Protein 2B6C (pdb70)

B-factor: mean 18.54, std 7.01, range [5.77, 61.09]

Foldseek 3Di:
DQDAAAPPVLQVCCVVPVLAGASNADPVRLCVSCVVVLVVLLVDDPVVLVVQLVVQCPDGHPVSPVSSLSSLQSCLVVDDPVRLLVCLVCQPPSHDCVSLVSNLVSLLVNCLVVVVCLVVQLVSQAPDPDVSSLLSNLCNPLVQVSDDLVSNLSSCVVCQPPPDPSNLLSLLSSLLSNCVRVVPSSVVNCVGDHDPSSVVSNCVPPPPD/DQDDAADPVQQVCCVVPVPAGASRADDVRLCVSCVVVLVCLLVDDPVVLVVQLVVLCPDRHPSSPVVSLSSLQSCLVVDDPVRLLVCLVCQPPVHDCVNLVSNLNSLLVNCLVVVVCLVVSLVSQAPDPDVSSLLSNQCNPLVQVSDDLVSNLSSCVVCQPPPDPSNLQSLLSSLQSNCVRPVPSSVVNVVDDHDPSSCVSNCPPPDDPVD

Radius of gyration: 26.97 Å; Cα contacts (8 Å, |Δi|>4): 537; chains: 2; bounding box: 66×58×68 Å

Secondary structure (DSSP, 8-state):
---PPP-HHHHH------SS------HHHHHHHTHHHHHHHTTS-HHHHHHHHHHHHTSSSHHHHHHHHHHHHHTGGG--HHHHHHGGGGTTTT-SHHHHHHHHHHHHHHHHHSGGGHHHHHHHHTT-SSHHHHHHHHHTT--GGG--HHHHHHHHHHTTT---HHHHHHHHHHHHHHTTT-HHHHHH---S---HHHHHHHTTTSS--/---PPP-HHHHH-------SB-----HHHHHHHHHHHHHHHTTS-HHHHHHHHHHHHHSSBHHHHHHHHHHHHHTGGG--HHHHHHHGGGTTTT-SHHHHHHHHHHHHHHHHH-GGGHHHHHHHHTT-SSHHHHHHHHHTT--GGG--HHHHHHHHHHTTT---HHHHHHHHHHHHHHTTT-HHHHHH---S---HHHHHHHTTTSPPTT-

Structure (mmCIF, N/CA/C/O backbone):
data_2B6C
#
_entry.id   2B6C
#
_cell.length_a   155.714
_cell.length_b   155.714
_cell.length_c   46.287
_cell.angle_alpha   90.00
_cell.angle_beta   90.00
_cell.angle_gamma   120.00
#
_symmetry.space_group_name_H-M   'P 65'
#
loop_
_entity.id
_entity.type
_entity.pdbx_description
1 polymer 'hypothetical protein EF3068'
2 non-polymer 'SULFATE ION'
3 non-polymer 'CHLORIDE ION'
4 non-polymer BETA-MERCAPTOETHANOL
5 non-polymer GLYCEROL
6 water water
#
loop_
_atom_site.group_PDB
_atom_site.id
_atom_site.type_symbol
_atom_site.label_atom_id
_atom_site.label_alt_id
_atom_site.label_comp_id
_atom_site.label_asym_id
_atom_site.label_entity_id
_atom_site.label_seq_id
_atom_site.pdbx_PDB_ins_code
_atom_site.Cartn_x
_atom_site.Cartn_y
_atom_site.Cartn_z
_atom_site.occupancy
_atom_site.B_iso_or_equiv
_atom_site.auth_seq_id
_atom_site.auth_comp_id
_atom_site.auth_asym_id
_atom_site.auth_atom_id
_atom_site.pdbx_PDB_model_num
ATOM 1 N N . THR A 1 6 ? 23.372 41.917 2.457 0.80 33.26 3 THR A N 1
ATOM 2 C CA . THR A 1 6 ? 24.126 43.047 1.831 0.80 33.59 3 THR A CA 1
ATOM 3 C C . THR A 1 6 ? 24.478 44.182 2.809 0.80 33.11 3 THR A C 1
ATOM 4 O O . THR A 1 6 ? 23.775 44.415 3.790 0.80 33.06 3 THR A O 1
ATOM 8 N N . LEU A 1 7 ? 25.601 44.844 2.529 1.00 31.59 4 LEU A N 1
ATOM 9 C CA . LEU A 1 7 ? 25.979 46.135 3.095 1.00 30.47 4 LEU A CA 1
ATOM 10 C C . LEU A 1 7 ? 24.856 47.180 2.979 1.00 30.49 4 LEU A C 1
ATOM 11 O O . LEU A 1 7 ? 24.098 47.200 1.993 1.00 30.36 4 LEU A O 1
ATOM 16 N N . GLN A 1 8 ? 24.747 48.044 3.981 1.00 29.78 5 GLN A N 1
ATOM 17 C CA . GLN A 1 8 ? 23.611 48.958 4.078 1.00 30.87 5 GLN A CA 1
ATOM 18 C C . GLN A 1 8 ? 24.063 50.388 4.391 1.00 29.23 5 GLN A C 1
ATOM 19 O O . GLN A 1 8 ? 24.613 50.649 5.469 1.00 29.27 5 GLN A O 1
ATOM 25 N N . PHE A 1 9 ? 23.808 51.317 3.464 1.00 27.51 6 PHE A N 1
ATOM 26 C CA . PHE A 1 9 ? 24.218 52.713 3.680 1.00 26.13 6 PHE A CA 1
ATOM 27 C C . PHE A 1 9 ? 23.180 53.500 4.488 1.00 26.03 6 PHE A C 1
ATOM 28 O O . PHE A 1 9 ? 21.985 53.461 4.159 1.00 25.74 6 PHE A O 1
ATOM 36 N N . GLN A 1 10 ? 23.618 54.218 5.519 1.00 25.99 7 GLN A N 1
ATOM 37 C CA A GLN A 1 10 ? 22.701 55.158 6.149 0.50 26.52 7 GLN A CA 1
ATOM 38 C CA B GLN A 1 10 ? 22.780 55.223 6.215 0.50 26.35 7 GLN A CA 1
ATOM 39 C C . GLN A 1 10 ? 22.511 56.399 5.254 1.00 26.29 7 GLN A C 1
ATOM 40 O O . GLN A 1 10 ? 23.364 56.727 4.434 1.00 26.80 7 GLN A O 1
ATOM 51 N N . LYS A 1 11 ? 21.347 57.035 5.350 1.00 26.10 8 LYS A N 1
ATOM 52 C CA . LYS A 1 11 ? 21.009 58.209 4.527 1.00 25.84 8 LYS A CA 1
ATOM 53 C C . LYS A 1 11 ? 21.665 59.486 5.064 1.00 25.04 8 LYS A C 1
ATOM 54 O O . LYS A 1 11 ? 21.575 59.760 6.245 1.00 25.81 8 LYS A O 1
ATOM 60 N N . ASN A 1 12 ? 22.361 60.240 4.220 1.00 23.79 9 ASN A N 1
ATOM 61 C CA . ASN A 1 12 ? 22.716 61.628 4.536 1.00 22.82 9 ASN A CA 1
ATOM 62 C C . ASN A 1 12 ? 21.780 62.507 3.672 1.00 22.84 9 ASN A C 1
ATOM 63 O O . ASN A 1 12 ? 22.163 62.845 2.550 1.00 21.54 9 ASN A O 1
ATOM 68 N N . PRO A 1 13 ? 20.545 62.843 4.177 1.00 23.59 10 PRO A N 1
ATOM 69 C CA . PRO A 1 13 ? 19.420 63.355 3.349 1.00 23.56 10 PRO A CA 1
ATOM 70 C C . PRO A 1 13 ? 19.748 64.607 2.540 1.00 23.71 10 PRO A C 1
ATOM 71 O O . PRO A 1 13 ? 19.261 64.774 1.419 1.00 23.88 10 PRO A O 1
ATOM 75 N N . GLU A 1 14 ? 20.585 65.446 3.137 1.00 23.19 11 GLU A N 1
ATOM 76 C CA . GLU A 1 14 ? 20.986 66.745 2.635 1.00 23.07 11 GLU A CA 1
ATOM 77 C C . GLU A 1 14 ? 21.931 66.558 1.438 1.00 21.64 11 GLU A C 1
ATOM 78 O O . GLU A 1 14 ? 21.669 67.019 0.330 1.00 22.04 11 GLU A O 1
ATOM 84 N N . THR A 1 15 ? 23.059 65.906 1.697 1.00 20.21 12 THR A N 1
ATOM 85 C CA . THR A 1 15 ? 24.021 65.484 0.663 1.00 18.14 12 THR A CA 1
ATOM 86 C C . THR A 1 15 ? 23.368 64.646 -0.455 1.00 16.01 12 THR A C 1
ATOM 87 O O . THR A 1 15 ? 23.714 64.816 -1.623 1.00 15.12 12 THR A O 1
ATOM 91 N N . ALA A 1 16 ? 22.446 63.761 -0.071 1.00 13.81 13 ALA A N 1
ATOM 92 C CA . ALA A 1 16 ? 21.714 62.919 -0.995 1.00 13.61 13 ALA A CA 1
ATOM 93 C C . ALA A 1 16 ? 20.940 63.788 -2.003 1.00 13.57 13 ALA A C 1
ATOM 94 O O . ALA A 1 16 ? 20.944 63.507 -3.178 1.00 13.18 13 ALA A O 1
ATOM 96 N N . ALA A 1 17 ? 20.277 64.848 -1.530 1.00 14.47 14 ALA A N 1
ATOM 97 C CA . ALA A 1 17 ? 19.500 65.727 -2.420 1.00 14.35 14 ALA A CA 1
ATOM 98 C C . ALA A 1 17 ? 20.407 66.489 -3.363 1.00 14.10 14 ALA A C 1
ATOM 99 O O . ALA A 1 17 ? 20.088 66.651 -4.548 1.00 14.19 14 ALA A O 1
ATOM 101 N N . LYS A 1 18 ? 21.550 66.946 -2.852 1.00 13.93 15 LYS A N 1
ATOM 102 C CA . LYS A 1 18 ? 22.482 67.630 -3.713 1.00 14.36 15 LYS A CA 1
ATOM 103 C C . LYS A 1 18 ? 23.098 66.716 -4.747 1.00 13.52 15 LYS A C 1
ATOM 104 O O . LYS A 1 18 ? 23.397 67.163 -5.837 1.00 13.06 15 LYS A O 1
ATOM 118 N N . SER A 1 20 ? 21.640 64.094 -6.064 1.00 11.74 17 SER A N 1
ATOM 119 C CA A SER A 1 20 ? 20.527 63.804 -6.972 0.50 11.52 17 SER A CA 1
ATOM 120 C CA B SER A 1 20 ? 20.546 63.800 -6.986 0.50 11.86 17 SER A CA 1
ATOM 121 C C . SER A 1 20 ? 20.373 64.930 -8.003 1.00 11.50 17 SER A C 1
ATOM 122 O O . SER A 1 20 ? 20.275 64.667 -9.214 1.00 11.35 17 SER A O 1
ATOM 127 N N . ALA A 1 21 ? 20.324 66.183 -7.504 1.00 11.38 18 ALA A N 1
ATOM 128 C CA . ALA A 1 21 ? 20.243 67.376 -8.354 1.00 11.95 18 ALA A CA 1
ATOM 129 C C . ALA A 1 21 ? 21.406 67.454 -9.329 1.00 12.69 18 ALA A C 1
ATOM 130 O O . ALA A 1 21 ? 21.220 67.780 -10.522 1.00 13.39 18 ALA A O 1
ATOM 132 N N . TYR A 1 22 ? 22.605 67.127 -8.835 1.00 13.09 19 TYR A N 1
ATOM 133 C CA . TYR A 1 22 ? 23.797 67.053 -9.674 1.00 14.01 19 TYR A CA 1
ATOM 134 C C . TYR A 1 22 ? 23.622 66.027 -10.811 1.00 13.83 19 TYR A C 1
ATOM 135 O O . TYR A 1 22 ? 24.023 66.267 -11.962 1.00 13.67 19 TYR A O 1
ATOM 152 N N . LYS A 1 24 ? 20.930 65.328 -12.178 1.00 11.88 21 LYS A N 1
ATOM 153 C CA . LYS A 1 24 ? 19.693 65.774 -12.833 1.00 10.73 21 LYS A CA 1
ATOM 154 C C . LYS A 1 24 ? 18.481 64.977 -12.340 1.00 10.61 21 LYS A C 1
ATOM 155 O O . LYS A 1 24 ? 17.535 64.754 -13.118 1.00 9.78 21 LYS A O 1
ATOM 161 N N . HIS A 1 25 ? 18.532 64.584 -11.057 1.00 9.29 22 HIS A N 1
ATOM 162 C CA . HIS A 1 25 ? 17.498 63.786 -10.392 1.00 9.87 22 HIS A CA 1
ATOM 163 C C . HIS A 1 25 ? 17.226 62.442 -11.057 1.00 10.01 22 HIS A C 1
ATOM 164 O O . HIS A 1 25 ? 16.180 61.868 -10.879 1.00 11.24 22 HIS A O 1
ATOM 171 N N . GLN A 1 26 ? 18.192 61.908 -11.783 1.00 11.83 23 GLN A N 1
ATOM 172 C CA . GLN A 1 26 ? 17.971 60.627 -12.449 1.00 12.13 23 GLN A CA 1
ATOM 173 C C . GLN A 1 26 ? 17.854 59.484 -11.420 1.00 13.10 23 GLN A C 1
ATOM 174 O O . GLN A 1 26 ? 17.254 58.459 -11.707 1.00 12.93 23 GLN A O 1
ATOM 180 N N . PHE A 1 27 ? 18.445 59.672 -10.233 1.00 12.72 24 PHE A N 1
ATOM 181 C CA . PHE A 1 27 ? 18.532 58.639 -9.173 1.00 13.16 24 PHE A CA 1
ATOM 182 C C . PHE A 1 27 ? 18.427 59.294 -7.834 1.00 12.62 24 PHE A C 1
ATOM 183 O O . PHE A 1 27 ? 18.735 60.472 -7.685 1.00 13.07 24 PHE A O 1
ATOM 191 N N . VAL A 1 28 ? 17.935 58.503 -6.886 1.00 12.93 25 VAL A N 1
ATOM 192 C CA . VAL A 1 28 ? 17.995 58.742 -5.454 1.00 13.07 25 VAL A CA 1
ATOM 193 C C . VAL A 1 28 ? 19.373 58.299 -4.952 1.00 12.01 25 VAL A C 1
ATOM 194 O O . VAL A 1 28 ? 19.891 57.270 -5.378 1.00 12.32 25 VAL A O 1
ATOM 198 N N . PHE A 1 29 ? 19.928 59.042 -4.007 1.00 11.73 26 PHE A N 1
ATOM 199 C CA . PHE A 1 29 ? 21.222 58.729 -3.431 1.00 11.67 26 PHE A CA 1
ATOM 200 C C . PHE A 1 29 ? 21.075 58.439 -1.941 1.00 11.75 26 PHE A C 1
ATOM 201 O O . PHE A 1 29 ? 20.150 58.970 -1.299 1.00 12.25 26 PHE A O 1
ATOM 209 N N . ALA A 1 30 ? 21.986 57.625 -1.393 1.00 11.22 27 ALA A N 1
ATOM 210 C CA . ALA A 1 30 ? 22.117 57.498 0.072 1.00 12.24 27 ALA A CA 1
ATOM 211 C C . ALA A 1 30 ? 22.779 58.786 0.591 1.00 12.67 27 ALA A C 1
ATOM 212 O O . ALA A 1 30 ? 22.495 59.209 1.701 1.00 13.17 27 ALA A O 1
ATOM 214 N N . GLY A 1 31 ? 23.671 59.376 -0.221 1.00 13.13 28 GLY A N 1
ATOM 215 C CA . GLY A 1 31 ? 24.370 60.653 0.106 1.00 12.61 28 GLY A CA 1
ATOM 216 C C . GLY A 1 31 ? 25.809 60.422 0.572 1.00 12.45 28 GLY A C 1
ATOM 217 O O . GLY A 1 31 ? 26.275 61.035 1.536 1.00 12.09 28 GLY A O 1
ATOM 218 N N . ILE A 1 32 ? 26.506 59.527 -0.121 1.00 11.91 29 ILE A N 1
ATOM 219 C CA . ILE A 1 32 ? 27.816 59.047 0.319 1.00 13.43 29 ILE A CA 1
ATOM 220 C C . ILE A 1 32 ? 28.898 59.325 -0.750 1.00 12.12 29 ILE A C 1
ATOM 221 O O . ILE A 1 32 ? 28.930 58.675 -1.786 1.00 12.60 29 ILE A O 1
ATOM 226 N N . PRO A 1 33 ? 29.771 60.319 -0.499 1.00 12.47 30 PRO A N 1
ATOM 227 C CA . PRO A 1 33 ? 30.869 60.636 -1.445 1.00 12.00 30 PRO A CA 1
ATOM 228 C C . PRO A 1 33 ? 31.724 59.402 -1.762 1.00 12.01 30 PRO A C 1
ATOM 229 O O . PRO A 1 33 ? 31.798 58.476 -0.939 1.00 12.03 30 PRO A O 1
ATOM 233 N N . ALA A 1 34 ? 32.338 59.372 -2.940 1.00 11.97 31 ALA A N 1
ATOM 234 C CA . ALA A 1 34 ? 33.138 58.215 -3.392 1.00 12.33 31 ALA A CA 1
ATOM 235 C C . ALA A 1 34 ? 34.173 57.648 -2.386 1.00 13.00 31 ALA A C 1
ATOM 236 O O . ALA A 1 34 ? 34.168 56.439 -2.157 1.00 12.15 31 ALA A O 1
ATOM 238 N N . PRO A 1 35 ? 35.077 58.508 -1.793 1.00 14.17 32 PRO A N 1
ATOM 239 C CA . PRO A 1 35 ? 36.056 58.010 -0.780 1.00 13.80 32 PRO A CA 1
ATOM 240 C C . PRO A 1 35 ? 35.388 57.376 0.445 1.00 13.69 32 PRO A C 1
ATOM 241 O O . PRO A 1 35 ? 35.875 56.387 0.991 1.00 12.81 32 PRO A O 1
ATOM 245 N N . GLU A 1 36 ? 34.270 57.954 0.867 1.00 13.10 33 GLU A N 1
ATOM 246 C CA . GLU A 1 36 ? 33.518 57.421 1.970 1.00 12.93 33 GLU A CA 1
ATOM 247 C C . GLU A 1 36 ? 32.873 56.104 1.587 1.00 13.15 33 GLU A C 1
ATOM 248 O O . GLU A 1 36 ? 32.849 55.191 2.400 1.00 13.97 33 GLU A O 1
ATOM 254 N N . ARG A 1 37 ? 32.338 56.003 0.361 1.00 13.08 34 ARG A N 1
ATOM 255 C CA . ARG A 1 37 ? 31.771 54.738 -0.124 1.00 13.86 34 ARG A CA 1
ATOM 256 C C . ARG A 1 37 ? 32.813 53.658 -0.141 1.00 14.22 34 ARG A C 1
ATOM 257 O O . ARG A 1 37 ? 32.494 52.515 0.243 1.00 14.51 34 ARG A O 1
ATOM 265 N N . GLN A 1 38 ? 34.029 54.003 -0.611 1.00 13.42 35 GLN A N 1
ATOM 266 C CA . GLN A 1 38 ? 35.175 53.093 -0.660 1.00 14.70 35 GLN A CA 1
ATOM 267 C C . GLN A 1 38 ? 35.538 52.584 0.725 1.00 13.56 35 GLN A C 1
ATOM 268 O O . GLN A 1 38 ? 35.795 51.408 0.885 1.00 14.92 35 GLN A O 1
ATOM 274 N N . ALA A 1 39 ? 35.577 53.464 1.729 1.00 12.70 36 ALA A N 1
ATOM 275 C CA . ALA A 1 39 ? 35.829 53.045 3.123 1.00 11.91 36 ALA A CA 1
ATOM 276 C C . ALA A 1 39 ? 34.756 52.107 3.684 1.00 12.18 36 ALA A C 1
ATOM 277 O O . ALA A 1 39 ? 35.075 51.131 4.375 1.00 12.53 36 ALA A O 1
ATOM 279 N N . LEU A 1 40 ? 33.491 52.417 3.415 1.00 11.33 37 LEU A N 1
ATOM 280 C CA . LEU A 1 40 ? 32.369 51.608 3.911 1.00 11.89 37 LEU A CA 1
ATOM 281 C C . LEU A 1 40 ? 32.297 50.220 3.255 1.00 11.13 37 LEU A C 1
ATOM 282 O O . LEU A 1 40 ? 31.949 49.251 3.905 1.00 11.39 37 LEU A O 1
ATOM 287 N N . SER A 1 41 ? 32.684 50.149 1.991 1.00 11.51 38 SER A N 1
ATOM 288 C CA . SER A 1 41 ? 32.635 48.909 1.179 1.00 12.91 38 SER A CA 1
ATOM 289 C C . SER A 1 41 ? 34.004 48.206 1.086 1.00 13.13 38 SER A C 1
ATOM 290 O O . SER A 1 41 ? 34.173 47.242 0.340 1.00 12.68 38 SER A O 1
ATOM 293 N N . LYS A 1 42 ? 34.993 48.690 1.823 1.00 13.22 39 LYS A N 1
ATOM 294 C CA . LYS A 1 42 ? 36.352 48.110 1.714 1.00 14.78 39 LYS A CA 1
ATOM 295 C C . LYS A 1 42 ? 36.417 46.611 2.102 1.00 14.36 39 LYS A C 1
ATOM 296 O O . LYS A 1 42 ? 37.001 45.792 1.376 1.00 13.49 39 LYS A O 1
ATOM 302 N N . GLN A 1 43 ? 35.817 46.263 3.226 1.00 14.43 40 GLN A N 1
ATOM 303 C CA . GLN A 1 43 ? 35.823 44.865 3.674 1.00 16.62 40 GLN A CA 1
ATOM 304 C C . GLN A 1 43 ? 35.085 43.975 2.674 1.00 15.49 40 GLN A C 1
ATOM 305 O O . GLN A 1 43 ? 35.576 42.905 2.337 1.00 14.95 40 GLN A O 1
ATOM 311 N N . LEU A 1 44 ? 33.940 44.449 2.174 1.00 15.31 41 LEU A N 1
ATOM 312 C CA . LEU A 1 44 ? 33.193 43.745 1.137 1.00 15.02 41 LEU A CA 1
ATOM 313 C C . LEU A 1 44 ? 34.017 43.504 -0.126 1.00 14.54 41 LEU A C 1
ATOM 314 O O . LEU A 1 44 ? 34.011 42.391 -0.615 1.00 14.58 41 LEU A O 1
ATOM 319 N N . LEU A 1 45 ? 34.683 44.535 -0.654 1.00 14.44 42 LEU A N 1
ATOM 320 C CA . LEU A 1 45 ? 35.519 44.393 -1.883 1.00 15.03 42 LEU A CA 1
ATOM 321 C C . LEU A 1 45 ? 36.709 43.453 -1.677 1.00 15.73 42 LEU A C 1
ATOM 322 O O . LEU A 1 45 ? 37.044 42.652 -2.578 1.00 15.98 42 LEU A O 1
ATOM 327 N N . LYS A 1 46 ? 37.320 43.536 -0.488 1.00 15.44 43 LYS A N 1
ATOM 328 C CA A LYS A 1 46 ? 38.379 42.622 -0.088 0.50 15.82 43 LYS A CA 1
ATOM 329 C CA B LYS A 1 46 ? 38.376 42.614 -0.074 0.50 15.18 43 LYS A CA 1
ATOM 330 C C . LYS A 1 46 ? 37.901 41.151 -0.083 1.00 15.42 43 LYS A C 1
ATOM 331 O O . LYS A 1 46 ? 38.484 40.308 -0.750 1.00 14.91 43 LYS A O 1
ATOM 342 N N . GLU A 1 47 ? 36.821 40.873 0.651 1.00 15.20 44 GLU A N 1
ATOM 343 C CA A GLU A 1 47 ? 36.217 39.537 0.701 0.60 15.56 44 GLU A CA 1
ATOM 344 C CA B GLU A 1 47 ? 36.189 39.540 0.696 0.40 14.97 44 GLU A CA 1
ATOM 345 C C . GLU A 1 47 ? 35.823 39.016 -0.705 1.00 14.36 44 GLU A C 1
ATOM 346 O O . GLU A 1 47 ? 35.957 37.815 -0.988 1.00 13.58 44 GLU A O 1
ATOM 357 N N . SER A 1 48 ? 35.381 39.924 -1.588 1.00 12.62 45 SER A N 1
ATOM 358 C CA . SER A 1 48 ? 34.899 39.546 -2.923 1.00 10.88 45 SER A CA 1
ATOM 359 C C . SER A 1 48 ? 35.904 38.774 -3.778 1.00 12.27 45 SER A C 1
ATOM 360 O O . SER A 1 48 ? 35.485 37.941 -4.622 1.00 11.70 45 SER A O 1
ATOM 363 N N . HIS A 1 49 ? 37.213 39.037 -3.579 1.00 10.91 46 HIS A N 1
ATOM 364 C CA . HIS A 1 49 ? 38.254 38.319 -4.352 1.00 12.42 46 HIS A CA 1
ATOM 365 C C . HIS A 1 49 ? 38.262 36.814 -4.057 1.00 11.93 46 HIS A C 1
ATOM 366 O O . HIS A 1 49 ? 38.676 36.027 -4.892 1.00 11.65 46 HIS A O 1
ATOM 373 N N . THR A 1 50 ? 37.789 36.442 -2.870 1.00 12.04 47 THR A N 1
ATOM 374 C CA . THR A 1 50 ? 37.797 35.064 -2.403 1.00 12.50 47 THR A CA 1
ATOM 375 C C . THR A 1 50 ? 36.516 34.278 -2.741 1.00 12.82 47 THR A C 1
ATOM 376 O O . THR A 1 50 ? 36.474 33.072 -2.550 1.00 12.92 47 THR A O 1
ATOM 380 N N . TRP A 1 51 ? 35.487 34.959 -3.239 1.00 13.14 48 TRP A N 1
ATOM 381 C CA . TRP A 1 51 ? 34.190 34.325 -3.538 1.00 14.34 48 TRP A CA 1
ATOM 382 C C . TRP A 1 51 ? 34.230 33.500 -4.802 1.00 14.08 48 TRP A C 1
ATOM 383 O O . TRP A 1 51 ? 34.768 33.962 -5.819 1.00 15.28 48 TRP A O 1
ATOM 394 N N . PRO A 1 52 ? 33.562 32.339 -4.789 1.00 14.61 49 PRO A N 1
ATOM 395 C CA . PRO A 1 52 ? 33.354 31.639 -6.050 1.00 14.85 49 PRO A CA 1
ATOM 396 C C . PRO A 1 52 ? 32.706 32.576 -7.074 1.00 15.91 49 PRO A C 1
ATOM 397 O O . PRO A 1 52 ? 31.934 33.476 -6.700 1.00 15.02 49 PRO A O 1
ATOM 401 N N . LYS A 1 53 ? 33.022 32.370 -8.347 1.00 16.11 50 LYS A N 1
ATOM 402 C CA . LYS A 1 53 ? 32.497 33.175 -9.423 1.00 17.83 50 LYS A CA 1
ATOM 403 C C . LYS A 1 53 ? 30.946 33.378 -9.357 1.00 19.02 50 LYS A C 1
ATOM 404 O O . LYS A 1 53 ? 30.452 34.506 -9.503 1.00 19.42 50 LYS A O 1
ATOM 410 N N . GLU A 1 54 ? 30.195 32.300 -9.136 1.00 19.51 51 GLU A N 1
ATOM 411 C CA . GLU A 1 54 ? 28.735 32.357 -9.075 1.00 20.71 51 GLU A CA 1
ATOM 412 C C . GLU A 1 54 ? 28.259 33.273 -7.957 1.00 19.29 51 GLU A C 1
ATOM 413 O O . GLU A 1 54 ? 27.366 34.088 -8.168 1.00 18.56 51 GLU A O 1
ATOM 419 N N . LYS A 1 55 ? 28.857 33.136 -6.772 1.00 18.00 52 LYS A N 1
ATOM 420 C CA . LYS A 1 55 ? 28.589 34.072 -5.670 1.00 17.60 52 LYS A CA 1
ATOM 421 C C . LYS A 1 55 ? 28.894 35.543 -6.048 1.00 17.00 52 LYS A C 1
ATOM 422 O O . LYS A 1 55 ? 28.128 36.458 -5.706 1.00 16.83 52 LYS A O 1
ATOM 428 N N . LEU A 1 56 ? 30.007 35.755 -6.746 1.00 15.01 53 LEU A N 1
ATOM 429 C CA . LEU A 1 56 ? 30.396 37.094 -7.171 1.00 14.66 53 LEU A CA 1
ATOM 430 C C . LEU A 1 56 ? 29.365 37.696 -8.144 1.00 15.77 53 LEU A C 1
ATOM 431 O O . LEU A 1 56 ? 28.917 38.824 -7.946 1.00 17.26 53 LEU A O 1
ATOM 436 N N . CYS A 1 57 ? 28.998 36.953 -9.182 1.00 15.78 54 CYS A N 1
ATOM 437 C CA . CYS A 1 57 ? 27.963 37.390 -10.089 1.00 16.90 54 CYS A CA 1
ATOM 438 C C . CYS A 1 57 ? 26.639 37.637 -9.372 1.00 16.51 54 CYS A C 1
ATOM 439 O O . CYS A 1 57 ? 25.986 38.627 -9.658 1.00 15.95 54 CYS A O 1
ATOM 442 N N . GLN A 1 58 ? 26.226 36.740 -8.470 1.00 15.95 55 GLN A N 1
ATOM 443 C CA . GLN A 1 58 ? 25.000 36.988 -7.708 1.00 17.64 55 GLN A CA 1
ATOM 444 C C . GLN A 1 58 ? 25.027 38.279 -6.878 1.00 16.42 55 GLN A C 1
ATOM 445 O O . GLN A 1 58 ? 24.014 38.988 -6.797 1.00 15.76 55 GLN A O 1
ATOM 451 N N . GLU A 1 59 ? 26.176 38.585 -6.267 1.00 15.26 56 GLU A N 1
ATOM 452 C CA . GLU A 1 59 ? 26.285 39.760 -5.418 1.00 15.09 56 GLU A CA 1
ATOM 453 C C . GLU A 1 59 ? 26.283 41.049 -6.237 1.00 15.02 56 GLU A C 1
ATOM 454 O O . GLU A 1 59 ? 25.740 42.062 -5.804 1.00 16.39 56 GLU A O 1
ATOM 460 N N . ILE A 1 60 ? 26.879 41.002 -7.415 1.00 14.16 57 ILE A N 1
ATOM 461 C CA . ILE A 1 60 ? 26.910 42.151 -8.304 1.00 13.67 57 ILE A CA 1
ATOM 462 C C . ILE A 1 60 ? 25.461 42.480 -8.737 1.00 13.66 57 ILE A C 1
ATOM 463 O O . ILE A 1 60 ? 25.045 43.633 -8.705 1.00 12.84 57 ILE A O 1
ATOM 468 N N . GLU A 1 61 ? 24.705 41.447 -9.097 1.00 13.72 58 GLU A N 1
ATOM 469 C CA . GLU A 1 61 ? 23.298 41.605 -9.449 1.00 14.23 58 GLU A CA 1
ATOM 470 C C . GLU A 1 61 ? 22.476 42.151 -8.257 1.00 13.73 58 GLU A C 1
ATOM 471 O O . GLU A 1 61 ? 21.681 43.068 -8.423 1.00 12.35 58 GLU A O 1
ATOM 477 N N . ALA A 1 62 ? 22.685 41.573 -7.078 1.00 13.48 59 ALA A N 1
ATOM 478 C CA . ALA A 1 62 ? 21.974 41.978 -5.858 1.00 14.01 59 ALA A CA 1
ATOM 479 C C . ALA A 1 62 ? 22.201 43.451 -5.489 1.00 14.58 59 ALA A C 1
ATOM 480 O O . ALA A 1 62 ? 21.235 44.169 -5.217 1.00 15.20 59 ALA A O 1
ATOM 482 N N . TYR A 1 63 ? 23.450 43.907 -5.499 1.00 13.33 60 TYR A N 1
ATOM 483 C CA . TYR A 1 63 ? 23.749 45.338 -5.273 1.00 12.86 60 TYR A CA 1
ATOM 484 C C . TYR A 1 63 ? 23.205 46.256 -6.390 1.00 12.91 60 TYR A C 1
ATOM 485 O O . TYR A 1 63 ? 22.637 47.318 -6.109 1.00 12.55 60 TYR A O 1
ATOM 494 N N . TYR A 1 64 ? 23.339 45.834 -7.655 1.00 12.89 61 TYR A N 1
ATOM 495 C CA . TYR A 1 64 ? 22.909 46.678 -8.781 1.00 13.01 61 TYR A CA 1
ATOM 496 C C . TYR A 1 64 ? 21.422 47.003 -8.714 1.00 14.39 61 TYR A C 1
ATOM 497 O O . TYR A 1 64 ? 21.016 48.114 -9.022 1.00 13.56 61 TYR A O 1
ATOM 506 N N . GLN A 1 65 ? 20.625 46.009 -8.316 1.00 14.80 62 GLN A N 1
ATOM 507 C CA . GLN A 1 65 ? 19.171 46.133 -8.207 1.00 16.57 62 GLN A CA 1
ATOM 508 C C . GLN A 1 65 ? 18.641 46.884 -6.970 1.00 16.23 62 GLN A C 1
ATOM 509 O O . GLN A 1 65 ? 17.432 47.110 -6.889 1.00 17.29 62 GLN A O 1
ATOM 515 N N . LYS A 1 66 ? 19.507 47.259 -6.023 1.00 15.11 63 LYS A N 1
ATOM 516 C CA . LYS A 1 66 ? 19.087 48.108 -4.897 1.00 16.35 63 LYS A CA 1
ATOM 517 C C . LYS A 1 66 ? 18.780 49.517 -5.418 1.00 16.05 63 LYS A C 1
ATOM 518 O O . LYS A 1 66 ? 19.264 49.898 -6.481 1.00 16.44 63 LYS A O 1
ATOM 524 N N . THR A 1 67 ? 17.947 50.279 -4.708 1.00 15.81 64 THR A N 1
ATOM 525 C CA A THR A 1 67 ? 17.461 51.523 -5.298 0.50 16.04 64 THR A CA 1
ATOM 526 C CA B THR A 1 67 ? 17.423 51.546 -5.202 0.50 14.61 64 THR A CA 1
ATOM 527 C C . THR A 1 67 ? 18.464 52.665 -5.237 1.00 14.79 64 THR A C 1
ATOM 528 O O . THR A 1 67 ? 18.642 53.344 -6.238 1.00 14.55 64 THR A O 1
ATOM 535 N N . GLU A 1 68 ? 19.149 52.879 -4.119 1.00 14.01 65 GLU A N 1
ATOM 536 C CA A GLU A 1 68 ? 20.031 54.044 -4.045 0.50 13.57 65 GLU A CA 1
ATOM 537 C CA B GLU A 1 68 ? 20.053 54.035 -4.030 0.50 13.75 65 GLU A CA 1
ATOM 538 C C . GLU A 1 68 ? 21.248 53.944 -4.962 1.00 12.58 65 GLU A C 1
ATOM 539 O O . GLU A 1 68 ? 21.810 52.880 -5.167 1.00 11.71 65 GLU A O 1
ATOM 550 N N . ARG A 1 69 ? 21.625 55.073 -5.530 1.00 12.64 66 ARG A N 1
ATOM 551 C CA . ARG A 1 69 ? 22.645 55.064 -6.582 1.00 12.60 66 ARG A CA 1
ATOM 552 C C . ARG A 1 69 ? 23.973 54.417 -6.171 1.00 13.36 66 ARG A C 1
ATOM 553 O O . ARG A 1 69 ? 24.561 53.662 -6.943 1.00 13.83 66 ARG A O 1
ATOM 561 N N . GLU A 1 70 ? 24.443 54.679 -4.963 1.00 13.57 67 GLU A N 1
ATOM 562 C CA . GLU A 1 70 ? 25.762 54.146 -4.564 1.00 14.51 67 GLU A CA 1
ATOM 563 C C . GLU A 1 70 ? 25.858 52.621 -4.615 1.00 14.29 67 GLU A C 1
ATOM 564 O O . GLU A 1 70 ? 26.934 52.086 -4.646 1.00 14.42 67 GLU A O 1
ATOM 570 N N . TYR A 1 71 ? 24.719 51.932 -4.566 1.00 14.91 68 TYR A N 1
ATOM 571 C CA . TYR A 1 71 ? 24.689 50.479 -4.654 1.00 14.01 68 TYR A CA 1
ATOM 572 C C . TYR A 1 71 ? 25.050 50.022 -6.079 1.00 13.58 68 TYR A C 1
ATOM 573 O O . TYR A 1 71 ? 25.669 48.972 -6.231 1.00 13.59 68 TYR A O 1
ATOM 582 N N . GLN A 1 72 ? 24.712 50.808 -7.112 1.00 12.96 69 GLN A N 1
ATOM 583 C CA . GLN A 1 72 ? 25.214 50.511 -8.481 1.00 13.09 69 GLN A CA 1
ATOM 584 C C . GLN A 1 72 ? 26.732 50.736 -8.541 1.00 12.29 69 GLN A C 1
ATOM 585 O O . GLN A 1 72 ? 27.423 49.982 -9.207 1.00 12.83 69 GLN A O 1
ATOM 591 N N . TYR A 1 73 ? 27.250 51.749 -7.837 1.00 11.81 70 TYR A N 1
ATOM 592 C CA . TYR A 1 73 ? 28.706 51.980 -7.796 1.00 11.49 70 TYR A CA 1
ATOM 593 C C . TYR A 1 73 ? 29.407 50.800 -7.101 1.00 11.79 70 TYR A C 1
ATOM 594 O O . TYR A 1 73 ? 30.423 50.333 -7.568 1.00 11.83 70 TYR A O 1
ATOM 603 N N . VAL A 1 74 ? 28.835 50.314 -5.991 1.00 11.55 71 VAL A N 1
ATOM 604 C CA . VAL A 1 74 ? 29.385 49.153 -5.311 1.00 11.26 71 VAL A CA 1
ATOM 605 C C . VAL A 1 74 ? 29.430 47.914 -6.212 1.00 11.00 71 VAL A C 1
ATOM 606 O O . VAL A 1 74 ? 30.445 47.218 -6.216 1.00 11.58 71 VAL A O 1
ATOM 610 N N . ALA A 1 75 ? 28.334 47.629 -6.927 1.00 11.58 72 ALA A N 1
ATOM 611 C CA . ALA A 1 75 ? 28.239 46.503 -7.873 1.00 11.02 72 ALA A CA 1
ATOM 612 C C . ALA A 1 75 ? 29.281 46.634 -8.957 1.00 11.81 72 ALA A C 1
ATOM 613 O O . ALA A 1 75 ? 29.948 45.665 -9.285 1.00 12.14 72 ALA A O 1
ATOM 615 N N . ILE A 1 76 ? 29.418 47.821 -9.535 1.00 12.53 73 ILE A N 1
ATOM 616 C CA . ILE A 1 76 ? 30.468 48.004 -10.531 1.00 13.40 73 ILE A CA 1
ATOM 617 C C . ILE A 1 76 ? 31.890 47.894 -9.929 1.00 12.81 73 ILE A C 1
ATOM 618 O O . ILE A 1 76 ? 32.807 47.396 -10.598 1.00 12.81 73 ILE A O 1
ATOM 623 N N . ASP A 1 77 ? 32.079 48.318 -8.682 1.00 12.89 74 ASP A N 1
ATOM 624 C CA . ASP A 1 77 ? 33.408 48.123 -8.021 1.00 13.42 74 ASP A CA 1
ATOM 625 C C . ASP A 1 77 ? 33.728 46.646 -7.803 1.00 12.76 74 ASP A C 1
ATOM 626 O O . ASP A 1 77 ? 34.879 46.242 -7.888 1.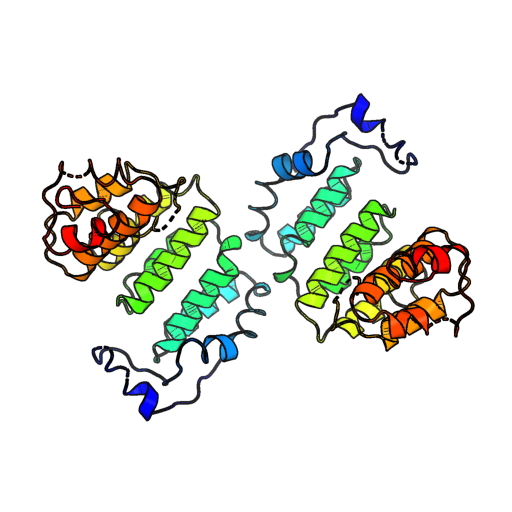00 13.73 74 ASP A O 1
ATOM 631 N N . LEU A 1 78 ? 32.703 45.863 -7.482 1.00 11.68 75 LEU A N 1
ATOM 632 C CA . LEU A 1 78 ? 32.826 44.426 -7.342 1.00 12.23 75 LEU A CA 1
ATOM 633 C C . LEU A 1 78 ? 33.365 43.802 -8.640 1.00 13.54 75 LEU A C 1
ATOM 634 O O . LEU A 1 78 ? 34.311 42.987 -8.602 1.00 13.87 75 LEU A O 1
ATOM 639 N N . ALA A 1 79 ? 32.816 44.212 -9.780 1.00 13.97 76 ALA A N 1
ATOM 640 C CA . ALA A 1 79 ? 33.354 43.779 -11.082 1.00 14.94 76 ALA A CA 1
ATOM 641 C C . ALA A 1 79 ? 34.784 44.307 -11.351 1.00 15.16 76 ALA A C 1
ATOM 642 O O . ALA A 1 79 ? 35.674 43.561 -11.739 1.00 14.99 76 ALA A O 1
ATOM 644 N N . LEU A 1 80 ? 35.011 45.602 -11.139 1.00 17.18 77 LEU A N 1
ATOM 645 C CA . LEU A 1 80 ? 36.331 46.217 -11.379 1.00 17.45 77 LEU A CA 1
ATOM 646 C C . LEU A 1 80 ? 37.439 45.633 -10.495 1.00 16.71 77 LEU A C 1
ATOM 647 O O . LEU A 1 80 ? 38.551 45.365 -10.977 1.00 15.99 77 LEU A O 1
ATOM 652 N N . GLN A 1 81 ? 37.150 45.463 -9.201 1.00 16.22 78 GLN A N 1
ATOM 653 C CA A GLN A 1 81 ? 38.154 44.914 -8.301 0.50 16.55 78 GLN A CA 1
ATOM 654 C CA B GLN A 1 81 ? 38.105 44.875 -8.247 0.50 16.48 78 GLN A CA 1
ATOM 655 C C . GLN A 1 81 ? 38.469 43.443 -8.622 1.00 15.93 78 GLN A C 1
ATOM 656 O O . GLN A 1 81 ? 39.477 42.933 -8.195 1.00 15.89 78 GLN A O 1
ATOM 667 N N . ASN A 1 82 ? 37.594 42.786 -9.388 1.00 15.28 79 ASN A N 1
ATOM 668 C CA . ASN A 1 82 ? 37.774 41.397 -9.803 1.00 14.07 79 ASN A CA 1
ATOM 669 C C . ASN A 1 82 ? 37.984 41.211 -11.311 1.00 13.29 79 ASN A C 1
ATOM 670 O O . ASN A 1 82 ? 37.740 40.135 -11.849 1.00 13.74 79 ASN A O 1
ATOM 675 N N . VAL A 1 83 ? 38.428 42.268 -11.993 1.00 12.37 80 VAL A N 1
ATOM 676 C CA . VAL A 1 83 ? 38.467 42.298 -13.440 1.00 11.87 80 VAL A CA 1
ATOM 677 C C . VAL A 1 83 ? 39.408 41.215 -14.019 1.00 12.28 80 VAL A C 1
ATOM 678 O O . VAL A 1 83 ? 39.133 40.638 -15.076 1.00 12.47 80 VAL A O 1
ATOM 682 N N . GLN A 1 84 ? 40.493 40.917 -13.304 1.00 11.74 81 GLN A N 1
ATOM 683 C CA . GLN A 1 84 ? 41.424 39.867 -13.719 1.00 13.07 81 GLN A CA 1
ATOM 684 C C . GLN A 1 84 ? 40.841 38.436 -13.682 1.00 13.20 81 GLN A C 1
ATOM 685 O O . GLN A 1 84 ? 41.376 37.546 -14.349 1.00 13.99 81 GLN A O 1
ATOM 691 N N . ARG A 1 85 ? 39.747 38.243 -12.930 1.00 13.57 82 ARG A N 1
ATOM 692 C CA . ARG A 1 85 ? 39.141 36.923 -12.688 1.00 13.71 82 ARG A CA 1
ATOM 693 C C . ARG A 1 85 ? 38.196 36.487 -13.802 1.00 13.74 82 ARG A C 1
ATOM 694 O O . ARG A 1 85 ? 37.874 35.303 -13.915 1.00 14.15 82 ARG A O 1
ATOM 702 N N . PHE A 1 86 ? 37.777 37.435 -14.642 1.00 13.50 83 PHE A N 1
ATOM 703 C CA . PHE A 1 86 ? 36.763 37.157 -15.680 1.00 13.46 83 PHE A CA 1
ATOM 704 C C . PHE A 1 86 ? 37.301 36.658 -16.990 1.00 13.04 83 PHE A C 1
ATOM 705 O O . PHE A 1 86 ? 38.255 37.209 -17.523 1.00 12.53 83 PHE A O 1
ATOM 713 N N . SER A 1 87 ? 36.666 35.610 -17.498 1.00 13.51 84 SER A N 1
ATOM 714 C CA . SER A 1 87 ? 36.859 35.158 -18.873 1.00 14.24 84 SER A CA 1
ATOM 715 C C . SER A 1 87 ? 36.187 36.086 -19.876 1.00 14.16 84 SER A C 1
ATOM 716 O O . SER A 1 87 ? 35.367 36.931 -19.517 1.00 13.43 84 SER A O 1
ATOM 719 N N . LEU A 1 88 ? 36.513 35.886 -21.142 1.00 14.55 85 LEU A N 1
ATOM 720 C CA . LEU A 1 88 ? 35.846 36.580 -22.226 1.00 15.90 85 LEU A CA 1
ATOM 721 C C . LEU A 1 88 ? 34.315 36.449 -22.162 1.00 16.43 85 LEU A C 1
ATOM 722 O O . LEU A 1 88 ? 33.603 37.439 -22.282 1.00 15.66 85 LEU A O 1
ATOM 727 N N . GLU A 1 89 ? 33.829 35.232 -21.940 1.00 17.04 86 GLU A N 1
ATOM 728 C CA A GLU A 1 89 ? 32.402 34.996 -21.922 0.50 17.59 86 GLU A CA 1
ATOM 729 C CA B GLU A 1 89 ? 32.396 34.954 -21.877 0.50 17.64 86 GLU A CA 1
ATOM 730 C C . GLU A 1 89 ? 31.696 35.691 -20.735 1.00 17.84 86 GLU A C 1
ATOM 731 O O . GLU A 1 89 ? 30.585 36.212 -20.887 1.00 18.06 86 GLU A O 1
ATOM 742 N N . GLU A 1 90 ? 32.337 35.736 -19.567 1.00 17.84 87 GLU A N 1
ATOM 743 C CA . GLU A 1 90 ? 31.782 36.468 -18.432 1.00 17.87 87 GLU A CA 1
ATOM 744 C C . GLU A 1 90 ? 31.767 37.973 -18.692 1.00 17.94 87 GLU A C 1
ATOM 745 O O . GLU A 1 90 ? 30.806 38.661 -18.349 1.00 18.60 87 GLU A O 1
ATOM 751 N N . VAL A 1 91 ? 32.816 38.491 -19.319 1.00 18.04 88 VAL A N 1
ATOM 752 C CA . VAL A 1 91 ? 32.868 39.919 -19.640 1.00 18.17 88 VAL A CA 1
ATOM 753 C C . VAL A 1 91 ? 31.739 40.303 -20.617 1.00 18.57 88 VAL A C 1
ATOM 754 O O . VAL A 1 91 ? 31.055 41.319 -20.425 1.00 20.02 88 VAL A O 1
ATOM 758 N N . V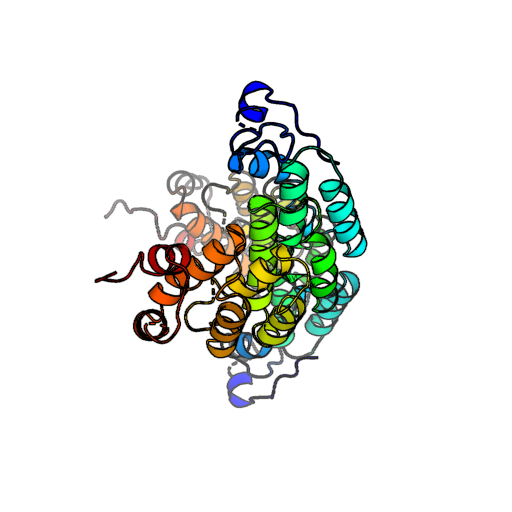AL A 1 92 ? 31.521 39.485 -21.641 1.00 17.77 89 VAL A N 1
ATOM 759 C CA . VAL A 1 92 ? 30.431 39.696 -22.597 1.00 16.97 89 VAL A CA 1
ATOM 760 C C . VAL A 1 92 ? 29.051 39.784 -21.924 1.00 16.80 89 VAL A C 1
ATOM 761 O O . VAL A 1 92 ? 28.218 40.607 -22.301 1.00 16.52 89 VAL A O 1
ATOM 765 N N . ALA A 1 93 ? 28.828 38.954 -20.912 1.00 16.70 90 ALA A N 1
ATOM 766 C CA . ALA A 1 93 ? 27.572 38.941 -20.166 1.00 16.30 90 ALA A CA 1
ATOM 767 C C . ALA A 1 93 ? 27.326 40.241 -19.389 1.00 16.28 90 ALA A C 1
ATOM 768 O O . ALA A 1 93 ? 26.178 40.590 -19.131 1.00 16.63 90 ALA A O 1
ATOM 770 N N . PHE A 1 94 ? 28.392 40.957 -19.021 1.00 15.57 91 PHE A N 1
ATOM 771 C CA . PHE A 1 94 ? 28.232 42.223 -18.309 1.00 15.73 91 PHE A CA 1
ATOM 772 C C . PHE A 1 94 ? 27.620 43.320 -19.177 1.00 15.79 91 PHE A C 1
ATOM 773 O O . PHE A 1 94 ? 27.118 44.307 -18.647 1.00 15.61 91 PHE A O 1
ATOM 781 N N . LYS A 1 95 ? 27.707 43.162 -20.510 1.00 15.49 92 LYS A N 1
ATOM 782 C CA . LYS A 1 95 ? 27.169 44.162 -21.416 1.00 14.82 92 LYS A CA 1
ATOM 783 C C . LYS A 1 95 ? 25.693 44.412 -21.084 1.00 14.20 92 LYS A C 1
ATOM 784 O O . LYS A 1 95 ? 25.215 45.547 -21.177 1.00 14.02 92 LYS A O 1
ATOM 790 N N . ALA A 1 96 ? 24.998 43.369 -20.647 1.00 13.30 93 ALA A N 1
ATOM 791 C CA . ALA A 1 96 ? 23.597 43.486 -20.252 1.00 13.05 93 ALA A CA 1
ATOM 792 C C . ALA A 1 96 ? 23.287 44.612 -19.225 1.00 13.50 93 ALA A C 1
ATOM 793 O O . ALA A 1 96 ? 22.150 45.079 -19.154 1.00 13.98 93 ALA A O 1
ATOM 795 N N . TYR A 1 97 ? 24.284 45.041 -18.435 1.00 13.26 94 TYR A N 1
ATOM 796 C CA . TYR A 1 97 ? 24.069 46.054 -17.385 1.00 12.34 94 TYR A CA 1
ATOM 797 C C . TYR A 1 97 ? 24.172 47.467 -17.907 1.00 12.72 94 TYR A C 1
ATOM 798 O O . TYR A 1 97 ? 23.642 48.378 -17.282 1.00 13.03 94 TYR A O 1
ATOM 807 N N . VAL A 1 98 ? 24.928 47.668 -18.985 1.00 11.94 95 VAL A N 1
ATOM 808 C CA . VAL A 1 98 ? 25.203 49.024 -19.463 1.00 13.48 95 VAL A CA 1
ATOM 809 C C . VAL A 1 98 ? 23.935 49.907 -19.681 1.00 13.89 95 VAL A C 1
ATOM 810 O O . VAL A 1 98 ? 23.880 51.079 -19.252 1.00 14.36 95 VAL A O 1
ATOM 814 N N . PRO A 1 99 ? 22.918 49.356 -20.339 1.00 15.47 96 PRO A N 1
ATOM 815 C CA . PRO A 1 99 ? 21.660 50.076 -20.497 1.00 15.10 96 PRO A CA 1
ATOM 816 C C . PRO A 1 99 ? 20.808 50.162 -19.248 1.00 14.87 96 PRO A C 1
ATOM 817 O O . PRO A 1 99 ? 19.821 50.895 -19.259 1.00 14.68 96 PRO A O 1
ATOM 821 N N . GLN A 1 100 ? 21.139 49.392 -18.207 1.00 14.84 97 GLN A N 1
ATOM 822 C CA . GLN A 1 100 ? 20.321 49.340 -16.994 1.00 15.52 97 GLN A CA 1
ATOM 823 C C . GLN A 1 100 ? 20.692 50.489 -16.067 1.00 14.69 97 GLN A C 1
ATOM 824 O O . GLN A 1 100 ? 21.901 50.715 -15.767 1.00 14.69 97 GLN A O 1
ATOM 830 N N . LYS A 1 101 ? 19.681 51.236 -15.617 1.00 13.94 98 LYS A N 1
ATOM 831 C CA . LYS A 1 101 ? 19.921 52.356 -14.682 1.00 12.82 98 LYS A CA 1
ATOM 832 C C . LYS A 1 101 ? 20.998 53.308 -15.197 1.00 12.77 98 LYS A C 1
ATOM 833 O O . LYS A 1 101 ? 21.839 53.784 -14.432 1.00 12.86 98 LYS A O 1
ATOM 839 N N . ALA A 1 102 ? 20.897 53.614 -16.492 1.00 12.24 99 ALA A N 1
ATOM 840 C CA . ALA A 1 102 ? 21.963 54.207 -17.280 1.00 11.10 99 ALA A CA 1
ATOM 841 C C . ALA A 1 102 ? 21.988 55.733 -17.141 1.00 11.56 99 ALA A C 1
ATOM 842 O O . ALA A 1 102 ? 20.961 56.410 -17.249 1.00 10.95 99 ALA A O 1
ATOM 844 N N . TRP A 1 103 ? 23.170 56.253 -16.850 1.00 12.08 100 TRP A N 1
ATOM 845 C CA . TRP A 1 103 ? 23.452 57.684 -16.957 1.00 12.91 100 TRP A CA 1
ATOM 846 C C . TRP A 1 103 ? 24.968 57.743 -17.110 1.00 13.18 100 TRP A C 1
ATOM 847 O O . TRP A 1 103 ? 25.618 56.685 -17.062 1.00 13.72 100 TRP A O 1
ATOM 858 N N . TRP A 1 104 ? 25.549 58.929 -17.324 1.00 12.88 101 TRP A N 1
ATOM 859 C CA . TRP A 1 104 ? 26.990 58.973 -17.598 1.00 12.63 101 TRP A CA 1
ATOM 860 C C . TRP A 1 104 ? 27.786 58.363 -16.469 1.00 12.25 101 TRP A C 1
ATOM 861 O O . TRP A 1 104 ? 28.845 57.794 -16.716 1.00 12.59 101 TRP A O 1
ATOM 872 N N . ASP A 1 105 ? 27.263 58.446 -15.248 1.00 12.53 102 ASP A N 1
ATOM 873 C CA . ASP A 1 105 ? 28.000 57.982 -14.059 1.00 13.37 102 ASP A CA 1
ATOM 874 C C . ASP A 1 105 ? 28.133 56.447 -14.033 1.00 13.56 102 ASP A C 1
ATOM 875 O O . ASP A 1 105 ? 29.245 55.936 -13.895 1.00 13.49 102 ASP A O 1
ATOM 880 N N . SER A 1 106 ? 27.036 55.700 -14.214 1.00 13.27 103 SER A N 1
ATOM 881 C CA . SER A 1 106 ? 27.204 54.233 -14.289 1.00 12.92 103 SER A CA 1
ATOM 882 C C . SER A 1 106 ? 27.897 53.753 -15.576 1.00 12.57 103 SER A C 1
ATOM 883 O O . SER A 1 106 ? 28.673 52.805 -15.533 1.00 12.54 103 SER A O 1
ATOM 886 N N . VAL A 1 107 ? 27.587 54.396 -16.699 1.00 12.73 104 VAL A N 1
ATOM 887 C CA . VAL A 1 107 ? 28.084 53.962 -18.001 1.00 12.34 104 VAL A CA 1
ATOM 888 C C . VAL A 1 107 ? 29.595 54.158 -18.092 1.00 12.20 104 VAL A C 1
ATOM 889 O O . VAL A 1 107 ? 30.309 53.320 -18.645 1.00 11.13 104 VAL A O 1
ATOM 893 N N . ASP A 1 108 ? 30.079 55.250 -17.524 1.00 11.67 105 ASP A N 1
ATOM 894 C CA . ASP A 1 108 ? 31.492 55.515 -17.572 1.00 11.61 105 ASP A CA 1
ATOM 895 C C . ASP A 1 108 ? 32.187 54.565 -16.609 1.00 12.08 105 ASP A C 1
ATOM 896 O O . ASP A 1 108 ? 33.336 54.195 -16.853 1.00 11.37 105 ASP A O 1
ATOM 901 N N . ALA A 1 109 ? 31.512 54.192 -15.514 1.00 10.77 106 ALA A N 1
ATOM 902 C CA . ALA A 1 109 ? 32.089 53.181 -14.606 1.00 11.60 106 ALA A CA 1
ATOM 903 C C . ALA A 1 109 ? 32.147 51.805 -15.318 1.00 10.69 106 ALA A C 1
ATOM 904 O O . ALA A 1 109 ? 33.150 51.109 -15.222 1.00 11.63 106 ALA A O 1
ATOM 906 N N . TRP A 1 110 ? 31.084 51.426 -16.032 1.00 11.13 107 TRP A N 1
ATOM 907 C CA . TRP A 1 110 ? 31.120 50.192 -16.853 1.00 11.76 107 TRP A CA 1
ATOM 908 C C . TRP A 1 110 ? 32.226 50.257 -17.901 1.00 11.25 107 TRP A C 1
ATOM 909 O O . TRP A 1 110 ? 32.971 49.304 -18.085 1.00 12.82 107 TRP A O 1
ATOM 920 N N . ARG A 1 111 ? 32.322 51.378 -18.590 1.00 11.62 108 ARG A N 1
ATOM 921 C CA . ARG A 1 111 ? 33.371 51.574 -19.570 1.00 12.89 108 ARG A CA 1
ATOM 922 C C . ARG A 1 111 ? 34.778 51.394 -18.964 1.00 13.09 108 ARG A C 1
ATOM 923 O O . ARG A 1 111 ? 35.640 50.747 -19.604 1.00 13.42 108 ARG A O 1
ATOM 931 N N . LYS A 1 112 ? 35.022 51.935 -17.768 1.00 12.67 109 LYS A N 1
ATOM 932 C CA . LYS A 1 112 ? 36.325 51.716 -17.106 1.00 15.15 109 LYS A CA 1
ATOM 933 C C . LYS A 1 112 ? 36.571 50.212 -16.836 1.00 15.02 109 LYS A C 1
ATOM 934 O O . LYS A 1 112 ? 37.708 49.717 -16.947 1.00 14.96 109 LYS A O 1
ATOM 940 N N . PHE A 1 113 ? 35.487 49.487 -16.523 1.00 15.22 110 PHE A N 1
ATOM 941 C CA . PHE A 1 113 ? 35.562 48.039 -16.339 1.00 14.45 110 PHE A CA 1
ATOM 942 C C . PHE A 1 113 ? 35.969 47.344 -17.651 1.00 14.99 110 PHE A C 1
ATOM 943 O O . PHE A 1 113 ? 36.954 46.575 -17.675 1.00 14.96 110 PHE A O 1
ATOM 951 N N . PHE A 1 114 ? 35.228 47.612 -18.725 1.00 15.03 111 PHE A N 1
ATOM 952 C CA . PHE A 1 114 ? 35.512 46.996 -20.037 1.00 15.62 111 PHE A CA 1
ATOM 953 C C . PHE A 1 114 ? 36.884 47.407 -20.567 1.00 15.07 111 PHE A C 1
ATOM 954 O O . PHE A 1 114 ? 37.608 46.580 -21.124 1.00 15.31 111 PHE A O 1
ATOM 962 N N . GLY A 1 115 ? 37.217 48.684 -20.385 1.00 15.99 112 GLY A N 1
ATOM 963 C CA . GLY A 1 115 ? 38.535 49.225 -20.719 1.00 14.54 112 GLY A CA 1
ATOM 964 C C . GLY A 1 115 ? 39.664 48.573 -19.936 1.00 14.76 112 GLY A C 1
ATOM 965 O O . GLY A 1 115 ? 40.719 48.290 -20.503 1.00 13.71 112 GLY A O 1
ATOM 966 N N . SER A 1 116 ? 39.454 48.306 -18.640 1.00 14.32 113 SER A N 1
ATOM 967 C CA . SER A 1 116 ? 40.520 47.694 -17.857 1.00 14.22 113 SER A CA 1
ATOM 968 C C . SER A 1 116 ? 40.768 46.243 -18.277 1.00 13.71 113 SER A C 1
ATOM 969 O O . SER A 1 116 ? 41.922 45.792 -18.281 1.00 12.16 113 SER A O 1
ATOM 972 N N . TRP A 1 117 ? 39.690 45.540 -18.608 1.00 13.46 114 TRP A N 1
ATOM 973 C CA . TRP A 1 117 ? 39.757 44.130 -18.955 1.00 15.13 114 TRP A CA 1
ATOM 974 C C . TRP A 1 117 ? 40.459 44.016 -20.292 1.00 15.98 114 TRP A C 1
ATOM 975 O O . TRP A 1 117 ? 41.267 43.136 -20.461 1.00 16.34 114 TRP A O 1
ATOM 986 N N . VAL A 1 118 ? 40.148 44.934 -21.217 1.00 16.26 115 VAL A N 1
ATOM 987 C CA . VAL A 1 118 ? 40.790 44.987 -22.534 1.00 17.94 115 VAL A CA 1
ATOM 988 C C . VAL A 1 118 ? 42.279 45.285 -22.410 1.00 18.10 115 VAL A C 1
ATOM 989 O O . VAL A 1 118 ? 43.064 44.674 -23.086 1.00 19.01 115 VAL A O 1
ATOM 993 N N . ALA A 1 119 ? 42.664 46.193 -21.517 1.00 19.34 116 ALA A N 1
ATOM 994 C CA . ALA A 1 119 ? 44.061 46.523 -21.297 1.00 19.59 116 ALA A CA 1
ATOM 995 C C . ALA A 1 119 ? 44.809 45.317 -20.721 1.00 20.73 116 ALA A C 1
ATOM 996 O O . ALA A 1 119 ? 46.033 45.205 -20.899 1.00 21.07 116 ALA A O 1
ATOM 998 N N . LEU A 1 120 ? 44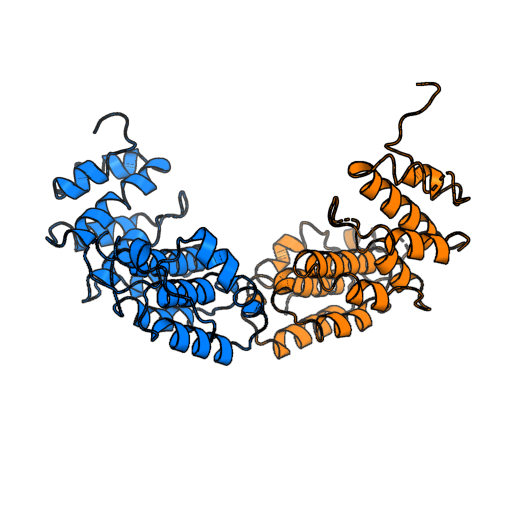.082 44.437 -20.025 1.00 20.25 117 LEU A N 1
ATOM 999 C CA . LEU A 1 120 ? 44.620 43.155 -19.581 1.00 20.82 117 LEU A CA 1
ATOM 1000 C C . LEU A 1 120 ? 44.663 42.135 -20.698 1.00 20.20 117 LEU A C 1
ATOM 1001 O O . LEU A 1 120 ? 45.520 41.272 -20.688 1.00 19.66 117 LEU A O 1
ATOM 1006 N N . HIS A 1 121 ? 43.725 42.222 -21.648 1.00 19.39 118 HIS A N 1
ATOM 1007 C CA . HIS A 1 121 ? 43.605 41.197 -22.686 1.00 19.81 118 HIS A CA 1
ATOM 1008 C C . HIS A 1 121 ? 43.536 41.847 -24.050 1.00 20.20 118 HIS A C 1
ATOM 1009 O O . HIS A 1 121 ? 42.515 41.776 -24.720 1.00 19.66 118 HIS A O 1
ATOM 1016 N N . LEU A 1 122 ? 44.648 42.471 -24.457 1.00 21.35 119 LEU A N 1
ATOM 1017 C CA . LEU A 1 122 ? 44.665 43.399 -25.592 1.00 21.48 119 LEU A CA 1
ATOM 1018 C C . LEU A 1 122 ? 44.225 42.785 -26.917 1.00 21.11 119 LEU A C 1
ATOM 1019 O O . LEU A 1 122 ? 43.749 43.489 -27.798 1.00 21.11 119 LEU A O 1
ATOM 1024 N N . THR A 1 123 ? 44.428 41.477 -27.042 1.00 20.58 120 THR A N 1
ATOM 1025 C CA A THR A 1 123 ? 44.052 40.700 -28.227 0.50 20.37 120 THR A CA 1
ATOM 1026 C CA B THR A 1 123 ? 44.065 40.704 -28.229 0.50 20.29 120 THR A CA 1
ATOM 1027 C C . THR A 1 123 ? 42.537 40.647 -28.424 1.00 20.60 120 THR A C 1
ATOM 1028 O O . THR A 1 123 ? 42.050 40.420 -29.531 1.00 20.06 120 THR A O 1
ATOM 1035 N N . GLU A 1 124 ? 41.785 40.845 -27.333 1.00 20.12 121 GLU A N 1
ATOM 1036 C CA . GLU A 1 124 ? 40.331 40.868 -27.405 1.00 20.96 121 GLU A CA 1
ATOM 1037 C C . GLU A 1 124 ? 39.765 42.299 -27.569 1.00 21.02 121 GLU A C 1
ATOM 1038 O O . GLU A 1 124 ? 38.537 42.480 -27.578 1.00 21.95 121 GLU A O 1
ATOM 1044 N N . LEU A 1 125 ? 40.639 43.299 -27.687 1.00 20.61 122 LEU A N 1
ATOM 1045 C CA . LEU A 1 125 ? 40.192 44.676 -27.943 1.00 20.64 122 LEU A CA 1
ATOM 1046 C C . LEU A 1 125 ? 39.094 44.702 -29.001 1.00 20.00 122 LEU A C 1
ATOM 1047 O O . LEU A 1 125 ? 37.997 45.174 -28.719 1.00 20.12 122 LEU A O 1
ATOM 1052 N N . PRO A 1 126 ? 39.367 44.164 -30.218 1.00 20.73 123 PRO A N 1
ATOM 1053 C CA . PRO A 1 126 ? 38.359 44.208 -31.288 1.00 19.81 123 PRO A CA 1
ATOM 1054 C C . PRO A 1 126 ? 37.084 43.425 -30.945 1.00 19.41 123 PRO A C 1
ATOM 1055 O O . PRO A 1 126 ? 36.005 43.744 -31.458 1.00 19.92 123 PRO A O 1
ATOM 1059 N N . THR A 1 127 ? 37.197 42.424 -30.071 1.00 18.88 124 THR A N 1
ATOM 1060 C CA . THR A 1 127 ? 36.040 41.601 -29.713 1.00 18.34 124 THR A CA 1
ATOM 1061 C C . THR A 1 127 ? 35.105 42.419 -28.842 1.00 17.26 124 THR A C 1
ATOM 1062 O O . THR A 1 127 ? 33.903 42.411 -29.020 1.00 16.83 124 THR A O 1
ATOM 1066 N N . ILE A 1 128 ? 35.689 43.127 -27.891 1.00 17.48 125 ILE A N 1
ATOM 1067 C CA . ILE A 1 128 ? 34.901 43.898 -26.924 1.00 16.44 125 ILE A CA 1
ATOM 1068 C C . ILE A 1 128 ? 34.362 45.131 -27.633 1.00 16.48 125 ILE A C 1
ATOM 1069 O O . ILE A 1 128 ? 33.206 45.468 -27.469 1.00 15.66 125 ILE A O 1
ATOM 1074 N N . PHE A 1 129 ? 35.205 45.767 -28.451 1.00 16.79 126 PHE A N 1
ATOM 1075 C CA . PHE A 1 129 ? 34.758 46.890 -29.270 1.00 16.13 126 PHE A CA 1
ATOM 1076 C C . PHE A 1 129 ? 33.507 46.514 -30.090 1.00 16.05 126 PHE A C 1
ATOM 1077 O O . PHE A 1 129 ? 32.474 47.213 -30.052 1.00 16.01 126 PHE A O 1
ATOM 1085 N N . ALA A 1 130 ? 33.607 45.382 -30.792 1.00 16.44 127 ALA A N 1
ATOM 1086 C CA . ALA A 1 130 ? 32.530 44.822 -31.614 1.00 16.86 127 ALA A CA 1
ATOM 1087 C C . ALA A 1 130 ? 31.257 44.559 -30.837 1.00 16.56 127 ALA A C 1
ATOM 1088 O O . ALA A 1 130 ? 30.175 44.630 -31.402 1.00 17.33 127 ALA A O 1
ATOM 1090 N N . LEU A 1 131 ? 31.374 44.188 -29.563 1.00 17.03 128 LEU A N 1
ATOM 1091 C CA . LEU A 1 131 ? 30.188 43.988 -28.718 1.00 17.02 128 LEU A CA 1
ATOM 1092 C C . LEU A 1 131 ? 29.284 45.238 -28.652 1.00 16.36 128 LEU A C 1
ATOM 1093 O O . LEU A 1 131 ? 28.034 45.138 -28.624 1.00 14.73 128 LEU A O 1
ATOM 1098 N N . PHE A 1 132 ? 29.939 46.399 -28.586 1.00 15.33 129 PHE A N 1
ATOM 1099 C CA . PHE A 1 132 ? 29.283 47.713 -28.340 1.00 14.87 129 PHE A CA 1
ATOM 1100 C C . PHE A 1 132 ? 29.090 48.541 -29.610 1.00 15.14 129 PHE A C 1
ATOM 1101 O O . PHE A 1 132 ? 28.191 49.382 -29.677 1.00 15.72 129 PHE A O 1
ATOM 1109 N N . TYR A 1 133 ? 29.944 48.315 -30.615 1.00 15.45 130 TYR A N 1
ATOM 1110 C CA . TYR A 1 133 ? 29.888 49.084 -31.864 1.00 15.04 130 TYR A CA 1
ATOM 1111 C C . TYR A 1 133 ? 28.537 48.928 -32.591 1.00 15.70 130 TYR A C 1
ATOM 1112 O O . TYR A 1 133 ? 28.052 47.804 -32.782 1.00 14.61 130 TYR A O 1
ATOM 1121 N N . GLY A 1 134 ? 27.919 50.053 -32.986 1.00 15.88 131 GLY A N 1
ATOM 1122 C CA . GLY A 1 134 ? 26.653 49.987 -33.732 1.00 15.34 131 GLY A CA 1
ATOM 1123 C C . GLY A 1 134 ? 25.442 49.521 -32.910 1.00 15.82 131 GLY A C 1
ATOM 1124 O O . GLY A 1 134 ? 24.379 49.226 -33.472 1.00 15.11 131 GLY A O 1
ATOM 1125 N N . ALA A 1 135 ? 25.576 49.476 -31.582 1.00 15.88 132 ALA A N 1
ATOM 1126 C CA . ALA A 1 135 ? 24.476 49.035 -30.715 1.00 15.83 132 ALA A CA 1
ATOM 1127 C C . ALA A 1 135 ? 23.313 49.996 -30.877 1.00 16.04 132 ALA A C 1
ATOM 1128 O O . ALA A 1 135 ? 23.515 51.164 -31.167 1.00 16.48 132 ALA A O 1
ATOM 1130 N N . GLU A 1 136 ? 22.098 49.488 -30.684 1.00 16.41 133 GLU A N 1
ATOM 1131 C CA . GLU A 1 136 ? 20.884 50.288 -30.713 1.00 17.17 133 GLU A CA 1
ATOM 1132 C C . GLU A 1 136 ? 20.905 51.378 -29.642 1.00 16.79 133 GLU A C 1
ATOM 1133 O O . GLU A 1 136 ? 20.498 52.525 -29.887 1.00 15.46 133 GLU A O 1
ATOM 1139 N N . ASN A 1 137 ? 21.357 51.001 -28.446 1.00 15.09 134 ASN A N 1
ATOM 1140 C CA . ASN A 1 137 ? 21.305 51.873 -27.286 1.00 14.69 134 ASN A CA 1
ATOM 1141 C C . ASN A 1 137 ? 22.571 52.723 -27.265 1.00 14.94 134 ASN A C 1
ATOM 1142 O O . ASN A 1 137 ? 23.678 52.178 -27.273 1.00 14.43 134 ASN A O 1
ATOM 1147 N N . PHE A 1 138 ? 22.380 54.048 -27.283 1.00 13.95 135 PHE A N 1
ATOM 1148 C CA . PHE A 1 138 ? 23.477 55.020 -27.292 1.00 14.47 135 PHE A CA 1
ATOM 1149 C C . PHE A 1 138 ? 24.440 54.903 -26.127 1.00 13.88 135 PHE A C 1
ATOM 1150 O O . PHE A 1 138 ? 25.609 55.214 -26.266 1.00 14.27 135 PHE A O 1
ATOM 1158 N N . TRP A 1 139 ? 23.957 54.443 -24.978 1.00 12.90 136 TRP A N 1
ATOM 1159 C CA . TRP A 1 139 ? 24.866 54.229 -23.843 1.00 11.83 136 TRP A CA 1
ATOM 1160 C C . TRP A 1 139 ? 25.861 53.119 -24.171 1.00 11.72 136 TRP A C 1
ATOM 1161 O O . TRP A 1 139 ? 27.018 53.185 -23.757 1.00 11.02 136 TRP A O 1
ATOM 1172 N N . ASN A 1 140 ? 25.402 52.108 -24.907 1.00 11.26 137 ASN A N 1
ATOM 1173 C CA . ASN A 1 140 ? 26.269 51.046 -25.371 1.00 12.55 137 ASN A CA 1
ATOM 1174 C C . ASN A 1 140 ? 27.352 51.582 -26.322 1.00 12.85 137 ASN A C 1
ATOM 1175 O O . ASN A 1 140 ? 28.526 51.224 -26.210 1.00 13.38 137 ASN A O 1
ATOM 1180 N N . ARG A 1 141 ? 26.950 52.458 -27.238 1.00 12.73 138 ARG A N 1
ATOM 1181 C CA . ARG A 1 141 ? 27.880 53.106 -28.172 1.00 13.27 138 ARG A CA 1
ATOM 1182 C C . ARG A 1 141 ? 28.844 54.104 -27.525 1.00 13.77 138 ARG A C 1
ATOM 1183 O O . ARG A 1 141 ? 29.986 54.258 -27.987 1.00 15.31 138 ARG A O 1
ATOM 1191 N N . ARG A 1 142 ? 28.398 54.784 -26.468 1.00 13.50 139 ARG A N 1
ATOM 1192 C CA . ARG A 1 142 ? 29.317 55.556 -25.622 1.00 13.73 139 ARG A CA 1
ATOM 1193 C C . ARG A 1 142 ? 30.472 54.663 -25.067 1.00 13.45 139 ARG A C 1
ATOM 1194 O O . ARG A 1 142 ? 31.640 55.080 -25.029 1.00 13.11 139 ARG A O 1
ATOM 1202 N N . VAL A 1 143 ? 30.156 53.441 -24.662 1.00 12.79 140 VAL A N 1
ATOM 1203 C CA . VAL A 1 143 ? 31.234 52.501 -24.300 1.00 12.70 140 VAL A CA 1
ATOM 1204 C C . VAL A 1 143 ? 32.191 52.214 -25.467 1.00 12.09 140 VAL A C 1
ATOM 1205 O O . VAL A 1 143 ? 33.401 52.236 -25.275 1.00 11.26 140 VAL A O 1
ATOM 1209 N N . ALA A 1 144 ? 31.662 51.928 -26.655 1.00 12.48 141 ALA A N 1
ATOM 1210 C CA . ALA A 1 144 ? 32.522 51.655 -27.805 1.00 12.89 141 ALA A CA 1
ATOM 1211 C C . ALA A 1 144 ? 33.421 52.879 -28.098 1.00 13.48 141 ALA A C 1
ATOM 1212 O O . ALA A 1 144 ? 34.622 52.718 -28.326 1.00 13.94 141 ALA A O 1
ATOM 1214 N N . LEU A 1 145 ? 32.850 54.085 -28.040 1.00 13.96 142 LEU A N 1
ATOM 1215 C CA . LEU A 1 145 ? 33.583 55.346 -28.287 1.00 14.14 142 LEU A CA 1
ATOM 1216 C C . LEU A 1 145 ? 34.704 55.607 -27.281 1.00 14.38 142 LEU A C 1
ATOM 1217 O O . LEU A 1 145 ? 35.762 56.141 -27.633 1.00 15.57 142 LEU A O 1
ATOM 1222 N N . ASN A 1 146 ? 34.453 55.253 -26.028 1.00 13.69 143 ASN A N 1
ATOM 1223 C CA . ASN A 1 146 ? 35.359 55.571 -24.943 1.00 12.97 143 ASN A CA 1
ATOM 1224 C C . ASN A 1 146 ? 36.119 54.347 -24.409 1.00 13.85 143 ASN A C 1
ATOM 1225 O O . ASN A 1 146 ? 36.873 54.468 -23.445 1.00 14.42 143 ASN A O 1
ATOM 1230 N N . LEU A 1 147 ? 35.956 53.187 -25.045 1.00 13.54 144 LEU A N 1
ATOM 1231 C CA . LEU A 1 147 ? 36.625 51.941 -24.618 1.00 13.68 144 LEU A CA 1
ATOM 1232 C C . LEU A 1 147 ? 38.156 52.086 -24.501 1.00 14.43 144 LEU A C 1
ATOM 1233 O O . LEU A 1 147 ? 38.794 51.499 -23.603 1.00 14.57 144 LEU A O 1
ATOM 1238 N N . GLN A 1 148 ? 38.730 52.898 -25.387 1.00 14.90 145 GLN A N 1
ATOM 1239 C CA . GLN A 1 148 ? 40.187 53.041 -25.501 1.00 14.50 145 GLN A CA 1
ATOM 1240 C C . GLN A 1 148 ? 40.790 54.254 -24.806 1.00 15.79 145 GLN A C 1
ATOM 1241 O O . GLN A 1 148 ? 41.973 54.559 -25.050 1.00 15.21 145 GLN A O 1
ATOM 1247 N N . LEU A 1 149 ? 40.032 54.915 -23.912 1.00 15.77 146 LEU A N 1
ATOM 1248 C CA . LEU A 1 149 ? 40.502 56.197 -23.307 1.00 17.11 146 LEU A CA 1
ATOM 1249 C C . LEU A 1 149 ? 41.871 56.108 -22.648 1.00 18.64 146 LEU A C 1
ATOM 1250 O O . LEU A 1 149 ? 42.660 57.059 -22.697 1.00 19.02 146 LEU A O 1
ATOM 1263 N N . LEU A 1 151 ? 44.085 53.549 -23.262 1.00 21.03 148 LEU A N 1
ATOM 1264 C CA . LEU A 1 151 ? 45.005 52.677 -24.048 1.00 20.58 148 LEU A CA 1
ATOM 1265 C C . LEU A 1 151 ? 46.291 53.328 -24.619 1.00 19.74 148 LEU A C 1
ATOM 1266 O O . LEU A 1 151 ? 47.236 52.627 -25.016 1.00 20.58 148 LEU A O 1
ATOM 1271 N N . LYS A 1 152 ? 46.335 54.656 -24.638 1.00 19.40 149 LYS A N 1
ATOM 1272 C CA . LYS A 1 152 ? 47.489 55.419 -25.170 1.00 18.47 149 LYS A CA 1
ATOM 1273 C C . LYS A 1 152 ? 48.021 54.869 -26.484 1.00 18.09 149 LYS A C 1
ATOM 1274 O O . LYS A 1 152 ? 47.248 54.790 -27.438 1.00 18.18 149 LYS A O 1
ATOM 1280 N N . GLU A 1 153 ? 49.303 54.474 -26.544 1.00 18.45 150 GLU A N 1
ATOM 1281 C CA A GLU A 1 153 ? 49.909 53.996 -27.791 0.50 18.47 150 GLU A CA 1
ATOM 1282 C CA B GLU A 1 153 ? 49.931 53.968 -27.776 0.50 18.17 150 GLU A CA 1
ATOM 1283 C C . GLU A 1 153 ? 49.313 52.659 -28.272 1.00 18.45 150 GLU A C 1
ATOM 1284 O O . GLU A 1 153 ? 49.595 52.204 -29.395 1.00 17.05 150 GLU A O 1
ATOM 1295 N N . LYS A 1 154 ? 48.453 52.051 -27.444 1.00 18.70 151 LYS A N 1
ATOM 1296 C CA . LYS A 1 154 ? 47.828 50.782 -27.810 1.00 19.10 151 LYS A CA 1
ATOM 1297 C C . LYS A 1 154 ? 46.432 50.980 -28.374 1.00 19.06 151 LYS A C 1
ATOM 1298 O O . LYS A 1 154 ? 45.758 50.022 -28.700 1.00 19.80 151 LYS A O 1
ATOM 1304 N N . THR A 1 155 ? 46.003 52.240 -28.482 1.00 18.30 152 THR A N 1
ATOM 1305 C CA . THR A 1 155 ? 44.752 52.571 -29.147 1.00 15.82 152 THR A CA 1
ATOM 1306 C C . THR A 1 155 ? 44.723 52.021 -30.570 1.00 16.08 152 THR A C 1
ATOM 1307 O O . THR A 1 155 ? 45.661 52.202 -31.340 1.00 15.20 152 THR A O 1
ATOM 1311 N N . ASN A 1 156 ? 43.628 51.343 -30.900 1.00 15.59 153 ASN A N 1
ATOM 1312 C CA . ASN A 1 156 ? 43.349 50.915 -32.260 1.00 15.18 153 ASN A CA 1
ATOM 1313 C C . ASN A 1 156 ? 42.618 52.064 -32.994 1.00 15.45 153 ASN A C 1
ATOM 1314 O O . ASN A 1 156 ? 41.417 52.276 -32.828 1.00 14.80 153 ASN A O 1
ATOM 1319 N N . GLN A 1 157 ? 43.379 52.798 -33.799 1.00 15.70 154 GLN A N 1
ATOM 1320 C CA . GLN A 1 157 ? 42.924 54.002 -34.487 1.00 16.94 154 GLN A CA 1
ATOM 1321 C C . GLN A 1 157 ? 41.756 53.777 -35.420 1.00 16.00 154 GLN A C 1
ATOM 1322 O O . GLN A 1 157 ? 40.860 54.608 -35.473 1.00 16.26 154 GLN A O 1
ATOM 1328 N N . ASP A 1 158 ? 41.804 52.685 -36.183 1.00 14.85 155 ASP A N 1
ATOM 1329 C CA . ASP A 1 158 ? 40.744 52.329 -37.117 1.00 15.37 155 ASP A CA 1
ATOM 1330 C C . ASP A 1 158 ? 39.383 52.170 -36.429 1.00 14.04 155 ASP A C 1
ATOM 1331 O O . ASP A 1 158 ? 38.371 52.630 -36.936 1.00 12.63 155 ASP A O 1
ATOM 1336 N N . LEU A 1 159 ? 39.389 51.461 -35.304 1.00 13.48 156 LEU A N 1
ATOM 1337 C CA . LEU A 1 159 ? 38.193 51.269 -34.485 1.00 13.84 156 LEU A CA 1
ATOM 1338 C C . LEU A 1 159 ? 37.679 52.582 -33.859 1.00 13.16 156 LEU A C 1
ATOM 1339 O O . LEU A 1 159 ? 36.468 52.871 -33.911 1.00 13.10 156 LEU A O 1
ATOM 1344 N N . LEU A 1 160 ? 38.584 53.355 -33.260 1.00 12.12 157 LEU A N 1
ATOM 1345 C CA . LEU A 1 160 ? 38.248 54.690 -32.749 1.00 11.88 157 LEU A CA 1
ATOM 1346 C C . LEU A 1 160 ? 37.579 55.510 -33.879 1.00 12.16 157 LEU A C 1
ATOM 1347 O O . LEU A 1 160 ? 36.433 55.933 -33.747 1.00 11.47 157 LEU A O 1
ATOM 1352 N N . LYS A 1 161 ? 38.281 55.677 -34.989 1.00 11.82 158 LYS A N 1
ATOM 1353 C CA . LYS A 1 161 ? 37.750 56.449 -36.111 1.00 13.39 158 LYS A CA 1
ATOM 1354 C C . LYS A 1 161 ? 36.394 55.927 -36.595 1.00 12.65 158 LYS A C 1
ATOM 1355 O O . LYS A 1 161 ? 35.479 56.724 -36.891 1.00 10.80 158 LYS A O 1
ATOM 1361 N N . LYS A 1 162 ? 36.278 54.597 -36.687 1.00 12.79 159 LYS A N 1
ATOM 1362 C CA . LYS A 1 162 ? 35.031 53.970 -37.155 1.00 12.47 159 LYS A CA 1
ATOM 1363 C C . LYS A 1 162 ? 33.865 54.315 -36.222 1.00 12.81 159 LYS A C 1
ATOM 1364 O O . LYS A 1 162 ? 32.786 54.666 -36.714 1.00 13.06 159 LYS A O 1
ATOM 1370 N N . ALA A 1 163 ? 34.065 54.209 -34.902 1.00 11.37 160 ALA A N 1
ATOM 1371 C CA . ALA A 1 163 ? 33.007 54.620 -33.955 1.00 11.57 160 ALA A CA 1
ATOM 1372 C C . ALA A 1 163 ? 32.554 56.120 -34.056 1.00 11.15 160 ALA A C 1
ATOM 1373 O O . ALA A 1 163 ? 31.347 56.446 -33.911 1.00 10.27 160 ALA A O 1
ATOM 1375 N N . ILE A 1 164 ? 33.523 57.012 -34.257 1.00 10.59 161 ILE A N 1
ATOM 1376 C CA . ILE A 1 164 ? 33.278 58.455 -34.377 1.00 10.22 161 ILE A CA 1
ATOM 1377 C C . ILE A 1 164 ? 32.474 58.714 -35.651 1.00 10.79 161 ILE A C 1
ATOM 1378 O O . ILE A 1 164 ? 31.446 59.432 -35.619 1.00 10.03 161 ILE A O 1
ATOM 1383 N N . ILE A 1 165 ? 32.915 58.094 -36.751 1.00 9.60 162 ILE A N 1
ATOM 1384 C CA . ILE A 1 165 ? 32.235 58.230 -38.021 1.00 10.50 162 ILE A CA 1
ATOM 1385 C C . ILE A 1 165 ? 30.799 57.701 -37.907 1.00 11.68 162 ILE A C 1
ATOM 1386 O O . ILE A 1 165 ? 29.877 58.321 -38.425 1.00 12.26 162 ILE A O 1
ATOM 1391 N N . TYR A 1 166 ? 30.598 56.547 -37.260 1.00 12.20 163 TYR A N 1
ATOM 1392 C CA . TYR A 1 166 ? 29.265 56.010 -37.122 1.00 12.36 163 TYR A CA 1
ATOM 1393 C C . TYR A 1 166 ? 28.319 57.023 -36.431 1.00 12.68 163 TYR A C 1
ATOM 1394 O O . TYR A 1 166 ? 27.137 57.175 -36.798 1.00 12.79 163 TYR A O 1
ATOM 1403 N N . ASP A 1 167 ? 28.836 57.669 -35.388 1.00 12.76 164 ASP A N 1
ATOM 1404 C CA . ASP A 1 167 ? 28.058 58.618 -34.586 1.00 13.51 164 ASP A CA 1
ATOM 1405 C C . ASP A 1 167 ? 28.280 60.092 -34.944 1.00 14.43 164 ASP A C 1
ATOM 1406 O O . ASP A 1 167 ? 27.878 60.979 -34.186 1.00 15.54 164 ASP A O 1
ATOM 1411 N N . ARG A 1 168 ? 28.842 60.366 -36.130 1.00 15.47 165 ARG A N 1
ATOM 1412 C CA . ARG A 1 168 ? 29.299 61.724 -36.460 1.00 15.11 165 ARG A CA 1
ATOM 1413 C C . ARG A 1 168 ? 28.257 62.830 -36.249 1.00 14.93 165 ARG A C 1
ATOM 1414 O O . ARG A 1 168 ? 28.591 63.889 -35.708 1.00 15.70 165 ARG A O 1
ATOM 1422 N N . THR A 1 169 ? 27.031 62.587 -36.698 1.00 14.70 166 THR A N 1
ATOM 1423 C CA . THR A 1 169 ? 25.969 63.580 -36.665 1.00 14.40 166 THR A CA 1
ATOM 1424 C C . THR A 1 169 ? 24.876 63.237 -35.650 1.00 14.60 166 THR A C 1
ATOM 1425 O O . THR A 1 169 ? 23.780 63.820 -35.664 1.00 15.01 166 THR A O 1
ATOM 1429 N N . THR A 1 170 ? 25.144 62.260 -34.798 1.00 14.01 167 THR A N 1
ATOM 1430 C CA . THR A 1 170 ? 24.194 61.873 -33.786 1.00 14.90 167 THR A CA 1
ATOM 1431 C C . THR A 1 170 ? 23.983 63.074 -32.847 1.00 15.79 167 THR A C 1
ATOM 1432 O O . THR A 1 170 ? 24.946 63.662 -32.354 1.00 14.81 167 THR A O 1
ATOM 1436 N N . GLU A 1 171 ? 22.724 63.447 -32.671 1.00 16.20 168 GLU A N 1
ATOM 1437 C CA . GLU A 1 171 ? 22.325 64.582 -31.859 1.00 19.48 168 GLU A CA 1
ATOM 1438 C C . GLU A 1 171 ? 22.524 64.411 -30.346 1.00 18.44 168 GLU A C 1
ATOM 1439 O O . GLU A 1 171 ? 22.856 65.389 -29.668 1.00 19.29 168 GLU A O 1
ATOM 1445 N N . GLU A 1 172 ? 22.310 63.202 -29.822 1.00 17.32 169 GLU A N 1
ATOM 1446 C CA . GLU A 1 172 ? 22.553 62.892 -28.395 1.00 16.17 169 GLU A CA 1
ATOM 1447 C C . GLU A 1 172 ? 23.786 63.588 -27.776 1.00 14.68 169 GLU A C 1
ATOM 1448 O O . GLU A 1 172 ? 24.904 63.293 -28.122 1.00 14.36 169 GLU A O 1
ATOM 1454 N N . PHE A 1 173 ? 23.544 64.514 -26.847 1.00 14.62 170 PHE A N 1
ATOM 1455 C CA . PHE A 1 173 ? 24.573 65.146 -26.019 1.00 14.11 170 PHE A CA 1
ATOM 1456 C C . PHE A 1 173 ? 25.675 64.180 -25.547 1.00 13.96 170 PHE A C 1
ATOM 1457 O O . PHE A 1 173 ? 26.877 64.473 -25.715 1.00 13.74 170 PHE A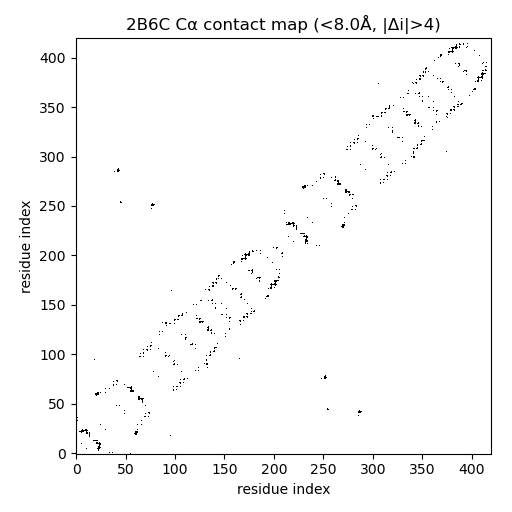 O 1
ATOM 1465 N N . PHE A 1 174 ? 25.282 63.036 -24.963 1.00 12.97 171 PHE A N 1
ATOM 1466 C CA . PHE A 1 174 ? 26.260 62.121 -24.354 1.00 12.80 171 PHE A CA 1
ATOM 1467 C C . PHE A 1 174 ? 27.117 61.384 -25.381 1.00 12.33 171 PHE A C 1
ATOM 1468 O O . PHE A 1 174 ? 28.159 60.841 -25.048 1.00 12.54 171 PHE A O 1
ATOM 1476 N N . ILE A 1 175 ? 26.659 61.374 -26.628 1.00 11.43 172 ILE A N 1
ATOM 1477 C CA . ILE A 1 175 ? 27.415 60.775 -27.715 1.00 11.03 172 ILE A CA 1
ATOM 1478 C C . ILE A 1 175 ? 28.451 61.769 -28.232 1.00 10.76 172 ILE A C 1
ATOM 1479 O O . ILE A 1 175 ? 29.611 61.420 -28.416 1.00 12.09 172 ILE A O 1
ATOM 1484 N N . GLN A 1 176 ? 28.043 63.020 -28.412 1.00 11.33 173 GLN A N 1
ATOM 1485 C CA . GLN A 1 176 ? 28.938 64.058 -28.937 1.00 11.76 173 GLN A CA 1
ATOM 1486 C C . GLN A 1 176 ? 30.019 64.323 -27.923 1.00 12.34 173 GLN A C 1
ATOM 1487 O O . GLN A 1 176 ? 31.168 64.495 -28.288 1.00 12.28 173 GLN A O 1
ATOM 1493 N N . LYS A 1 177 ? 29.653 64.254 -26.637 1.00 12.12 174 LYS A N 1
ATOM 1494 C CA . LYS A 1 177 ? 30.639 64.385 -25.550 1.00 12.48 174 LYS A CA 1
ATOM 1495 C C . LYS A 1 177 ? 31.666 63.263 -25.562 1.00 11.84 174 LYS A C 1
ATOM 1496 O O . LYS A 1 177 ? 32.829 63.497 -25.278 1.00 11.55 174 LYS A O 1
ATOM 1502 N N . ALA A 1 178 ? 31.207 62.052 -25.855 1.00 12.25 175 ALA A N 1
ATOM 1503 C CA . ALA A 1 178 ? 32.040 60.887 -25.893 1.00 12.45 175 ALA A CA 1
ATOM 1504 C C . ALA A 1 178 ? 33.059 60.949 -27.041 1.00 13.45 175 ALA A C 1
ATOM 1505 O O . ALA A 1 178 ? 34.233 60.554 -26.864 1.00 14.08 175 ALA A O 1
ATOM 1507 N N . ILE A 1 179 ? 32.612 61.417 -28.211 1.00 12.91 176 ILE A N 1
ATOM 1508 C CA . ILE A 1 179 ? 33.515 61.630 -29.345 1.00 13.95 176 ILE A CA 1
ATOM 1509 C C . ILE A 1 179 ? 34.592 62.616 -28.923 1.00 13.87 176 ILE A C 1
ATOM 1510 O O . ILE A 1 179 ? 35.781 62.340 -29.076 1.00 12.78 176 ILE A O 1
ATOM 1515 N N . GLY A 1 180 ? 34.160 63.750 -28.348 1.00 14.57 177 GLY A N 1
ATOM 1516 C CA . GLY A 1 180 ? 35.095 64.759 -27.893 1.00 13.51 177 GLY A CA 1
ATOM 1517 C C . GLY A 1 180 ? 36.100 64.215 -26.888 1.00 13.83 177 GLY A C 1
ATOM 1518 O O . GLY A 1 180 ? 37.292 64.536 -26.932 1.00 13.19 177 GLY A O 1
ATOM 1519 N N . TRP A 1 181 ? 35.627 63.399 -25.963 1.00 13.52 178 TRP A N 1
ATOM 1520 C CA . TRP A 1 181 ? 36.494 62.916 -24.893 1.00 13.71 178 TRP A CA 1
ATOM 1521 C C . TRP A 1 181 ? 37.536 62.012 -25.496 1.00 12.69 178 TRP A C 1
ATOM 1522 O O . TRP A 1 181 ? 38.721 62.109 -25.170 1.00 13.40 178 TRP A O 1
ATOM 1533 N N . SER A 1 182 ? 37.091 61.120 -26.378 1.00 12.36 179 SER A N 1
ATOM 1534 C CA A SER A 1 182 ? 37.978 60.136 -26.991 0.50 12.01 179 SER A CA 1
ATOM 1535 C CA B SER A 1 182 ? 37.991 60.147 -26.984 0.50 12.37 179 SER A CA 1
ATOM 1536 C C . SER A 1 182 ? 39.094 60.815 -27.787 1.00 12.22 179 SER A C 1
ATOM 1537 O O . SER A 1 182 ? 40.269 60.379 -27.748 1.00 12.38 179 SER A O 1
ATOM 1542 N N . LEU A 1 183 ? 38.742 61.869 -28.501 1.00 12.56 180 LEU A N 1
ATOM 1543 C CA . LEU A 1 183 ? 39.752 62.631 -29.250 1.00 12.19 180 LEU A CA 1
ATOM 1544 C C . LEU A 1 183 ? 40.716 63.376 -28.344 1.00 12.88 180 LEU A C 1
ATOM 1545 O O . LEU A 1 183 ? 41.917 63.338 -28.582 1.00 12.88 180 LEU A O 1
ATOM 1550 N N . ARG A 1 184 ? 40.217 64.068 -27.308 1.00 13.26 181 ARG A N 1
ATOM 1551 C CA . ARG A 1 184 ? 41.171 64.787 -26.481 1.00 14.58 181 ARG A CA 1
ATOM 1552 C C . ARG A 1 184 ? 42.122 63.858 -25.723 1.00 13.62 181 ARG A C 1
ATOM 1553 O O . ARG A 1 184 ? 43.308 64.122 -25.651 1.00 14.18 181 ARG A O 1
ATOM 1561 N N . GLN A 1 185 ? 41.607 62.738 -25.235 1.00 13.76 182 GLN A N 1
ATOM 1562 C CA . GLN A 1 185 ? 42.436 61.725 -24.619 1.00 13.81 182 GLN A CA 1
ATOM 1563 C C . GLN A 1 185 ? 43.490 61.171 -25.576 1.00 13.59 182 GLN A C 1
ATOM 1564 O O . GLN A 1 185 ? 44.674 61.187 -25.262 1.00 13.62 182 GLN A O 1
ATOM 1570 N N . TYR A 1 186 ? 43.055 60.700 -26.740 1.00 11.84 183 TYR A N 1
ATOM 1571 C CA . TYR A 1 186 ? 43.989 60.178 -27.695 1.00 11.84 183 TYR A CA 1
ATOM 1572 C C . TYR A 1 186 ? 45.011 61.221 -28.159 1.00 10.99 183 TYR A C 1
ATOM 1573 O O . TYR A 1 186 ? 46.092 60.872 -28.543 1.00 11.14 183 TYR A O 1
ATOM 1582 N N . SER A 1 187 ? 44.668 62.499 -28.107 1.00 12.14 184 SER A N 1
ATOM 1583 C CA . SER A 1 187 ? 45.583 63.556 -28.542 1.00 12.32 184 SER A CA 1
ATOM 1584 C C . SER A 1 187 ? 46.766 63.774 -27.585 1.00 12.93 184 SER A C 1
ATOM 1585 O O . SER A 1 187 ? 47.736 64.441 -27.948 1.00 13.61 184 SER A O 1
ATOM 1588 N N . LYS A 1 188 ? 46.715 63.209 -26.381 1.00 13.53 185 LYS A N 1
ATOM 1589 C CA . LYS A 1 188 ? 47.855 63.264 -25.479 1.00 14.68 185 LYS A CA 1
ATOM 1590 C C . LYS A 1 188 ? 48.927 62.320 -26.031 1.00 14.76 185 LYS A C 1
ATOM 1591 O O . LYS A 1 188 ? 50.127 62.484 -25.765 1.00 13.83 185 LYS A O 1
ATOM 1597 N N . THR A 1 189 ? 48.480 61.328 -26.807 1.00 14.75 186 THR A N 1
ATOM 1598 C CA . THR A 1 189 ? 49.405 60.333 -27.407 1.00 14.64 186 THR A CA 1
ATOM 1599 C C . THR A 1 189 ? 49.747 60.686 -28.854 1.00 14.48 186 THR A C 1
ATOM 1600 O O . THR A 1 189 ? 50.908 60.677 -29.231 1.00 13.73 186 THR A O 1
ATOM 1604 N N . ASN A 1 190 ? 48.719 60.994 -29.663 1.00 14.28 187 ASN A N 1
ATOM 1605 C CA . ASN A 1 190 ? 48.895 61.223 -31.090 1.00 13.48 187 ASN A CA 1
ATOM 1606 C C . ASN A 1 190 ? 48.098 62.451 -31.521 1.00 13.34 187 ASN A C 1
ATOM 1607 O O . ASN A 1 190 ? 47.042 62.318 -32.146 1.00 13.63 187 ASN A O 1
ATOM 1612 N N . PRO A 1 191 ? 48.609 63.657 -31.181 1.00 13.31 188 PRO A N 1
ATOM 1613 C CA . PRO A 1 191 ? 47.977 64.937 -31.510 1.00 13.14 188 PRO A CA 1
ATOM 1614 C C . PRO A 1 191 ? 47.766 65.154 -33.007 1.00 13.54 188 PRO A C 1
ATOM 1615 O O . PRO A 1 191 ? 46.766 65.751 -33.388 1.00 13.24 188 PRO A O 1
ATOM 1619 N N . GLN A 1 192 ? 48.696 64.689 -33.843 1.00 12.68 189 GLN A N 1
ATOM 1620 C CA . GLN A 1 192 ? 48.544 64.848 -35.288 1.00 13.68 189 GLN A CA 1
ATOM 1621 C C . GLN A 1 192 ? 47.357 64.084 -35.895 1.00 13.11 189 GLN A C 1
ATOM 1622 O O . GLN A 1 192 ? 46.668 64.608 -36.742 1.00 13.17 189 GLN A O 1
ATOM 1628 N N . TRP A 1 193 ? 47.177 62.830 -35.482 1.00 13.59 190 TRP A N 1
ATOM 1629 C CA . TRP A 1 193 ? 46.121 61.970 -36.004 1.00 13.01 190 TRP A CA 1
ATOM 1630 C C . TRP A 1 193 ? 44.798 62.575 -35.551 1.00 12.82 190 TRP A C 1
ATOM 1631 O O . TRP A 1 193 ? 43.860 62.629 -36.314 1.00 11.83 190 TRP A O 1
ATOM 1642 N N . VAL A 1 194 ? 44.739 63.049 -34.313 1.00 12.51 191 VAL A N 1
ATOM 1643 C CA . VAL A 1 194 ? 43.520 63.683 -33.827 1.00 13.25 191 VAL A CA 1
ATOM 1644 C C . VAL A 1 194 ? 43.218 64.990 -34.570 1.00 14.88 191 VAL A C 1
ATOM 1645 O O . VAL A 1 194 ? 42.110 65.200 -35.047 1.00 15.03 191 VAL A O 1
ATOM 1649 N N . GLU A 1 195 ? 44.223 65.858 -34.688 1.00 15.89 192 GLU A N 1
ATOM 1650 C CA . GLU A 1 195 ? 44.024 67.132 -35.334 1.00 17.39 192 GLU A CA 1
ATOM 1651 C C . GLU A 1 195 ? 43.591 66.897 -36.795 1.00 17.46 192 GLU A C 1
ATOM 1652 O O . GLU A 1 195 ? 42.723 67.597 -37.313 1.00 17.47 192 GLU A O 1
ATOM 1658 N N . GLU A 1 196 ? 44.222 65.939 -37.467 1.00 16.88 193 GLU A N 1
ATOM 1659 C CA . GLU A 1 196 ? 43.882 65.689 -38.851 1.00 17.25 193 GLU A CA 1
ATOM 1660 C C . GLU A 1 196 ? 42.491 65.113 -39.012 1.00 16.84 193 GLU A C 1
ATOM 1661 O O . GLU A 1 196 ? 41.793 65.473 -39.927 1.00 17.61 193 GLU A O 1
ATOM 1667 N N . LEU A 1 197 ? 42.102 64.198 -38.149 1.00 16.85 194 LEU A N 1
ATOM 1668 C CA A LEU A 1 197 ? 40.771 63.636 -38.220 0.50 16.52 194 LEU A CA 1
ATOM 1669 C CA B LEU A 1 197 ? 40.763 63.627 -38.192 0.50 16.66 194 LEU A CA 1
ATOM 1670 C C . LEU A 1 197 ? 39.713 64.745 -38.115 1.00 17.05 194 LEU A C 1
ATOM 1671 O O . LEU A 1 197 ? 38.767 64.782 -38.901 1.00 16.45 194 LEU A O 1
ATOM 1688 N N . LYS A 1 199 ? 39.927 67.788 -38.968 1.00 18.50 196 LYS A N 1
ATOM 1689 C CA . LYS A 1 199 ? 39.906 68.561 -40.218 1.00 19.84 196 LYS A CA 1
ATOM 1690 C C . LYS A 1 199 ? 39.235 67.831 -41.385 1.00 18.60 196 LYS A C 1
ATOM 1691 O O . LYS A 1 199 ? 38.668 68.472 -42.260 1.00 20.58 196 LYS A O 1
ATOM 1697 N N . GLU A 1 200 ? 39.329 66.511 -41.391 1.00 17.96 197 GLU A N 1
ATOM 1698 C CA A GLU A 1 200 ? 38.850 65.666 -42.495 0.50 17.77 197 GLU A CA 1
ATOM 1699 C CA B GLU A 1 200 ? 38.841 65.705 -42.503 0.50 17.82 197 GLU A CA 1
ATOM 1700 C C . GLU A 1 200 ? 37.384 65.244 -42.321 1.00 17.20 197 GLU A C 1
ATOM 1701 O O . GLU A 1 200 ? 36.718 64.851 -43.296 1.00 17.06 197 GLU A O 1
ATOM 1712 N N . LEU A 1 201 ? 36.885 65.301 -41.088 1.00 16.62 198 LEU A N 1
ATOM 1713 C CA . LEU A 1 201 ? 35.471 64.952 -40.794 1.00 16.31 198 LEU A CA 1
ATOM 1714 C C . LEU A 1 201 ? 34.702 66.187 -40.356 1.00 16.15 198 LEU A C 1
ATOM 1715 O O . LEU A 1 201 ? 35.266 67.063 -39.676 1.00 17.69 198 LEU A O 1
ATOM 1720 N N . VAL A 1 202 ? 33.424 66.270 -40.718 1.00 16.04 199 VAL A N 1
ATOM 1721 C CA . VAL A 1 202 ? 32.572 67.341 -40.205 1.00 15.32 199 VAL A CA 1
ATOM 1722 C C . VAL A 1 202 ? 31.913 66.919 -38.883 1.00 15.95 199 VAL A C 1
ATOM 1723 O O . VAL A 1 202 ? 30.831 66.310 -38.844 1.00 14.86 199 VAL A O 1
ATOM 1727 N N . LEU A 1 203 ? 32.596 67.263 -37.800 1.00 15.94 200 LEU A N 1
ATOM 1728 C CA . LEU A 1 203 ? 32.163 66.969 -36.442 1.00 15.56 200 LEU A CA 1
ATOM 1729 C C . LEU A 1 203 ? 31.241 68.060 -35.934 1.00 15.10 200 LEU A C 1
ATOM 1730 O O . LEU A 1 203 ? 31.275 69.211 -36.420 1.00 14.19 200 LEU A O 1
ATOM 1735 N N . SER A 1 204 ? 30.411 67.712 -34.952 1.00 13.90 201 SER A N 1
ATOM 1736 C CA . SER A 1 204 ? 29.620 68.727 -34.237 1.00 13.82 201 SER A CA 1
ATOM 1737 C C . SER A 1 204 ? 30.566 69.741 -33.589 1.00 15.16 201 SER A C 1
ATOM 1738 O O . SER A 1 204 ? 31.732 69.385 -33.288 1.00 14.00 201 SER A O 1
ATOM 1741 N N . PRO A 1 205 ? 30.111 71.029 -33.439 1.00 15.70 202 PRO A N 1
ATOM 1742 C CA . PRO A 1 205 ? 30.856 72.035 -32.681 1.00 15.30 202 PRO A CA 1
ATOM 1743 C C . PRO A 1 205 ? 31.219 71.569 -31.272 1.00 15.77 202 PRO A C 1
ATOM 1744 O O . PRO A 1 205 ? 32.317 71.855 -30.789 1.00 15.47 202 PRO A O 1
ATOM 1748 N N . LEU A 1 206 ? 30.299 70.867 -30.603 1.00 16.18 203 LEU A N 1
ATOM 1749 C CA . LEU A 1 206 ? 30.577 70.305 -29.306 1.00 16.32 203 LEU A CA 1
ATOM 1750 C C . LEU A 1 206 ? 31.747 69.295 -29.323 1.00 16.12 203 LEU A C 1
ATOM 1751 O O . LEU A 1 206 ? 32.654 69.393 -28.493 1.00 16.34 203 LEU A O 1
ATOM 1756 N N . ALA A 1 207 ? 31.734 68.327 -30.235 1.00 16.11 204 ALA A N 1
ATOM 1757 C CA . ALA A 1 207 ? 32.832 67.352 -30.335 1.00 16.49 204 ALA A CA 1
ATOM 1758 C C . ALA A 1 207 ? 34.172 68.016 -30.667 1.00 17.02 204 ALA A C 1
ATOM 1759 O O . ALA A 1 207 ? 35.237 67.646 -30.161 1.00 16.53 204 ALA A O 1
ATOM 1761 N N . GLN A 1 208 ? 34.112 69.006 -31.530 1.00 18.07 205 GLN A N 1
ATOM 1762 C CA . GLN A 1 208 ? 35.298 69.682 -31.976 1.00 19.55 205 GLN A CA 1
ATOM 1763 C C . GLN A 1 208 ? 35.979 70.461 -30.853 1.00 18.84 205 GLN A C 1
ATOM 1764 O O . GLN A 1 208 ? 37.164 70.332 -30.651 1.00 18.83 205 GLN A O 1
ATOM 1770 N N . ARG A 1 209 ? 35.192 71.257 -30.141 1.00 18.84 206 ARG A N 1
ATOM 1771 C CA . ARG A 1 209 ? 35.612 72.005 -28.967 1.00 19.73 206 ARG A CA 1
ATOM 1772 C C . ARG A 1 209 ? 36.180 71.049 -27.915 1.00 17.66 206 ARG A C 1
ATOM 1773 O O . ARG A 1 209 ? 37.309 71.201 -27.481 1.00 17.26 206 ARG A O 1
ATOM 1781 N N . GLU A 1 210 ? 35.409 70.025 -27.558 1.00 17.59 207 GLU A N 1
ATOM 1782 C CA . GLU A 1 210 ? 35.820 69.030 -26.572 1.00 17.59 207 GLU A CA 1
ATOM 1783 C C . GLU A 1 210 ? 37.056 68.244 -27.024 1.00 16.54 207 GLU A C 1
ATOM 1784 O O . GLU A 1 210 ? 37.842 67.804 -26.183 1.00 16.61 207 GLU A O 1
ATOM 1790 N N . GLY A 1 211 ? 37.194 68.045 -28.339 1.00 15.80 208 GLY A N 1
ATOM 1791 C CA . GLY A 1 211 ? 38.221 67.174 -28.886 1.00 14.18 208 GLY A CA 1
ATOM 1792 C C . GLY A 1 211 ? 39.587 67.867 -28.906 1.00 13.54 208 GLY A C 1
ATOM 1793 O O . GLY A 1 211 ? 40.621 67.189 -28.918 1.00 13.76 208 GLY A O 1
ATOM 1794 N N . SER A 1 212 ? 39.575 69.208 -28.883 1.00 12.93 209 SER A N 1
ATOM 1795 C CA A SER A 1 212 ? 40.787 70.016 -29.108 0.50 12.95 209 SER A CA 1
ATOM 1796 C CA B SER A 1 212 ? 40.770 70.030 -29.117 0.50 12.50 209 SER A CA 1
ATOM 1797 C C . SER A 1 212 ? 41.379 70.652 -27.855 1.00 13.09 209 SER A C 1
ATOM 1798 O O . SER A 1 212 ? 42.298 71.478 -27.949 1.00 13.05 209 SER A O 1
ATOM 1803 N N . LYS A 1 213 ? 40.910 70.229 -26.679 1.00 13.57 210 LYS A N 1
ATOM 1804 C CA . LYS A 1 213 ? 41.332 70.835 -25.406 1.00 14.93 210 LYS A CA 1
ATOM 1805 C C . LYS A 1 213 ? 42.820 70.838 -25.115 1.00 14.25 210 LYS A C 1
ATOM 1806 O O . LYS A 1 213 ? 43.272 71.723 -24.399 1.00 14.12 210 LYS A O 1
ATOM 1812 N N . TYR A 1 214 ? 43.569 69.841 -25.605 1.00 14.58 211 TYR A N 1
ATOM 1813 C CA . TYR A 1 214 ? 45.002 69.692 -25.262 1.00 12.97 211 TYR A CA 1
ATOM 1814 C C . TYR A 1 214 ? 45.920 70.084 -26.407 1.00 12.93 211 TYR A C 1
ATOM 1815 O O . TYR A 1 214 ? 47.153 70.088 -26.259 1.00 12.19 211 TYR A O 1
ATOM 1824 N N . LEU A 1 215 ? 45.323 70.503 -27.524 1.00 12.08 212 LEU A N 1
ATOM 1825 C CA . LEU A 1 215 ? 46.100 70.980 -28.671 1.00 11.55 212 LEU A CA 1
ATOM 1826 C C . LEU A 1 215 ? 46.592 72.414 -28.449 1.00 12.06 212 LEU A C 1
ATOM 1827 O O . LEU A 1 215 ? 45.959 73.186 -27.735 1.00 10.82 212 LEU A O 1
ATOM 1832 N N . ALA A 1 216 ? 47.712 72.751 -29.099 1.00 11.80 213 ALA A N 1
ATOM 1833 C CA . ALA A 1 216 ? 48.333 74.081 -29.021 1.00 12.56 213 ALA A CA 1
ATOM 1834 C C . ALA A 1 216 ? 47.443 75.120 -29.717 1.00 13.08 213 ALA A C 1
ATOM 1835 O O . ALA A 1 216 ? 47.420 76.276 -29.347 1.00 12.10 213 ALA A O 1
ATOM 1837 N N . LYS A 1 217 ? 46.695 74.691 -30.713 1.00 15.26 214 LYS A N 1
ATOM 1838 C CA . LYS A 1 217 ? 45.808 75.605 -31.444 1.00 19.29 214 LYS A CA 1
ATOM 1839 C C . LYS A 1 217 ? 44.483 74.861 -31.632 1.00 20.82 214 LYS A C 1
ATOM 1840 O O . LYS A 1 217 ? 44.470 73.698 -32.072 1.00 22.57 214 LYS A O 1
ATOM 1846 N N . ALA A 1 218 ? 43.364 75.474 -31.248 1.00 22.89 215 ALA A N 1
ATOM 1847 C CA . ALA A 1 218 ? 42.080 74.709 -31.269 1.00 24.26 215 ALA A CA 1
ATOM 1848 C C . ALA A 1 218 ? 41.345 74.803 -32.617 1.00 24.13 215 ALA A C 1
ATOM 1849 O O . ALA A 1 218 ? 41.682 75.673 -33.431 1.00 24.92 215 ALA A O 1
ATOM 1851 N N . THR B 1 6 ? 49.920 23.152 -19.865 1.00 41.73 3 THR B N 1
ATOM 1852 C CA . THR B 1 6 ? 50.992 23.003 -18.826 1.00 41.82 3 THR B CA 1
ATOM 1853 C C . THR B 1 6 ? 52.336 23.495 -19.350 1.00 41.06 3 THR B C 1
ATOM 1854 O O . THR B 1 6 ? 52.930 22.900 -20.267 1.00 41.64 3 THR B O 1
ATOM 1858 N N . LEU B 1 7 ? 52.781 24.607 -18.767 1.00 39.60 4 LEU B N 1
ATOM 1859 C CA . LEU B 1 7 ? 54.065 25.218 -19.071 1.00 37.41 4 LEU B CA 1
ATOM 1860 C C . LEU B 1 7 ? 55.162 24.155 -19.028 1.00 36.50 4 LEU B C 1
ATOM 1861 O O . LEU B 1 7 ? 55.237 23.353 -18.088 1.00 36.08 4 LEU B O 1
ATOM 1866 N N . GLN B 1 8 ? 55.985 24.140 -20.073 1.00 35.41 5 GLN B N 1
ATOM 1867 C CA . GLN B 1 8 ? 57.124 23.241 -20.169 1.00 34.93 5 GLN B CA 1
ATOM 1868 C C . GLN B 1 8 ? 58.371 24.023 -20.505 1.00 33.51 5 GLN B C 1
ATOM 1869 O O . GLN B 1 8 ? 58.439 24.692 -21.528 1.00 33.27 5 GLN B O 1
ATOM 1875 N N . PHE B 1 9 ? 59.359 23.947 -19.633 1.00 31.52 6 PHE B N 1
ATOM 1876 C CA . PHE B 1 9 ? 60.601 24.621 -19.907 1.00 30.44 6 PHE B CA 1
ATOM 1877 C C . PHE B 1 9 ? 61.511 23.738 -20.765 1.00 30.77 6 PHE B C 1
ATOM 1878 O O . PHE B 1 9 ? 61.510 22.510 -20.655 1.00 30.00 6 PHE B O 1
ATOM 1886 N N . GLN B 1 10 ? 62.262 24.398 -21.639 1.00 31.09 7 GLN B N 1
ATOM 1887 C CA . GLN B 1 10 ? 63.289 23.751 -22.431 1.00 31.35 7 GLN B CA 1
ATOM 1888 C C . GLN B 1 10 ? 64.563 23.642 -21.596 1.00 30.81 7 GLN B C 1
ATOM 1889 O O . GLN B 1 10 ? 64.992 24.612 -20.971 1.00 30.90 7 GLN B O 1
ATOM 1895 N N . LYS B 1 11 ? 65.161 22.458 -21.588 1.00 29.93 8 LYS B N 1
ATOM 1896 C CA . LYS B 1 11 ? 66.349 22.201 -20.789 1.00 30.48 8 LYS B CA 1
ATOM 1897 C C . LYS B 1 11 ? 67.593 22.907 -21.351 1.00 29.30 8 LYS B C 1
ATOM 1898 O O . LYS B 1 11 ? 67.956 22.752 -22.522 1.00 29.05 8 LYS B O 1
ATOM 1904 N N . ASN B 1 12 ? 68.202 23.735 -20.513 1.00 28.29 9 ASN B N 1
ATOM 1905 C CA . ASN B 1 12 ? 69.461 24.387 -20.848 1.00 27.64 9 ASN B CA 1
ATOM 1906 C C . ASN B 1 12 ? 70.554 23.857 -19.915 1.00 26.00 9 ASN B C 1
ATOM 1907 O O . ASN B 1 12 ? 70.745 24.380 -18.817 1.00 26.05 9 ASN B O 1
ATOM 1912 N N . PRO B 1 13 ? 71.274 22.810 -20.365 1.00 25.13 10 PRO B N 1
ATOM 1913 C CA . PRO B 1 13 ? 72.168 22.009 -19.524 1.00 23.82 10 PRO B CA 1
ATOM 1914 C C . PRO B 1 13 ? 73.293 22.792 -18.869 1.00 22.94 10 PRO B C 1
ATOM 1915 O O . PRO B 1 13 ? 73.661 22.490 -17.723 1.00 22.23 10 PRO B O 1
ATOM 1919 N N . GLU B 1 14 ? 73.837 23.783 -19.574 1.00 21.40 11 GLU B N 1
ATOM 1920 C CA . GLU B 1 14 ? 74.959 24.545 -19.033 1.00 21.27 11 GLU B CA 1
ATOM 1921 C C . GLU B 1 14 ? 74.505 25.520 -17.940 1.00 19.78 11 GLU B C 1
ATOM 1922 O O . GLU B 1 14 ? 75.147 25.651 -16.895 1.00 18.56 11 GLU B O 1
ATOM 1928 N N . THR B 1 15 ? 73.392 26.205 -18.194 1.00 18.24 12 THR B N 1
ATOM 1929 C CA . THR B 1 15 ? 72.834 27.128 -17.212 1.00 17.02 12 THR B CA 1
ATOM 1930 C C . THR B 1 15 ? 72.273 26.346 -16.015 1.00 17.16 12 THR B C 1
ATOM 1931 O O . THR B 1 15 ? 72.385 26.784 -14.874 1.00 18.27 12 THR B O 1
ATOM 1935 N N . ALA B 1 16 ? 71.686 25.183 -16.281 1.00 16.69 13 ALA B N 1
ATOM 1936 C CA . ALA B 1 16 ? 71.139 24.333 -15.225 1.00 17.17 13 ALA B CA 1
ATOM 1937 C C . ALA B 1 16 ? 72.237 23.889 -14.254 1.00 16.99 13 ALA B C 1
ATOM 1938 O O . ALA B 1 16 ? 72.037 23.925 -13.062 1.00 18.10 13 ALA B O 1
ATOM 1940 N N . ALA B 1 17 ? 73.386 23.472 -14.778 1.00 17.59 14 ALA B N 1
ATOM 1941 C CA . ALA B 1 17 ? 74.532 23.078 -13.961 1.00 17.45 14 ALA B CA 1
ATOM 1942 C C . ALA B 1 17 ? 74.943 24.178 -13.003 1.00 17.49 14 ALA B C 1
ATOM 1943 O O . ALA B 1 17 ? 75.264 23.898 -11.858 1.00 17.78 14 ALA B O 1
ATOM 1945 N N . LYS B 1 18 ? 74.970 25.420 -13.494 1.00 17.84 15 LYS B N 1
ATOM 1946 C CA . LYS B 1 18 ? 75.334 26.586 -12.669 1.00 17.78 15 LYS B CA 1
ATOM 1947 C C . LYS B 1 18 ? 74.313 26.914 -11.610 1.00 16.90 15 LYS B C 1
ATOM 1948 O O . LYS B 1 18 ? 74.692 27.201 -10.488 1.00 16.33 15 LYS B O 1
ATOM 1962 N N . SER B 1 20 ? 72.095 24.793 -10.382 1.00 13.93 17 SER B N 1
ATOM 1963 C CA . SER B 1 20 ? 72.120 23.667 -9.478 1.00 13.69 17 SER B CA 1
ATOM 1964 C C . SER B 1 20 ? 73.246 23.794 -8.463 1.00 13.51 17 SER B C 1
ATOM 1965 O O . SER B 1 20 ? 73.030 23.569 -7.281 1.00 12.97 17 SER B O 1
ATOM 1968 N N . ALA B 1 21 ? 74.445 24.149 -8.940 1.00 13.59 18 ALA B N 1
ATOM 1969 C CA . ALA B 1 21 ? 75.643 24.274 -8.097 1.00 13.47 18 ALA B CA 1
ATOM 1970 C C . ALA B 1 21 ? 75.451 25.328 -7.008 1.00 14.25 18 ALA B C 1
ATOM 1971 O O . ALA B 1 21 ? 75.845 25.151 -5.847 1.00 15.23 18 ALA B O 1
ATOM 1973 N N . TYR B 1 22 ? 74.792 26.415 -7.385 1.00 15.20 19 TYR B N 1
ATOM 1974 C CA . TYR B 1 22 ? 74.534 27.520 -6.506 1.00 15.88 19 TYR B CA 1
ATOM 1975 C C . TYR B 1 22 ? 73.621 27.153 -5.315 1.00 16.87 19 TYR B C 1
ATOM 1976 O O . TYR B 1 22 ? 73.765 27.700 -4.193 1.00 15.26 19 TYR B O 1
ATOM 1993 N N . LYS B 1 24 ? 73.767 24.188 -4.104 1.00 18.72 21 LYS B N 1
ATOM 1994 C CA . LYS B 1 24 ? 74.509 23.054 -3.535 1.00 18.78 21 LYS B CA 1
ATOM 1995 C C . LYS B 1 24 ? 74.039 21.674 -4.036 1.00 18.13 21 LYS B C 1
ATOM 1996 O O . LYS B 1 24 ? 74.013 20.706 -3.256 1.00 17.30 21 LYS B O 1
ATOM 2002 N N . HIS B 1 25 ? 73.676 21.595 -5.320 1.00 16.85 22 HIS B N 1
ATOM 2003 C CA . HIS B 1 25 ? 73.431 20.312 -6.013 1.00 17.20 22 HIS B CA 1
ATOM 2004 C C . HIS B 1 25 ? 72.365 19.452 -5.383 1.00 16.73 22 HIS B C 1
ATOM 2005 O O . HIS B 1 25 ? 72.458 18.226 -5.429 1.00 19.28 22 HIS B O 1
ATOM 2012 N N . GLN B 1 26 ? 71.345 20.053 -4.810 1.00 15.80 23 GLN B N 1
ATOM 2013 C CA . GLN B 1 26 ? 70.311 19.239 -4.187 1.00 15.45 23 GLN B CA 1
ATOM 2014 C C . GLN B 1 26 ? 68.963 19.325 -4.909 1.00 14.50 23 GLN B C 1
ATOM 2015 O O . GLN B 1 26 ? 68.031 18.683 -4.499 1.00 14.24 23 GLN B O 1
ATOM 2021 N N . PHE B 1 27 ? 68.890 20.129 -5.968 1.00 13.45 24 PHE B N 1
ATOM 2022 C CA . PHE B 1 27 ? 67.708 20.216 -6.811 1.00 13.34 24 PHE B CA 1
ATOM 2023 C C . PHE B 1 27 ? 68.125 19.953 -8.218 1.00 13.88 24 PHE B C 1
ATOM 2024 O O . PHE B 1 27 ? 69.266 20.252 -8.600 1.00 14.97 24 PHE B O 1
ATOM 2032 N N . VAL B 1 28 ? 67.183 19.442 -9.010 1.00 14.79 25 VAL B N 1
ATOM 2033 C CA . VAL B 1 28 ? 67.337 19.372 -10.460 1.00 14.31 25 VAL B CA 1
ATOM 2034 C C . VAL B 1 28 ? 66.821 20.716 -11.042 1.00 14.74 25 VAL B C 1
ATOM 2035 O O . VAL B 1 28 ? 65.733 21.190 -10.663 1.00 14.70 25 VAL B O 1
ATOM 2039 N N . PHE B 1 29 ? 67.599 21.332 -11.938 1.00 13.67 26 PHE B N 1
ATOM 2040 C CA . PHE B 1 29 ? 67.167 22.545 -12.626 1.00 14.20 26 PHE B CA 1
ATOM 2041 C C . PHE B 1 29 ? 66.920 22.306 -14.106 1.00 14.54 26 PHE B C 1
ATOM 2042 O O . PHE B 1 29 ? 67.565 21.427 -14.723 1.00 13.99 26 PHE B O 1
ATOM 2050 N N . ALA B 1 30 ? 66.025 23.101 -14.686 1.00 14.03 27 ALA B N 1
ATOM 2051 C CA . ALA B 1 30 ? 65.853 23.075 -16.133 1.00 15.31 27 ALA B CA 1
ATOM 2052 C C . ALA B 1 30 ? 66.921 23.987 -16.755 1.00 15.52 27 ALA B C 1
ATOM 2053 O O . ALA B 1 30 ? 67.360 23.752 -17.856 1.00 15.23 27 ALA B O 1
ATOM 2055 N N . GLY B 1 31 ? 67.325 25.024 -16.025 1.00 16.13 28 GLY B N 1
ATOM 2056 C CA . GLY B 1 31 ? 68.271 26.000 -16.528 1.00 17.04 28 GLY B CA 1
ATOM 2057 C C . GLY B 1 31 ? 67.605 27.243 -17.083 1.00 18.30 28 GLY B C 1
ATOM 2058 O O . GLY B 1 31 ? 68.021 27.757 -18.119 1.00 17.70 28 GLY B O 1
ATOM 2059 N N . ILE B 1 32 ? 66.588 27.727 -16.365 1.00 18.54 29 ILE B N 1
ATOM 2060 C CA . ILE B 1 32 ? 65.834 28.918 -16.747 1.00 19.16 29 ILE B CA 1
ATOM 2061 C C . ILE B 1 32 ? 65.973 30.006 -15.693 1.00 18.85 29 ILE B C 1
ATOM 2062 O O . ILE B 1 32 ? 65.262 29.972 -14.681 1.00 18.33 29 ILE B O 1
ATOM 2067 N N . PRO B 1 33 ? 66.840 30.999 -15.937 1.00 18.80 30 PRO B N 1
ATOM 2068 C CA . PRO B 1 33 ? 66.968 32.078 -14.950 1.00 20.08 30 PRO B CA 1
ATOM 2069 C C . PRO B 1 33 ? 65.642 32.843 -14.754 1.00 20.08 30 PRO B C 1
ATOM 2070 O O . PRO B 1 33 ? 64.772 32.809 -15.628 1.00 19.93 30 PRO B O 1
ATOM 2074 N N . ALA B 1 34 ? 65.511 33.491 -13.599 1.00 21.27 31 ALA B N 1
ATOM 2075 C CA . ALA B 1 34 ? 64.283 34.167 -13.165 1.00 22.01 31 ALA B CA 1
ATOM 2076 C C . ALA B 1 34 ? 63.685 35.123 -14.205 1.00 23.67 31 ALA B C 1
ATOM 2077 O O . ALA B 1 34 ? 62.510 34.964 -14.534 1.00 24.29 31 ALA B O 1
ATOM 2079 N N . PRO B 1 35 ? 64.487 36.082 -14.756 1.00 24.25 32 PRO B N 1
ATOM 2080 C CA . PRO B 1 35 ? 63.858 36.989 -15.731 1.00 24.27 32 PRO B CA 1
ATOM 2081 C C . PRO B 1 35 ? 63.287 36.245 -16.922 1.00 23.62 32 PRO B C 1
ATOM 2082 O O . PRO B 1 35 ? 62.193 36.563 -17.359 1.00 24.85 32 PRO B O 1
ATOM 2086 N N . GLU B 1 36 ? 63.984 35.227 -17.411 1.00 23.34 33 GLU B N 1
ATOM 2087 C CA A GLU B 1 36 ? 63.463 34.425 -18.500 0.50 22.74 33 GLU B CA 1
ATOM 2088 C CA B GLU B 1 36 ? 63.488 34.386 -18.508 0.50 22.45 33 GLU B CA 1
ATOM 2089 C C . GLU B 1 36 ? 62.233 33.627 -18.065 1.00 22.55 33 GLU B C 1
ATOM 2090 O O . GLU B 1 36 ? 61.251 33.559 -18.800 1.00 22.84 33 GLU B O 1
ATOM 2101 N N . ARG B 1 37 ? 62.265 33.069 -16.847 1.00 22.09 34 ARG B N 1
ATOM 2102 C CA . ARG B 1 37 ? 61.147 32.268 -16.320 1.00 20.79 34 ARG B CA 1
ATOM 2103 C C . ARG B 1 37 ? 59.877 33.108 -16.206 1.00 20.42 34 ARG B C 1
ATOM 2104 O O . ARG B 1 37 ? 58.791 32.633 -16.515 1.00 19.61 34 ARG B O 1
ATOM 2112 N N . GLN B 1 38 ? 60.050 34.352 -15.769 1.00 20.79 35 GLN B N 1
ATOM 2113 C CA . GLN B 1 38 ? 58.965 35.288 -15.575 1.00 22.25 35 GLN B CA 1
ATOM 2114 C C . GLN B 1 38 ? 58.339 35.682 -16.903 1.00 21.38 35 GLN B C 1
ATOM 2115 O O . GLN B 1 38 ? 57.121 35.723 -17.023 1.00 21.95 35 GLN B O 1
ATOM 2121 N N . ALA B 1 39 ? 59.160 35.910 -17.925 1.00 21.08 36 ALA B N 1
ATOM 2122 C CA . ALA B 1 39 ? 58.648 36.189 -19.258 1.00 20.62 36 ALA B CA 1
ATOM 2123 C C . ALA B 1 39 ? 57.943 34.967 -19.858 1.00 20.62 36 ALA B C 1
ATOM 2124 O O . ALA B 1 39 ? 56.940 35.111 -20.561 1.00 21.27 36 ALA B O 1
ATOM 2126 N N . LEU B 1 40 ? 58.452 33.768 -19.572 1.00 19.75 37 LEU B N 1
ATOM 2127 C CA . LEU B 1 40 ? 57.901 32.540 -20.155 1.00 18.79 37 LEU B CA 1
ATOM 2128 C C . LEU B 1 40 ? 56.596 32.091 -19.483 1.00 18.08 37 LEU B C 1
ATOM 2129 O O . LEU B 1 40 ? 55.754 31.425 -20.090 1.00 17.85 37 LEU B O 1
ATOM 2134 N N . SER B 1 41 ? 56.420 32.476 -18.228 1.00 17.63 38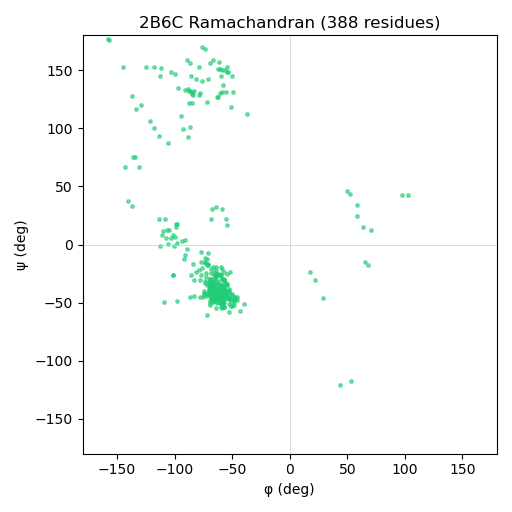 SER B N 1
ATOM 2135 C CA . SER B 1 41 ? 55.196 32.151 -17.486 1.00 17.59 38 SER B CA 1
ATOM 2136 C C . SER B 1 41 ? 54.137 33.270 -17.375 1.00 17.66 38 SER B C 1
ATOM 2137 O O . SER B 1 41 ? 53.068 33.062 -16.803 1.00 18.17 38 SER B O 1
ATOM 2140 N N . LYS B 1 42 ? 54.420 34.438 -17.930 1.00 18.12 39 LYS B N 1
ATOM 2141 C CA . LYS B 1 42 ? 53.500 35.560 -17.880 1.00 18.98 39 LYS B CA 1
ATOM 2142 C C . LYS B 1 42 ? 52.065 35.189 -18.276 1.00 17.75 39 LYS B C 1
ATOM 2143 O O . LYS B 1 42 ? 51.141 35.500 -17.531 1.00 16.80 39 LYS B O 1
ATOM 2149 N N . GLN B 1 43 ? 51.885 34.499 -19.402 1.00 16.59 40 GLN B N 1
ATOM 2150 C CA A GLN B 1 43 ? 50.534 34.197 -19.835 0.50 16.65 40 GLN B CA 1
ATOM 2151 C CA B GLN B 1 43 ? 50.565 34.112 -19.902 0.50 16.69 40 GLN B CA 1
ATOM 2152 C C . GLN B 1 43 ? 49.855 33.156 -18.948 1.00 16.47 40 GLN B C 1
ATOM 2153 O O . GLN B 1 43 ? 48.675 33.274 -18.692 1.00 16.38 40 GLN B O 1
ATOM 2164 N N . LEU B 1 44 ? 50.590 32.175 -18.438 1.00 16.16 41 LEU B N 1
ATOM 2165 C CA . LEU B 1 44 ? 49.993 31.244 -17.501 1.00 16.14 41 LEU B CA 1
ATOM 2166 C C . LEU B 1 44 ? 49.547 31.973 -16.233 1.00 15.83 41 LEU B C 1
ATOM 2167 O O . LEU B 1 44 ? 48.470 31.685 -15.693 1.00 15.35 41 LEU B O 1
ATOM 2172 N N . LEU B 1 45 ? 50.371 32.907 -15.746 1.00 16.10 42 LEU B N 1
ATOM 2173 C CA . LEU B 1 45 ? 50.024 33.636 -14.538 1.00 16.24 42 LEU B CA 1
ATOM 2174 C C . LEU B 1 45 ? 48.767 34.484 -14.788 1.00 17.29 42 LEU B C 1
ATOM 2175 O O . LEU B 1 45 ? 47.912 34.589 -13.918 1.00 16.75 42 LEU B O 1
ATOM 2180 N N . LYS B 1 46 ? 48.676 35.082 -15.973 1.00 17.17 43 LYS B N 1
ATOM 2181 C CA A LYS B 1 46 ? 47.513 35.882 -16.345 0.50 18.45 43 LYS B CA 1
ATOM 2182 C CA B LYS B 1 46 ? 47.516 35.882 -16.324 0.50 18.43 43 LYS B CA 1
ATOM 2183 C C . LYS B 1 46 ? 46.223 35.052 -16.334 1.00 18.43 43 LYS B C 1
ATOM 2184 O O . LYS B 1 46 ? 45.219 35.474 -15.783 1.00 19.05 43 LYS B O 1
ATOM 2195 N N . GLU B 1 47 ? 46.236 33.870 -16.949 1.00 18.70 44 GLU B N 1
ATOM 2196 C CA A GLU B 1 47 ? 45.003 33.085 -17.030 0.50 18.81 44 GLU B CA 1
ATOM 2197 C CA B GLU B 1 47 ? 45.013 33.062 -17.033 0.50 19.38 44 GLU B CA 1
ATOM 2198 C C . GLU B 1 47 ? 44.634 32.433 -15.694 1.00 18.53 44 GLU B C 1
ATOM 2199 O O . GLU B 1 47 ? 43.481 32.105 -15.477 1.00 18.96 44 GLU B O 1
ATOM 2210 N N . SER B 1 48 ? 45.616 32.286 -14.803 1.00 17.29 45 SER B N 1
ATOM 2211 C CA . SER B 1 48 ? 45.398 31.653 -13.507 1.00 16.13 45 SER B CA 1
ATOM 2212 C C . SER B 1 48 ? 44.350 32.396 -12.658 1.00 15.34 45 SER B C 1
ATOM 2213 O O . SER B 1 48 ? 43.622 31.771 -11.910 1.00 14.89 45 SER B O 1
ATOM 2216 N N . HIS B 1 49 ? 44.285 33.723 -12.778 1.00 15.88 46 HIS B N 1
ATOM 2217 C CA . HIS B 1 49 ? 43.230 34.540 -12.107 1.00 15.55 46 HIS B CA 1
ATOM 2218 C C . HIS B 1 49 ? 41.814 34.132 -12.467 1.00 15.75 46 HIS B C 1
ATOM 2219 O O . HIS B 1 49 ? 40.873 34.387 -11.692 1.00 15.14 46 HIS B O 1
ATOM 2226 N N . THR B 1 50 ? 41.665 33.496 -13.633 1.00 15.16 47 THR B N 1
ATOM 2227 C CA . THR B 1 50 ? 40.339 33.126 -14.143 1.00 15.11 47 THR B CA 1
ATOM 2228 C C . THR B 1 50 ? 39.914 31.704 -13.721 1.00 15.90 47 THR B C 1
ATOM 2229 O O . THR B 1 50 ? 38.758 31.316 -13.890 1.00 16.02 47 THR B O 1
ATOM 2233 N N . TRP B 1 51 ? 40.854 30.922 -13.206 1.00 16.17 48 TRP B N 1
ATOM 2234 C CA . TRP B 1 51 ? 40.580 29.537 -12.842 1.00 16.24 48 TRP B CA 1
ATOM 2235 C C . TRP B 1 51 ? 39.690 29.458 -11.614 1.00 15.98 48 TRP B C 1
ATOM 2236 O O . TRP B 1 51 ? 39.847 30.258 -10.688 1.00 15.31 48 TRP B O 1
ATOM 2247 N N . PRO B 1 52 ? 38.767 28.468 -11.600 1.00 16.76 49 PRO B N 1
ATOM 2248 C CA . PRO B 1 52 ? 38.046 28.157 -10.370 1.00 16.79 49 PRO B CA 1
ATOM 2249 C C . PRO B 1 52 ? 39.072 27.878 -9.281 1.00 17.11 49 PRO B C 1
ATOM 2250 O O . PRO B 1 52 ? 40.206 27.437 -9.575 1.00 17.08 49 PRO B O 1
ATOM 2254 N N . LYS B 1 53 ? 38.713 28.203 -8.045 1.00 17.27 50 LYS B N 1
ATOM 2255 C CA . LYS B 1 53 ? 39.603 28.009 -6.907 1.00 17.06 50 LYS B CA 1
ATOM 2256 C C . LYS B 1 53 ? 40.196 26.595 -6.874 1.00 18.01 50 LYS B C 1
ATOM 2257 O O . LYS B 1 53 ? 41.392 26.424 -6.630 1.00 16.61 50 LYS B O 1
ATOM 2263 N N . GLU B 1 54 ? 39.364 25.586 -7.104 1.00 19.13 51 GLU B N 1
ATOM 2264 C CA . GLU B 1 54 ? 39.837 24.199 -7.027 1.00 22.08 51 GLU B CA 1
ATOM 2265 C C . GLU B 1 54 ? 40.924 23.932 -8.074 1.00 20.60 51 GLU B C 1
ATOM 2266 O O . GLU B 1 54 ? 41.943 23.303 -7.770 1.00 21.67 51 GLU B O 1
ATOM 2272 N N . LYS B 1 55 ? 40.708 24.424 -9.292 1.00 19.65 52 LYS B N 1
ATOM 2273 C CA . LYS B 1 55 ? 41.700 24.288 -10.345 1.00 19.57 52 LYS B CA 1
ATOM 2274 C C . LYS B 1 55 ? 43.007 24.978 -9.937 1.00 18.18 52 LYS B C 1
ATOM 2275 O O . LYS B 1 55 ? 44.077 24.398 -10.127 1.00 18.40 52 LYS B O 1
ATOM 2281 N N . LEU B 1 56 ? 42.914 26.201 -9.374 1.00 17.48 53 LEU B N 1
ATOM 2282 C CA . LEU B 1 56 ? 44.088 26.962 -8.949 1.00 16.37 53 LEU B CA 1
ATOM 2283 C C . LEU B 1 56 ? 44.928 26.186 -7.924 1.00 16.80 53 LEU B C 1
ATOM 2284 O O . LEU B 1 56 ? 46.146 26.095 -8.068 1.00 16.78 53 LEU B O 1
ATOM 2289 N N . CYS B 1 57 ? 44.286 25.629 -6.899 1.00 16.35 54 CYS B N 1
ATOM 2290 C CA . CYS B 1 57 ? 44.995 24.808 -5.900 1.00 16.92 54 CYS B CA 1
ATOM 2291 C C . CYS B 1 57 ? 45.627 23.555 -6.513 1.00 16.57 54 CYS B C 1
ATOM 2292 O O . CYS B 1 57 ? 46.746 23.172 -6.157 1.00 16.58 54 CYS B O 1
ATOM 2295 N N . GLN B 1 58 ? 44.905 22.921 -7.426 1.00 16.05 55 GLN B N 1
ATOM 2296 C CA . GLN B 1 58 ? 45.411 21.740 -8.097 1.00 17.25 55 GLN B CA 1
ATOM 2297 C C . GLN B 1 58 ? 46.598 22.026 -8.993 1.00 15.97 55 GLN B C 1
ATOM 2298 O O . GLN B 1 58 ? 47.482 21.194 -9.135 1.00 16.98 55 GLN B O 1
ATOM 2304 N N . GLU B 1 59 ? 46.585 23.177 -9.646 1.00 15.90 56 GLU B N 1
ATOM 2305 C CA . GLU B 1 59 ? 47.677 23.580 -10.531 1.00 15.36 56 GLU B CA 1
ATOM 2306 C C . GLU B 1 59 ? 48.904 23.945 -9.698 1.00 15.20 56 GLU B C 1
ATOM 2307 O O . GLU B 1 59 ? 50.027 23.584 -10.027 1.00 14.65 56 GLU B O 1
ATOM 2313 N N . ILE B 1 60 ? 48.688 24.652 -8.594 1.00 15.22 57 ILE B N 1
ATOM 2314 C CA . ILE B 1 60 ? 49.803 24.992 -7.717 1.00 15.26 57 ILE B CA 1
ATOM 2315 C C . ILE B 1 60 ? 50.461 23.693 -7.249 1.00 15.58 57 ILE B C 1
ATOM 2316 O O . ILE B 1 60 ? 51.677 23.546 -7.300 1.00 15.77 57 ILE B O 1
ATOM 2321 N N . GLU B 1 61 ? 49.636 22.751 -6.796 1.00 15.28 58 GLU B N 1
ATOM 2322 C CA . GLU B 1 61 ? 50.133 21.476 -6.355 1.00 14.94 58 GLU B CA 1
ATOM 2323 C C . GLU B 1 61 ? 50.865 20.712 -7.484 1.00 14.85 58 GLU B C 1
ATOM 2324 O O . GLU B 1 61 ? 51.961 20.217 -7.259 1.00 14.72 58 GLU B O 1
ATOM 2330 N N . ALA B 1 62 ? 50.261 20.592 -8.665 1.00 14.38 59 ALA B N 1
ATOM 2331 C CA . ALA B 1 62 ? 50.955 19.928 -9.795 1.00 15.60 59 ALA B CA 1
ATOM 2332 C C . ALA B 1 62 ? 52.308 20.550 -10.180 1.00 16.61 59 ALA B C 1
ATOM 2333 O O . ALA B 1 62 ? 53.279 19.814 -10.348 1.00 17.65 59 ALA B O 1
ATOM 2335 N N . TYR B 1 63 ? 52.407 21.884 -10.267 1.00 16.88 60 TYR B N 1
ATOM 2336 C CA . TYR B 1 63 ? 53.713 22.525 -10.539 1.00 16.16 60 TYR B CA 1
ATOM 2337 C C . TYR B 1 63 ? 54.731 22.285 -9.411 1.00 16.10 60 TYR B C 1
ATOM 2338 O O . TYR B 1 63 ? 55.924 22.095 -9.665 1.00 15.44 60 TYR B O 1
ATOM 2347 N N . TYR B 1 64 ? 54.266 22.284 -8.160 1.00 16.09 61 TYR B N 1
ATOM 2348 C CA . TYR B 1 64 ? 55.180 22.117 -7.033 1.00 14.85 61 TYR B CA 1
ATOM 2349 C C . TYR B 1 64 ? 55.778 20.722 -7.049 1.00 15.81 61 TYR B C 1
ATOM 2350 O O . TYR B 1 64 ? 56.928 20.525 -6.694 1.00 15.44 61 TYR B O 1
ATOM 2359 N N . GLN B 1 65 ? 55.011 19.748 -7.529 1.00 15.67 62 GLN B N 1
ATOM 2360 C CA . GLN B 1 65 ? 55.493 18.378 -7.508 1.00 15.86 62 GLN B CA 1
ATOM 2361 C C . GLN B 1 65 ? 56.288 17.978 -8.778 1.00 15.65 62 GLN B C 1
ATOM 2362 O O . GLN B 1 65 ? 56.838 16.887 -8.833 1.00 16.24 62 GLN B O 1
ATOM 2368 N N . LYS B 1 66 ? 56.391 18.870 -9.768 1.00 14.80 63 LYS B N 1
ATOM 2369 C CA . LYS B 1 66 ? 57.253 18.624 -10.921 1.00 15.33 63 LYS B CA 1
ATOM 2370 C C . LYS B 1 66 ? 58.725 18.611 -10.472 1.00 15.03 63 LYS B C 1
ATOM 2371 O O . LYS B 1 66 ? 59.067 19.197 -9.452 1.00 13.37 63 LYS B O 1
ATOM 2377 N N . THR B 1 67 ? 59.588 17.980 -11.272 1.00 14.96 64 THR B N 1
ATOM 2378 C CA . THR B 1 67 ? 60.951 17.695 -10.888 1.00 14.74 64 THR B CA 1
ATOM 2379 C C . THR B 1 67 ? 61.841 18.902 -10.775 1.00 15.05 64 THR B C 1
ATOM 2380 O O . THR B 1 67 ? 62.527 19.081 -9.770 1.00 15.53 64 THR B O 1
ATOM 2384 N N . GLU B 1 68 ? 61.851 19.708 -11.829 1.00 15.27 65 GLU B N 1
ATOM 2385 C CA A GLU B 1 68 ? 62.765 20.821 -11.906 0.60 15.12 65 GLU B CA 1
ATOM 2386 C CA B GLU B 1 68 ? 62.751 20.866 -11.945 0.40 15.37 65 GLU B CA 1
ATOM 2387 C C . GLU B 1 68 ? 62.352 21.939 -10.966 1.00 15.03 65 GLU B C 1
ATOM 2388 O O . GLU B 1 68 ? 61.146 22.235 -10.801 1.00 15.48 65 GLU B O 1
ATOM 2399 N N . ARG B 1 69 ? 63.362 22.550 -10.369 1.00 14.88 66 ARG B N 1
ATOM 2400 C CA . ARG B 1 69 ? 63.203 23.580 -9.345 1.00 14.47 66 ARG B CA 1
ATOM 2401 C C . ARG B 1 69 ? 62.366 24.787 -9.848 1.00 14.08 66 ARG B C 1
ATOM 2402 O O . ARG B 1 69 ? 61.572 25.328 -9.123 1.00 14.50 66 ARG B O 1
ATOM 2410 N N . GLU B 1 70 ? 62.548 25.184 -11.101 1.00 14.31 67 GLU B N 1
ATOM 2411 C CA . GLU B 1 70 ? 61.815 26.356 -11.636 1.00 14.67 67 GLU B CA 1
ATOM 2412 C C . GLU B 1 70 ? 60.268 26.177 -11.592 1.00 13.97 67 GLU B C 1
ATOM 2413 O O . GLU B 1 70 ? 59.530 27.151 -11.524 1.00 14.43 67 GLU B O 1
ATOM 2419 N N . TYR B 1 71 ? 59.797 24.934 -11.600 1.00 13.85 68 TYR B N 1
ATOM 2420 C CA . TYR B 1 71 ? 58.376 24.653 -11.428 1.00 14.61 68 TYR B CA 1
ATOM 2421 C C . TYR B 1 71 ? 57.862 24.943 -10.029 1.00 14.83 68 TYR B C 1
ATOM 2422 O O . TYR B 1 71 ? 56.688 25.295 -9.881 1.00 13.76 68 TYR B O 1
ATOM 2431 N N . GLN B 1 72 ? 58.722 24.817 -9.007 1.00 14.38 69 GLN B N 1
ATOM 2432 C CA . GLN B 1 72 ? 58.319 25.273 -7.644 1.00 14.71 69 GLN B CA 1
ATOM 2433 C C . GLN B 1 72 ? 58.204 26.782 -7.638 1.00 14.59 69 GLN B C 1
ATOM 2434 O O . GLN B 1 72 ? 57.307 27.330 -6.986 1.00 14.77 69 GLN B O 1
ATOM 2440 N N . TYR B 1 73 ? 59.075 27.453 -8.401 1.00 14.35 70 TYR B N 1
ATOM 2441 C CA . TYR B 1 73 ? 59.043 28.919 -8.484 1.00 14.31 70 TYR B CA 1
ATOM 2442 C C . TYR B 1 73 ? 57.780 29.359 -9.201 1.00 14.76 70 TYR B C 1
ATOM 2443 O O . TYR B 1 73 ? 57.177 30.365 -8.815 1.00 15.40 70 TYR B O 1
ATOM 2452 N N . VAL B 1 74 ? 57.404 28.607 -10.256 1.00 14.06 71 VAL B N 1
ATOM 2453 C CA . VAL B 1 74 ? 56.129 28.779 -10.933 1.00 13.25 71 VAL B CA 1
ATOM 2454 C C . VAL B 1 74 ? 54.950 28.586 -9.990 1.00 12.93 71 VAL B C 1
ATOM 2455 O O . VAL B 1 74 ? 54.077 29.451 -9.924 1.00 13.58 71 VAL B O 1
ATOM 2459 N N . ALA B 1 75 ? 54.932 27.488 -9.235 1.00 12.46 72 ALA B N 1
ATOM 2460 C CA . ALA B 1 75 ? 53.901 27.278 -8.217 1.00 12.52 72 ALA B CA 1
ATOM 2461 C C . ALA B 1 75 ? 53.715 28.465 -7.244 1.00 13.04 72 ALA B C 1
ATOM 2462 O O . ALA B 1 75 ? 52.584 28.896 -6.976 1.00 12.19 72 ALA B O 1
ATOM 2464 N N . ILE B 1 76 ? 54.815 28.968 -6.705 1.00 13.24 73 ILE B N 1
ATOM 2465 C CA . ILE B 1 76 ? 54.746 30.059 -5.709 1.00 14.74 73 ILE B CA 1
ATOM 2466 C C . ILE B 1 76 ? 54.294 31.367 -6.379 1.00 14.50 73 ILE B C 1
ATOM 2467 O O . ILE B 1 76 ? 53.549 32.156 -5.775 1.00 15.50 73 ILE B O 1
ATOM 2472 N N . ASP B 1 77 ? 54.702 31.577 -7.639 1.00 14.64 74 ASP B N 1
ATOM 2473 C CA . ASP B 1 77 ? 54.213 32.732 -8.422 1.00 13.96 74 ASP B CA 1
ATOM 2474 C C . ASP B 1 77 ? 52.697 32.640 -8.637 1.00 14.31 74 ASP B C 1
ATOM 2475 O O . ASP B 1 77 ? 52.015 33.641 -8.602 1.00 12.82 74 ASP B O 1
ATOM 2480 N N . LEU B 1 78 ? 52.178 31.436 -8.857 1.00 14.00 75 LEU B N 1
ATOM 2481 C CA . LEU B 1 78 ? 50.727 31.265 -8.985 1.00 14.78 75 LEU B CA 1
ATOM 2482 C C . LEU B 1 78 ? 49.978 31.705 -7.721 1.00 15.79 75 LEU B C 1
ATOM 2483 O O . LEU B 1 78 ? 48.922 32.362 -7.793 1.00 15.61 75 LEU B O 1
ATOM 2488 N N . ALA B 1 79 ? 50.543 31.345 -6.580 1.00 15.97 76 ALA B N 1
ATOM 2489 C CA . ALA B 1 79 ? 50.006 31.710 -5.297 1.00 16.59 76 ALA B CA 1
ATOM 2490 C C . ALA B 1 79 ? 50.167 33.208 -5.068 1.00 16.27 76 ALA B C 1
ATOM 2491 O O . ALA B 1 79 ? 49.218 33.899 -4.695 1.00 15.94 76 ALA B O 1
ATOM 2493 N N . LEU B 1 80 ? 51.365 33.720 -5.310 1.00 17.64 77 LEU B N 1
ATOM 2494 C CA . LEU B 1 80 ? 51.627 35.149 -5.155 1.00 18.12 77 LEU B CA 1
ATOM 2495 C C . LEU B 1 80 ? 50.709 36.039 -6.016 1.00 18.29 77 LEU B C 1
ATOM 2496 O O . LEU B 1 80 ? 50.198 37.051 -5.553 1.00 17.30 77 LEU B O 1
ATOM 2501 N N . GLN B 1 81 ? 50.540 35.665 -7.281 1.00 18.50 78 GLN B N 1
ATOM 2502 C CA . GLN B 1 81 ? 49.670 36.405 -8.211 1.00 19.61 78 GLN B CA 1
ATOM 2503 C C . GLN B 1 81 ? 48.189 36.403 -7.831 1.00 18.44 78 GLN B C 1
ATOM 2504 O O . GLN B 1 81 ? 47.457 37.308 -8.203 1.00 19.42 78 GLN B O 1
ATOM 2510 N N . ASN B 1 82 ? 47.749 35.363 -7.135 1.00 16.73 79 ASN B N 1
ATOM 2511 C CA . ASN B 1 82 ? 46.358 35.200 -6.759 1.00 15.14 79 ASN B CA 1
ATOM 2512 C C . ASN B 1 82 ? 46.146 35.410 -5.258 1.00 14.46 79 ASN B C 1
ATOM 2513 O O . ASN B 1 82 ? 45.148 34.957 -4.696 1.00 14.18 79 ASN B O 1
ATOM 2518 N N . VAL B 1 83 ? 47.077 36.119 -4.624 1.00 14.27 80 VAL B N 1
ATOM 2519 C CA . VAL B 1 83 ? 47.110 36.287 -3.169 1.00 14.26 80 VAL B CA 1
ATOM 2520 C C . VAL B 1 83 ? 45.759 36.786 -2.586 1.00 14.38 80 VAL B C 1
ATOM 2521 O O . VAL B 1 83 ? 45.300 36.274 -1.563 1.00 13.77 80 VAL B O 1
ATOM 2525 N N . GLN B 1 84 ? 45.127 37.737 -3.275 1.00 13.61 81 GLN B N 1
ATOM 2526 C CA . GLN B 1 84 ? 43.830 38.295 -2.904 1.00 14.27 81 GLN B CA 1
ATOM 2527 C C . GLN B 1 84 ? 42.672 37.300 -2.889 1.00 13.93 81 GLN B C 1
ATOM 2528 O O . GLN B 1 84 ? 41.696 37.524 -2.176 1.00 13.68 81 GLN B O 1
ATOM 2534 N N . ARG B 1 85 ? 42.794 36.226 -3.668 1.00 13.24 82 ARG B N 1
ATOM 2535 C CA . ARG B 1 85 ? 41.769 35.194 -3.803 1.00 13.34 82 ARG B CA 1
ATOM 2536 C C . ARG B 1 85 ? 41.681 34.208 -2.629 1.00 13.28 82 ARG B C 1
ATOM 2537 O O . ARG B 1 85 ? 40.682 33.488 -2.496 1.00 12.13 82 ARG B O 1
ATOM 2545 N N . PHE B 1 86 ? 42.711 34.173 -1.774 1.00 13.59 83 PHE B N 1
ATOM 2546 C CA . PHE B 1 86 ? 42.710 33.204 -0.680 1.00 13.52 83 PHE B CA 1
ATOM 2547 C C . PHE B 1 86 ? 42.089 33.720 0.610 1.00 13.67 83 PHE B C 1
ATOM 2548 O O . PHE B 1 86 ? 42.425 34.804 1.077 1.00 12.79 83 PHE B O 1
ATOM 2556 N N . SER B 1 87 ? 41.212 32.901 1.191 1.00 13.84 84 SER B N 1
ATOM 2557 C CA . SER B 1 87 ? 40.702 33.122 2.537 1.00 14.70 84 SER B CA 1
ATOM 2558 C C . SER B 1 87 ? 41.764 32.737 3.563 1.00 15.22 84 SER B C 1
ATOM 2559 O O . SER B 1 87 ? 42.782 32.139 3.207 1.00 15.98 84 SER B O 1
ATOM 2562 N N . LEU B 1 88 ? 41.522 33.078 4.830 1.00 15.48 85 LEU B N 1
ATOM 2563 C CA . LEU B 1 88 ? 42.400 32.673 5.911 1.00 16.27 85 LEU B CA 1
ATOM 2564 C C . LEU B 1 88 ? 42.658 31.178 5.890 1.00 17.34 85 LEU B C 1
ATOM 2565 O O . LEU B 1 88 ? 43.788 30.755 6.026 1.00 17.80 85 LEU B O 1
ATOM 2570 N N . GLU B 1 89 ? 41.600 30.388 5.735 1.00 18.42 86 GLU B N 1
ATOM 2571 C CA A GLU B 1 89 ? 41.709 28.927 5.799 0.60 18.45 86 GLU B CA 1
ATOM 2572 C CA B GLU B 1 89 ? 41.678 28.917 5.768 0.40 18.36 86 GLU B CA 1
ATOM 2573 C C . GLU B 1 89 ? 42.590 28.357 4.684 1.00 18.47 86 GLU B C 1
ATOM 2574 O O . GLU B 1 89 ? 43.351 27.390 4.916 1.00 18.36 86 GLU B O 1
ATOM 2585 N N . GLU B 1 90 ? 42.498 28.947 3.488 1.00 18.33 87 GLU B N 1
ATOM 2586 C CA . GLU B 1 90 ? 43.340 28.570 2.358 1.00 17.96 87 GLU B CA 1
ATOM 2587 C C . GLU B 1 90 ? 44.780 28.965 2.578 1.00 18.45 87 GLU B C 1
ATOM 2588 O O . GLU B 1 90 ? 45.689 28.223 2.177 1.00 18.82 87 GLU B O 1
ATOM 2594 N N . VAL B 1 91 ? 45.011 30.126 3.201 1.00 18.40 88 VAL B N 1
ATOM 2595 C CA . VAL B 1 91 ? 46.383 30.557 3.466 1.00 18.99 88 VAL B CA 1
ATOM 2596 C C . VAL B 1 91 ? 47.029 29.631 4.498 1.00 19.00 88 VAL B C 1
ATOM 2597 O O . VAL B 1 91 ? 48.194 29.250 4.350 1.00 17.48 88 VAL B O 1
ATOM 2601 N N . VAL B 1 92 ? 46.256 29.244 5.520 1.00 18.67 89 VAL B N 1
ATOM 2602 C CA . VAL B 1 92 ? 46.763 28.311 6.536 1.00 18.69 89 VAL B CA 1
ATOM 2603 C C . VAL B 1 92 ? 47.183 26.992 5.877 1.00 18.57 89 VAL B C 1
ATOM 2604 O O . VAL B 1 92 ? 48.155 26.401 6.295 1.00 18.90 89 VAL B O 1
ATOM 2608 N N . ALA B 1 93 ? 46.468 26.549 4.832 1.00 18.28 90 ALA B N 1
ATOM 2609 C CA . ALA B 1 93 ? 46.766 25.258 4.179 1.00 18.23 90 ALA B CA 1
ATOM 2610 C C . ALA B 1 93 ? 48.057 25.353 3.364 1.00 18.04 90 ALA B C 1
ATOM 2611 O O . ALA B 1 93 ? 48.795 24.360 3.230 1.00 18.90 90 ALA B O 1
ATOM 2613 N N . PHE B 1 94 ? 48.381 26.549 2.872 1.00 17.78 91 PHE B N 1
ATOM 2614 C CA . PHE B 1 94 ? 49.670 26.722 2.168 1.00 18.10 91 PHE B CA 1
ATOM 2615 C C . PHE B 1 94 ? 50.918 26.505 3.062 1.00 17.51 91 PHE B C 1
ATOM 2616 O O . PHE B 1 94 ? 52.000 26.274 2.548 1.00 16.57 91 PHE B O 1
ATOM 2624 N N . LYS B 1 95 ? 50.767 26.589 4.383 1.00 17.70 92 LYS B N 1
ATOM 2625 C CA . LYS B 1 95 ? 51.903 26.365 5.282 1.00 18.27 92 LYS B CA 1
ATOM 2626 C C . LYS B 1 95 ? 52.502 24.963 5.086 1.00 17.58 92 LYS B C 1
ATOM 2627 O O . LYS B 1 95 ? 53.705 24.782 5.266 1.00 17.80 92 LYS B O 1
ATOM 2633 N N . ALA B 1 96 ? 51.672 23.993 4.677 1.00 17.48 93 ALA B N 1
ATOM 2634 C CA . ALA B 1 96 ? 52.144 22.651 4.372 1.00 17.94 93 ALA B CA 1
ATOM 2635 C C . ALA B 1 96 ? 53.279 22.616 3.334 1.00 17.63 93 ALA B C 1
ATOM 2636 O O . ALA B 1 96 ? 54.063 21.667 3.318 1.00 18.16 93 ALA B O 1
ATOM 2638 N N . TYR B 1 97 ? 53.364 23.624 2.471 1.00 17.18 94 TYR B N 1
ATOM 2639 C CA . TYR B 1 97 ? 54.397 23.667 1.431 1.00 16.20 94 TYR B CA 1
ATOM 2640 C C . TYR B 1 97 ? 55.755 24.176 1.917 1.00 16.79 94 TYR B C 1
ATOM 2641 O O . TYR B 1 97 ? 56.777 23.859 1.313 1.00 17.06 94 TYR B O 1
ATOM 2650 N N . VAL B 1 98 ? 55.784 24.954 2.989 1.00 16.27 95 VAL B N 1
ATOM 2651 C CA . VAL B 1 98 ? 57.019 25.616 3.405 1.00 16.59 95 VAL B CA 1
ATOM 2652 C C . VAL B 1 98 ? 58.206 24.632 3.669 1.00 17.52 95 VAL B C 1
ATOM 2653 O O . VAL B 1 98 ? 59.276 24.814 3.109 1.00 17.22 95 VAL B O 1
ATOM 2657 N N . PRO B 1 99 ? 57.978 23.552 4.456 1.00 17.95 96 PRO B N 1
ATOM 2658 C CA . PRO B 1 99 ? 58.991 22.522 4.641 1.00 17.53 96 PRO B CA 1
ATOM 2659 C C . PRO B 1 99 ? 59.218 21.568 3.432 1.00 17.49 96 PRO B C 1
ATOM 2660 O O . PRO B 1 99 ? 60.245 20.856 3.417 1.00 16.09 96 PRO B O 1
ATOM 2664 N N . GLN B 1 100 ? 58.302 21.542 2.454 1.00 16.90 97 GLN B N 1
ATOM 2665 C CA . GLN B 1 100 ? 58.487 20.701 1.260 1.00 16.77 97 GLN B CA 1
ATOM 2666 C C . GLN B 1 100 ? 59.456 21.294 0.233 1.00 15.89 97 GLN B C 1
ATOM 2667 O O . GLN B 1 100 ? 59.317 22.474 -0.160 1.00 16.19 97 GLN B O 1
ATOM 2673 N N . LYS B 1 101 ? 60.425 20.468 -0.205 1.00 14.13 98 LYS B N 1
ATOM 2674 C CA . LYS B 1 101 ? 61.463 20.864 -1.152 1.00 14.15 98 LYS B CA 1
ATOM 2675 C C . LYS B 1 101 ? 62.112 22.201 -0.678 1.00 14.40 98 LYS B C 1
ATOM 2676 O O . LYS B 1 101 ? 62.295 23.128 -1.461 1.00 14.74 98 LYS B O 1
ATOM 2682 N N . ALA B 1 102 ? 62.428 22.265 0.602 1.00 13.84 99 ALA B N 1
ATOM 2683 C CA . ALA B 1 102 ? 62.794 23.502 1.260 1.00 14.19 99 ALA B CA 1
ATOM 2684 C C . ALA B 1 102 ? 64.265 23.830 1.158 1.00 14.02 99 ALA B C 1
ATOM 2685 O O . ALA B 1 102 ? 65.140 22.978 1.451 1.00 13.05 99 ALA B O 1
ATOM 2687 N N . TRP B 1 103 ? 64.523 25.082 0.779 1.00 13.05 100 TRP B N 1
ATOM 2688 C CA . TRP B 1 103 ? 65.862 25.658 0.837 1.00 15.13 100 TRP B CA 1
ATOM 2689 C C . TRP B 1 103 ? 65.590 27.164 0.871 1.00 15.58 100 TRP B C 1
ATOM 2690 O O . TRP B 1 103 ? 64.434 27.557 0.764 1.00 16.66 100 TRP B O 1
ATOM 2701 N N . TRP B 1 104 ? 66.605 28.020 0.985 1.00 15.29 101 TRP B N 1
ATOM 2702 C CA . TRP B 1 104 ? 66.285 29.445 1.215 1.00 16.14 101 TRP B CA 1
ATOM 2703 C C . TRP B 1 104 ? 65.516 30.058 0.026 1.00 15.12 101 TRP B C 1
ATOM 2704 O O . TRP B 1 104 ? 64.746 30.996 0.186 1.00 16.65 101 TRP B O 1
ATOM 2715 N N . ASP B 1 105 ? 65.722 29.514 -1.173 1.00 15.16 102 ASP B N 1
ATOM 2716 C CA . ASP B 1 105 ? 65.112 30.059 -2.369 1.00 14.16 102 ASP B CA 1
ATOM 2717 C C . ASP B 1 105 ? 63.574 29.892 -2.372 1.00 14.49 102 ASP B C 1
ATOM 2718 O O . ASP B 1 105 ? 62.847 30.867 -2.634 1.00 15.47 102 ASP B O 1
ATOM 2723 N N . SER B 1 106 ? 63.084 28.688 -2.078 1.00 12.66 103 SER B N 1
ATOM 2724 C CA . SER B 1 106 ? 61.624 28.470 -1.982 1.00 13.73 103 SER B CA 1
ATOM 2725 C C . SER B 1 106 ? 60.986 29.035 -0.712 1.00 12.72 103 SER B C 1
ATOM 2726 O O . SER B 1 106 ? 59.890 29.552 -0.758 1.00 13.15 103 SER B O 1
ATOM 2729 N N . VAL B 1 107 ? 61.665 28.899 0.426 1.00 13.45 104 VAL B N 1
ATOM 2730 C CA . VAL B 1 107 ? 61.138 29.369 1.707 1.00 13.06 104 VAL B CA 1
ATOM 2731 C C . VAL B 1 107 ? 60.989 30.909 1.728 1.00 14.03 104 VAL B C 1
ATOM 2732 O O . VAL B 1 107 ? 59.974 31.429 2.239 1.00 15.13 104 VAL B O 1
ATOM 2736 N N . ASP B 1 108 ? 61.980 31.621 1.194 1.00 14.36 105 ASP B N 1
ATOM 2737 C CA . ASP B 1 108 ? 61.917 33.074 1.095 1.00 14.98 105 ASP B CA 1
ATOM 2738 C C . ASP B 1 108 ? 60.849 33.484 0.091 1.00 15.28 105 ASP B C 1
ATOM 2739 O O . ASP B 1 108 ? 60.183 34.484 0.292 1.00 15.31 105 ASP B O 1
ATOM 2744 N N . ALA B 1 109 ? 60.696 32.736 -1.007 1.00 15.18 106 ALA B N 1
ATOM 2745 C CA . ALA B 1 109 ? 59.528 32.970 -1.908 1.00 14.61 106 ALA B CA 1
ATOM 2746 C C . ALA B 1 109 ? 58.192 32.725 -1.187 1.00 14.71 106 ALA B C 1
ATOM 2747 O O . ALA B 1 109 ? 57.276 33.539 -1.309 1.00 14.62 106 ALA B O 1
ATOM 2749 N N . TRP B 1 110 ? 58.059 31.617 -0.436 1.00 14.89 107 TRP B N 1
ATOM 2750 C CA . TRP B 1 110 ? 56.848 31.417 0.400 1.00 15.19 107 TRP B CA 1
ATOM 2751 C C . TRP B 1 110 ? 56.643 32.539 1.431 1.00 15.17 107 TRP B C 1
ATOM 2752 O O . TRP B 1 110 ? 55.512 32.970 1.659 1.00 14.14 107 TRP B O 1
ATOM 2763 N N . ARG B 1 111 ? 57.735 32.999 2.042 1.00 14.75 108 ARG B N 1
ATOM 2764 C CA . ARG B 1 111 ? 57.662 34.046 3.043 1.00 14.93 108 ARG B CA 1
ATOM 2765 C C . ARG B 1 111 ? 57.046 35.319 2.438 1.00 15.39 108 ARG B C 1
ATOM 2766 O O . ARG B 1 111 ? 56.182 35.971 3.069 1.00 16.29 108 ARG B O 1
ATOM 2774 N N . LYS B 1 112 ? 57.488 35.645 1.227 1.00 16.38 109 LYS B N 1
ATOM 2775 C CA . LYS B 1 112 ? 56.913 36.739 0.438 1.00 18.10 109 LYS B CA 1
ATOM 2776 C C . LYS B 1 112 ? 55.428 36.575 0.198 1.00 17.13 109 LYS B C 1
ATOM 2777 O O . LYS B 1 112 ? 54.704 37.534 0.315 1.00 18.28 109 LYS B O 1
ATOM 2783 N N . PHE B 1 113 ? 54.981 35.361 -0.128 1.00 17.17 110 PHE B N 1
ATOM 2784 C CA . PHE B 1 113 ? 53.553 35.084 -0.206 1.00 16.73 110 PHE B CA 1
ATOM 2785 C C . PHE B 1 113 ? 52.803 35.372 1.108 1.00 16.89 110 PHE B C 1
ATOM 2786 O O . PHE B 1 113 ? 51.775 36.082 1.092 1.00 16.58 110 PHE B O 1
ATOM 2794 N N . PHE B 1 114 ? 53.290 34.827 2.228 1.00 16.84 111 PHE B N 1
ATOM 2795 C CA . PHE B 1 114 ? 52.645 35.064 3.541 1.00 17.18 111 PHE B CA 1
ATOM 2796 C C . PHE B 1 114 ? 52.702 36.536 3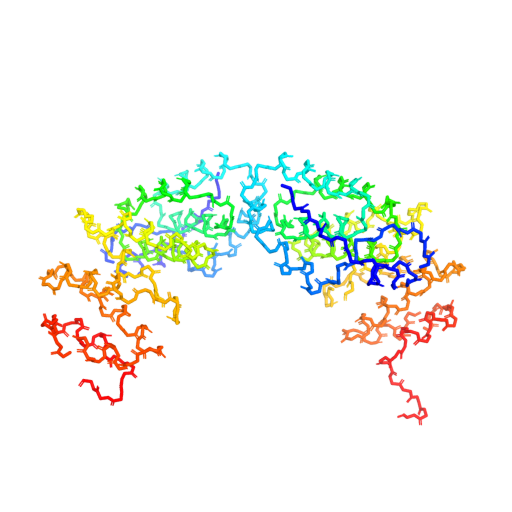.961 1.00 17.03 111 PHE B C 1
ATOM 2797 O O . PHE B 1 114 ? 51.754 37.055 4.556 1.00 17.73 111 PHE B O 1
ATOM 2805 N N . GLY B 1 115 ? 53.796 37.214 3.620 1.00 17.48 112 GLY B N 1
ATOM 2806 C CA . GLY B 1 115 ? 53.948 38.627 3.966 1.00 16.55 112 GLY B CA 1
ATOM 2807 C C . GLY B 1 115 ? 53.000 39.480 3.152 1.00 16.42 112 GLY B C 1
ATOM 2808 O O . GLY B 1 115 ? 52.447 40.454 3.666 1.00 15.32 112 GLY B O 1
ATOM 2809 N N . SER B 1 116 ? 52.826 39.137 1.872 1.00 16.64 113 SER B N 1
ATOM 2810 C CA . SER B 1 116 ? 51.881 39.877 1.023 1.00 17.73 113 SER B CA 1
ATOM 2811 C C . SER B 1 116 ? 50.447 39.719 1.487 1.00 16.58 113 SER B C 1
ATOM 2812 O O . SER B 1 116 ? 49.691 40.691 1.433 1.00 16.62 113 SER B O 1
ATOM 2815 N N . TRP B 1 117 ? 50.084 38.492 1.878 1.00 16.12 114 TRP B N 1
ATOM 2816 C CA . TRP B 1 117 ? 48.741 38.187 2.328 1.00 15.26 114 TRP B CA 1
ATOM 2817 C C . TRP B 1 117 ? 48.425 38.934 3.614 1.00 15.23 114 TRP B C 1
ATOM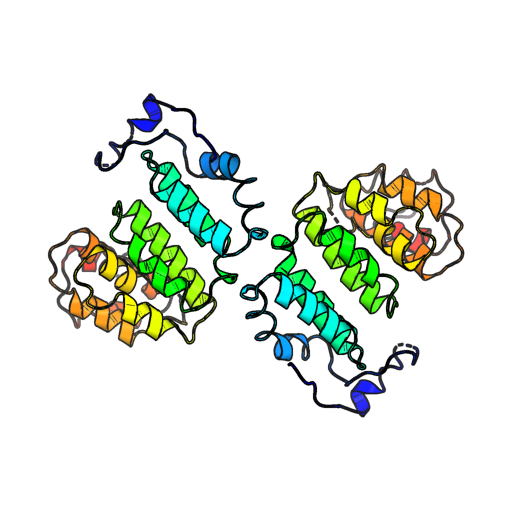 2818 O O . TRP B 1 117 ? 47.344 39.521 3.765 1.00 15.06 114 TRP B O 1
ATOM 2829 N N . VAL B 1 118 ? 49.374 38.897 4.543 1.00 14.85 115 VAL B N 1
ATOM 2830 C CA . VAL B 1 118 ? 49.285 39.660 5.781 1.00 15.24 115 VAL B CA 1
ATOM 2831 C C . VAL B 1 118 ? 49.252 41.188 5.497 1.00 15.03 115 VAL B C 1
ATOM 2832 O O . VAL B 1 118 ? 48.457 41.887 6.079 1.00 15.54 115 VAL B O 1
ATOM 2836 N N . ALA B 1 119 ? 50.096 41.703 4.597 1.00 14.79 116 ALA B N 1
ATOM 2837 C CA . ALA B 1 119 ? 49.983 43.133 4.200 1.00 15.84 116 ALA B CA 1
ATOM 2838 C C . ALA B 1 119 ? 48.544 43.463 3.743 1.00 16.65 116 ALA B C 1
ATOM 2839 O O . ALA B 1 119 ? 48.012 44.540 4.040 1.00 16.41 116 ALA B O 1
ATOM 2841 N N . LEU B 1 120 ? 47.908 42.521 3.038 1.00 17.12 117 LEU B N 1
ATOM 2842 C CA . LEU B 1 120 ? 46.509 42.697 2.623 1.00 18.73 117 LEU B CA 1
ATOM 2843 C C . LEU B 1 120 ? 45.473 42.493 3.741 1.00 17.97 117 LEU B C 1
ATOM 2844 O O . LEU B 1 120 ? 44.345 42.932 3.607 1.00 19.29 117 LEU B O 1
ATOM 2849 N N . HIS B 1 121 ? 45.840 41.809 4.826 1.00 17.88 118 HIS B N 1
ATOM 2850 C CA . HIS B 1 121 ? 44.888 41.400 5.885 1.00 17.82 118 HIS B CA 1
ATOM 2851 C C . HIS B 1 121 ? 45.585 41.516 7.246 1.00 18.62 118 HIS B C 1
ATOM 2852 O O . HIS B 1 121 ? 45.851 40.496 7.926 1.00 18.94 118 HIS B O 1
ATOM 2859 N N . LEU B 1 122 ? 45.887 42.753 7.621 1.00 18.46 119 LEU B N 1
ATOM 2860 C CA . LEU B 1 122 ? 46.786 43.097 8.711 1.00 19.33 119 LEU B CA 1
ATOM 2861 C C . LEU B 1 122 ? 46.283 42.674 10.073 1.00 19.77 119 LEU B C 1
ATOM 2862 O O . LEU B 1 122 ? 47.083 42.422 10.973 1.00 20.71 119 LEU B O 1
ATOM 2867 N N . THR B 1 123 ? 44.965 42.610 10.226 1.00 19.73 120 THR B N 1
ATOM 2868 C CA . THR B 1 123 ? 44.366 42.070 11.435 1.00 20.22 120 THR B CA 1
ATOM 2869 C C . THR B 1 123 ? 44.673 40.573 11.642 1.00 20.64 120 THR B C 1
ATOM 2870 O O . THR B 1 123 ? 44.604 40.092 12.783 1.00 20.83 120 THR B O 1
ATOM 2874 N N . GLU B 1 124 ? 45.014 39.857 10.562 1.00 20.14 121 GLU B N 1
ATOM 2875 C CA . GLU B 1 124 ? 45.407 38.438 10.663 1.00 20.40 121 GLU B CA 1
ATOM 2876 C C . GLU B 1 124 ? 46.900 38.198 10.854 1.00 19.77 121 GLU B C 1
ATOM 2877 O O . GLU B 1 124 ? 47.342 37.051 10.810 1.00 21.43 121 GLU B O 1
ATOM 2883 N N . LEU B 1 125 ? 47.682 39.263 10.996 1.00 18.85 122 LEU B N 1
ATOM 2884 C CA A LEU B 1 125 ? 49.133 39.149 11.206 0.50 18.68 122 LEU B CA 1
ATOM 2885 C CA B LEU B 1 125 ? 49.121 39.143 11.196 0.50 18.71 122 LEU B CA 1
ATOM 2886 C C . LEU B 1 125 ? 49.448 38.229 12.400 1.00 18.47 122 LEU B C 1
ATOM 2887 O O . LEU B 1 125 ? 50.243 37.282 12.260 1.00 18.31 122 LEU B O 1
ATOM 2896 N N . PRO B 1 126 ? 48.833 38.493 13.584 1.00 17.44 123 PRO B N 1
ATOM 2897 C CA . PRO B 1 126 ? 49.090 37.557 14.697 1.00 17.32 123 PRO B CA 1
ATOM 2898 C C . PRO B 1 126 ? 48.749 36.090 14.431 1.00 16.50 123 PRO B C 1
ATOM 2899 O O . PRO B 1 126 ? 49.471 35.193 14.890 1.00 16.40 123 PRO B O 1
ATOM 2903 N N . THR B 1 127 ? 47.678 35.854 13.687 1.00 16.46 124 THR B N 1
ATOM 2904 C CA . THR B 1 127 ? 47.244 34.512 13.329 1.00 17.09 124 THR B CA 1
ATOM 2905 C C . THR B 1 127 ? 48.248 33.801 12.408 1.00 16.88 124 THR B C 1
ATOM 2906 O O . THR B 1 127 ? 48.602 32.647 12.645 1.00 16.80 124 THR B O 1
ATOM 2910 N N . ILE B 1 128 ? 48.709 34.492 11.366 1.00 16.44 125 ILE B N 1
ATOM 2911 C CA . ILE B 1 128 ? 49.699 33.933 10.460 1.00 15.99 125 ILE B CA 1
ATOM 2912 C C . ILE B 1 128 ? 51.059 33.765 11.148 1.00 16.14 125 ILE B C 1
ATOM 2913 O O . ILE B 1 128 ? 51.687 32.722 11.049 1.00 15.63 125 ILE B O 1
ATOM 2918 N N . PHE B 1 129 ? 51.502 34.791 11.859 1.00 16.06 126 PHE B N 1
ATOM 2919 C CA . PHE B 1 129 ? 52.678 34.645 12.696 1.00 15.96 126 PHE B CA 1
ATOM 2920 C C . PHE B 1 129 ? 52.640 33.386 13.600 1.00 16.15 126 PHE B C 1
ATOM 2921 O O . PHE B 1 129 ? 53.613 32.661 13.649 1.00 16.92 126 PHE B O 1
ATOM 2929 N N . ALA B 1 130 ? 51.529 33.132 14.295 1.00 16.93 127 ALA B N 1
ATOM 2930 C CA . ALA B 1 130 ? 51.439 31.990 15.210 1.00 17.05 127 ALA B CA 1
ATOM 2931 C C . ALA B 1 130 ? 51.506 30.622 14.512 1.00 17.43 127 ALA B C 1
ATOM 2932 O O . ALA B 1 130 ? 51.866 29.630 15.162 1.00 17.10 127 ALA B O 1
ATOM 2934 N N . LEU B 1 131 ? 51.161 30.566 13.217 1.00 17.77 128 LEU B N 1
ATOM 2935 C CA . LEU B 1 131 ? 51.311 29.347 12.412 1.00 18.59 128 LEU B CA 1
ATOM 2936 C C . LEU B 1 131 ? 52.768 28.890 12.402 1.00 18.23 128 LEU B C 1
ATOM 2937 O O . LEU B 1 131 ? 53.072 27.699 12.466 1.00 18.72 128 LEU B O 1
ATOM 2942 N N . PHE B 1 132 ? 53.665 29.853 12.289 1.00 17.99 129 PHE B N 1
ATOM 2943 C CA . PHE B 1 132 ? 55.078 29.579 12.070 1.00 17.07 129 PHE B CA 1
ATOM 2944 C C . PHE B 1 132 ? 55.912 29.710 13.355 1.00 17.35 129 PHE B C 1
ATOM 2945 O O . PHE B 1 132 ? 56.979 29.116 13.458 1.00 16.20 129 PHE B O 1
ATOM 2953 N N . TYR B 1 133 ? 55.452 30.529 14.302 1.00 17.21 130 TYR B N 1
ATOM 2954 C CA . TYR B 1 133 ? 56.204 30.756 15.541 1.00 18.35 130 TYR B CA 1
ATOM 2955 C C . TYR B 1 133 ? 56.448 29.439 16.320 1.00 18.74 130 TYR B C 1
ATOM 2956 O O . TYR B 1 133 ? 55.503 28.695 16.569 1.00 19.34 130 TYR B O 1
ATOM 2965 N N . GLY B 1 134 ? 57.694 29.183 16.738 1.00 19.18 131 GLY B N 1
ATOM 2966 C CA . GLY B 1 134 ? 58.036 27.960 17.484 1.00 19.63 131 GLY B CA 1
ATOM 2967 C C . GLY B 1 134 ? 57.853 26.621 16.751 1.00 19.91 131 GLY B C 1
ATOM 2968 O O . GLY B 1 134 ? 57.820 25.562 17.376 1.00 19.71 131 GLY B O 1
ATOM 2969 N N . ALA B 1 135 ? 57.710 26.654 15.432 1.00 19.58 132 ALA B N 1
ATOM 2970 C CA . ALA B 1 135 ? 57.632 25.409 14.641 1.00 19.14 132 ALA B CA 1
ATOM 2971 C C . ALA B 1 135 ? 58.876 24.541 14.890 1.00 18.94 132 ALA B C 1
ATOM 2972 O O . ALA B 1 135 ? 59.945 25.074 15.190 1.00 18.16 132 ALA B O 1
ATOM 2974 N N . GLU B 1 136 ? 58.737 23.216 14.798 1.00 18.93 133 GLU B N 1
ATOM 2975 C CA . GLU B 1 136 ? 59.896 22.324 14.838 1.00 19.92 133 GLU B CA 1
ATOM 2976 C C . GLU B 1 136 ? 60.856 22.520 13.653 1.00 18.45 133 GLU B C 1
ATOM 2977 O O . GLU B 1 136 ? 62.059 22.402 13.810 1.00 17.73 133 GLU B O 1
ATOM 2983 N N . ASN B 1 137 ? 60.326 22.772 12.461 1.00 17.40 134 ASN B N 1
ATOM 2984 C CA . ASN B 1 137 ? 61.172 22.887 11.274 1.00 16.96 134 ASN B CA 1
ATOM 2985 C C . ASN B 1 137 ? 61.709 24.324 11.180 1.00 17.02 134 ASN B C 1
ATOM 2986 O O . ASN B 1 137 ? 60.925 25.270 11.201 1.00 17.37 134 ASN B O 1
ATOM 2991 N N . PHE B 1 138 ? 63.035 24.492 11.159 1.00 16.35 135 PHE B N 1
ATOM 2992 C CA . PHE B 1 138 ? 63.617 25.838 11.223 1.00 15.77 135 PHE B CA 1
ATOM 2993 C C . PHE B 1 138 ? 63.231 26.683 10.016 1.00 15.53 135 PHE B C 1
ATOM 2994 O O . PHE B 1 138 ? 63.205 27.923 10.121 1.00 15.55 135 PHE B O 1
ATOM 3002 N N . TRP B 1 139 ? 62.937 26.036 8.879 1.00 14.71 136 TRP B N 1
ATOM 3003 C CA . TRP B 1 139 ? 62.456 26.774 7.699 1.00 13.71 136 TRP B CA 1
ATOM 3004 C C . TRP B 1 139 ? 61.144 27.497 7.995 1.00 13.95 136 TRP B C 1
ATOM 3005 O O . TRP B 1 139 ? 60.983 28.662 7.594 1.00 13.70 136 TRP B O 1
ATOM 3016 N N . ASN B 1 140 ? 60.214 26.833 8.717 1.00 14.27 137 ASN B N 1
ATOM 3017 C CA . ASN B 1 140 ? 59.004 27.520 9.164 1.00 14.40 137 ASN B CA 1
ATOM 3018 C C . ASN B 1 140 ? 59.302 28.727 10.076 1.00 15.03 137 ASN B C 1
ATOM 3019 O O . ASN B 1 140 ? 58.644 29.751 9.968 1.00 15.31 137 ASN B O 1
ATOM 3024 N N . ARG B 1 141 ? 60.254 28.585 11.000 1.00 14.61 138 ARG B N 1
ATOM 3025 C CA . ARG B 1 141 ? 60.631 29.686 11.909 1.00 14.50 138 ARG B CA 1
ATOM 3026 C C . ARG B 1 141 ? 61.350 30.821 11.189 1.00 15.29 138 ARG B C 1
ATOM 3027 O O . ARG B 1 141 ? 61.225 31.986 11.588 1.00 14.81 138 ARG B O 1
ATOM 3035 N N . ARG B 1 142 ? 62.073 30.486 10.111 1.00 15.16 139 ARG B N 1
ATOM 3036 C CA . ARG B 1 142 ? 62.551 31.499 9.198 1.00 16.41 139 ARG B CA 1
ATOM 3037 C C . ARG B 1 142 ? 61.404 32.413 8.650 1.00 16.36 139 ARG B C 1
ATOM 3038 O O . ARG B 1 142 ? 61.571 33.644 8.541 1.00 16.63 139 ARG B O 1
ATOM 3046 N N . VAL B 1 143 ? 60.274 31.808 8.283 1.00 15.67 140 VAL B N 1
ATOM 3047 C CA . VAL B 1 143 ? 59.101 32.560 7.861 1.00 15.85 140 VAL B CA 1
ATOM 3048 C C . VAL B 1 143 ? 58.572 33.456 9.000 1.00 15.83 140 VAL B C 1
ATOM 3049 O O . VAL B 1 143 ? 58.261 34.611 8.728 1.00 15.97 140 VAL B O 1
ATOM 3053 N N . ALA B 1 144 ? 58.489 32.929 10.244 1.00 15.31 141 ALA B N 1
ATOM 3054 C CA . ALA B 1 144 ? 58.070 33.729 11.408 1.00 16.05 141 ALA B CA 1
ATOM 3055 C C . ALA B 1 144 ? 58.976 34.952 11.608 1.00 16.00 141 ALA B C 1
ATOM 3056 O O . ALA B 1 144 ? 58.488 36.083 11.837 1.00 16.11 141 ALA B O 1
ATOM 3058 N N . LEU B 1 145 ? 60.277 34.728 11.454 1.00 15.07 142 LEU B N 1
ATOM 3059 C CA . LEU B 1 145 ? 61.277 35.772 11.637 1.00 15.71 142 LEU B CA 1
ATOM 3060 C C . LEU B 1 145 ? 61.246 36.836 10.548 1.00 15.92 142 LEU B C 1
ATOM 3061 O O . LEU B 1 145 ? 61.514 38.004 10.806 1.00 17.39 142 LEU B O 1
ATOM 3066 N N . ASN B 1 146 ? 60.902 36.433 9.338 1.00 16.06 143 ASN B N 1
ATOM 3067 C CA . ASN B 1 146 ? 60.933 37.320 8.203 1.00 15.99 143 ASN B CA 1
ATOM 3068 C C . ASN B 1 146 ? 59.546 37.674 7.675 1.00 16.00 143 ASN B C 1
ATOM 3069 O O . ASN B 1 146 ? 59.431 38.304 6.635 1.00 16.05 143 ASN B O 1
ATOM 3074 N N . LEU B 1 147 ? 58.487 37.283 8.387 1.00 16.93 144 LEU B N 1
ATOM 3075 C CA . LEU B 1 147 ? 57.117 37.579 7.943 1.00 16.47 144 LEU B CA 1
ATOM 3076 C C . LEU B 1 147 ? 56.909 39.075 7.703 1.00 17.79 144 LEU B C 1
ATOM 3077 O O . LEU B 1 147 ? 56.178 39.474 6.786 1.00 17.01 144 LEU B O 1
ATOM 3082 N N . GLN B 1 148 ? 57.592 39.898 8.504 1.00 16.65 145 GLN B N 1
ATOM 3083 C CA . GLN B 1 148 ? 57.299 41.329 8.549 1.00 16.22 145 GLN B CA 1
ATOM 3084 C C . GLN B 1 148 ? 58.321 42.231 7.835 1.00 16.48 145 GLN B C 1
ATOM 3085 O O . GLN B 1 148 ? 58.255 43.444 7.980 1.00 15.67 145 GLN B O 1
ATOM 3091 N N . LEU B 1 149 ? 59.220 41.638 7.036 1.00 16.25 146 LEU B N 1
ATOM 3092 C CA . LEU B 1 149 ? 60.340 42.365 6.395 1.00 18.37 146 LEU B CA 1
ATOM 3093 C C . LEU B 1 149 ? 59.879 43.547 5.580 1.00 19.63 146 LEU B C 1
ATOM 3094 O O . LEU B 1 149 ? 60.595 44.541 5.454 1.00 20.47 146 LEU B O 1
ATOM 3107 N N . LEU B 1 151 ? 56.847 45.085 6.142 1.00 19.76 148 LEU B N 1
ATOM 3108 C CA . LEU B 1 151 ? 55.720 45.753 6.816 1.00 19.82 148 LEU B CA 1
ATOM 3109 C C . LEU B 1 151 ? 55.979 47.173 7.345 1.00 20.49 148 LEU B C 1
ATOM 3110 O O . LEU B 1 151 ? 55.022 47.924 7.643 1.00 19.72 148 LEU B O 1
ATOM 3115 N N . LYS B 1 152 ? 57.260 47.529 7.471 1.00 20.14 149 LYS B N 1
ATOM 3116 C CA . LYS B 1 152 ? 57.657 48.872 7.898 1.00 21.25 149 LYS B CA 1
ATOM 3117 C C . LYS B 1 152 ? 56.986 49.297 9.199 1.00 21.58 149 LYS B C 1
ATOM 3118 O O . LYS B 1 152 ? 57.177 48.650 10.225 1.00 21.45 149 LYS B O 1
ATOM 3124 N N . GLU B 1 153 ? 56.186 50.363 9.146 1.00 22.19 150 GLU B N 1
ATOM 3125 C CA A GLU B 1 153 ? 55.567 50.917 10.349 0.50 22.20 150 GLU B CA 1
ATOM 3126 C CA B GLU B 1 153 ? 55.547 50.919 10.348 0.50 22.74 150 GLU B CA 1
ATOM 3127 C C . GLU B 1 153 ? 54.404 50.024 10.841 1.00 22.77 150 GLU B C 1
ATOM 3128 O O . GLU B 1 153 ? 53.961 50.143 11.981 1.00 22.97 150 GLU B O 1
ATOM 3139 N N . LYS B 1 154 ? 53.943 49.109 9.979 1.00 22.36 151 LYS B N 1
ATOM 3140 C CA A LYS B 1 154 ? 52.881 48.142 10.318 0.60 23.05 151 LYS B CA 1
ATOM 3141 C CA B LYS B 1 154 ? 52.887 48.155 10.356 0.40 22.34 151 LYS B CA 1
ATOM 3142 C C . LYS B 1 154 ? 53.425 46.910 11.068 1.00 22.17 151 LYS B C 1
ATOM 3143 O O . LYS B 1 154 ? 52.665 46.044 11.487 1.00 22.27 151 LYS B O 1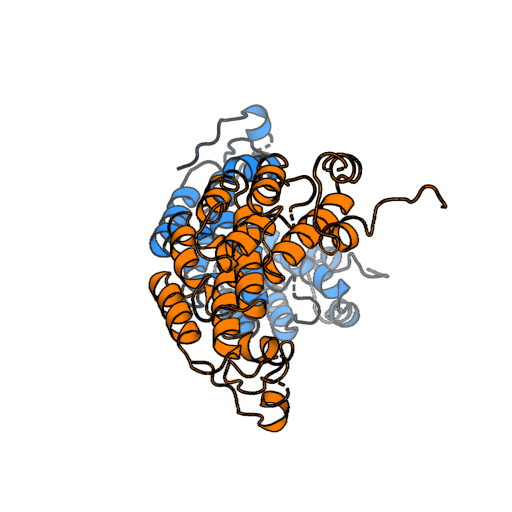
ATOM 3154 N N . THR B 1 155 ? 54.744 46.836 11.221 1.00 21.35 152 THR B N 1
ATOM 3155 C CA . THR B 1 155 ? 55.404 45.747 11.959 1.00 19.64 152 THR B CA 1
ATOM 3156 C C . THR B 1 155 ? 54.894 45.656 13.399 1.00 19.55 152 THR B C 1
ATOM 3157 O O . THR B 1 155 ? 54.733 46.684 14.084 1.00 18.06 152 THR B O 1
ATOM 3161 N N . ASN B 1 156 ? 54.651 44.423 13.847 1.00 19.01 153 ASN B N 1
ATOM 3162 C CA . ASN B 1 156 ? 54.280 44.141 15.213 1.00 18.65 153 ASN B CA 1
ATOM 3163 C C . ASN B 1 156 ? 55.556 43.796 15.964 1.00 19.23 153 ASN B C 1
ATOM 3164 O O . ASN B 1 156 ? 56.157 42.741 15.746 1.00 17.57 153 ASN B O 1
ATOM 3169 N N . GLN B 1 157 ? 55.940 44.706 16.868 1.00 19.32 154 GLN B N 1
ATOM 3170 C CA . GLN B 1 157 ? 57.225 44.692 17.556 1.00 19.67 154 GLN B CA 1
ATOM 3171 C C . GLN B 1 157 ? 57.357 43.523 18.480 1.00 19.17 154 GLN B C 1
ATOM 3172 O O . GLN B 1 157 ? 58.408 42.895 18.546 1.00 18.40 154 GLN B O 1
ATOM 3178 N N . ASP B 1 158 ? 56.280 43.257 19.211 1.00 19.66 155 ASP B N 1
ATOM 3179 C CA A ASP B 1 158 ? 56.246 42.204 20.211 0.60 19.30 155 ASP B CA 1
ATOM 3180 C CA B ASP B 1 158 ? 56.301 42.204 20.220 0.40 19.34 155 ASP B CA 1
ATOM 3181 C C . ASP B 1 158 ? 56.439 40.830 19.599 1.00 18.96 155 ASP B C 1
ATOM 3182 O O . ASP B 1 158 ? 57.096 39.985 20.164 1.00 18.93 155 ASP B O 1
ATOM 3191 N N . LEU B 1 159 ? 55.827 40.622 18.438 1.00 18.51 156 LEU B N 1
ATOM 3192 C CA . LEU B 1 159 ? 55.935 39.335 17.763 1.00 18.58 156 LEU B CA 1
ATOM 3193 C C . LEU B 1 159 ? 57.337 39.158 17.194 1.00 18.23 156 LEU B C 1
ATOM 3194 O O . LEU B 1 159 ? 57.934 38.093 17.335 1.00 18.73 156 LEU B O 1
ATOM 3199 N N . LEU B 1 160 ? 57.872 40.226 16.598 1.00 18.40 157 LEU B N 1
ATOM 3200 C CA . LEU B 1 160 ? 59.230 40.226 16.088 1.00 18.09 157 LEU B CA 1
ATOM 3201 C C . LEU B 1 160 ? 60.197 39.880 17.213 1.00 18.27 157 LEU B C 1
ATOM 3202 O O . LEU B 1 160 ? 61.009 38.954 17.089 1.00 17.89 157 LEU B O 1
ATOM 3207 N N . LYS B 1 161 ? 60.091 40.633 18.306 1.00 17.72 158 LYS B N 1
ATOM 3208 C CA . LYS B 1 161 ? 60.935 40.443 19.462 1.00 18.10 158 LYS B CA 1
ATOM 3209 C C . LYS B 1 161 ? 60.816 39.010 19.983 1.00 17.11 158 LYS B C 1
ATOM 3210 O O . LYS B 1 161 ? 61.843 38.385 20.247 1.00 16.27 158 LYS B O 1
ATOM 3216 N N . LYS B 1 162 ? 59.582 38.504 20.117 1.00 16.23 159 LYS B N 1
ATOM 3217 C CA . LYS B 1 162 ? 59.353 37.130 20.594 1.00 16.87 159 LYS B CA 1
ATOM 3218 C C . LYS B 1 162 ? 60.040 36.076 19.747 1.00 16.29 159 LYS B C 1
ATOM 3219 O O . LYS B 1 162 ? 60.689 35.161 20.281 1.00 16.76 159 LYS B O 1
ATOM 3225 N N . ALA B 1 163 ? 59.926 36.209 18.420 1.00 16.28 160 ALA B N 1
ATOM 3226 C CA . ALA B 1 163 ? 60.589 35.281 17.503 1.00 15.87 160 ALA B CA 1
ATOM 3227 C C . ALA B 1 163 ? 62.104 35.319 17.613 1.00 16.33 160 ALA B C 1
ATOM 3228 O O . ALA B 1 163 ? 62.757 34.268 17.522 1.00 15.71 160 ALA B O 1
ATOM 3230 N N . ILE B 1 164 ? 62.667 36.509 17.801 1.00 16.27 161 ILE B N 1
ATOM 3231 C CA . ILE B 1 164 ? 64.125 36.623 17.902 1.00 15.44 161 ILE B CA 1
ATOM 3232 C C . ILE B 1 164 ? 64.596 35.985 19.206 1.00 15.87 161 ILE B C 1
ATOM 3233 O O . ILE B 1 164 ? 65.598 35.243 19.213 1.00 15.18 161 ILE B O 1
ATOM 3238 N N . ILE B 1 165 ? 63.863 36.259 20.292 1.00 16.24 162 ILE B N 1
ATOM 3239 C CA . ILE B 1 165 ? 64.145 35.672 21.604 1.00 16.46 162 ILE B CA 1
ATOM 3240 C C . ILE B 1 165 ? 64.190 34.135 21.497 1.00 16.62 162 ILE B C 1
ATOM 3241 O O . ILE B 1 165 ? 65.128 33.486 21.996 1.00 16.87 162 ILE B O 1
ATOM 3246 N N . TYR B 1 166 ? 63.208 33.564 20.802 1.00 16.50 163 TYR B N 1
ATOM 3247 C CA . TYR B 1 166 ? 63.088 32.124 20.654 1.00 16.10 163 TYR B CA 1
ATOM 3248 C C . TYR B 1 166 ? 64.307 31.476 19.996 1.00 16.14 163 TYR B C 1
ATOM 3249 O O . TYR B 1 166 ? 64.733 30.404 20.414 1.00 15.14 163 TYR B O 1
ATOM 3258 N N . ASP B 1 167 ? 64.835 32.105 18.948 1.00 15.77 164 ASP B N 1
ATOM 3259 C CA . ASP B 1 167 ? 65.928 31.525 18.188 1.00 16.37 164 ASP B CA 1
ATOM 3260 C C . ASP B 1 167 ? 67.235 32.222 18.469 1.00 16.22 164 ASP B C 1
ATOM 3261 O O . ASP B 1 167 ? 68.181 32.065 17.707 1.00 17.61 164 ASP B O 1
ATOM 3266 N N . ARG B 1 168 ? 67.280 33.046 19.505 1.00 16.08 165 ARG B N 1
ATOM 3267 C CA . ARG B 1 168 ? 68.492 33.832 19.796 1.00 17.39 165 ARG B CA 1
ATOM 3268 C C . ARG B 1 168 ? 69.821 33.015 19.729 1.00 18.01 165 ARG B C 1
ATOM 3269 O O . ARG B 1 168 ? 70.803 33.470 19.119 1.00 17.91 165 ARG B O 1
ATOM 3277 N N . THR B 1 169 ? 69.817 31.821 20.333 1.00 18.48 166 THR B N 1
ATOM 3278 C CA . THR B 1 169 ? 71.008 30.975 20.472 1.00 20.03 166 THR B CA 1
ATOM 3279 C C . THR B 1 169 ? 71.030 29.802 19.491 1.00 20.28 166 THR B C 1
ATOM 3280 O O . THR B 1 169 ? 71.900 28.922 19.586 1.00 20.44 166 THR B O 1
ATOM 3284 N N . THR B 1 170 ? 70.061 29.763 18.580 1.00 19.45 167 THR B N 1
ATOM 3285 C CA . THR B 1 170 ? 70.029 28.735 17.541 1.00 20.12 167 THR B CA 1
ATOM 3286 C C . THR B 1 170 ? 71.268 28.845 16.641 1.00 20.50 167 THR B C 1
ATOM 3287 O O . THR B 1 170 ? 71.568 29.901 16.112 1.00 20.09 167 THR B O 1
ATOM 3291 N N . GLU B 1 171 ? 71.973 27.733 16.484 1.00 21.83 168 GLU B N 1
ATOM 3292 C CA A GLU B 1 171 ? 73.228 27.626 15.750 0.50 22.51 168 GLU B CA 1
ATOM 3293 C CA B GLU B 1 171 ? 73.237 27.781 15.758 0.50 22.71 168 GLU B CA 1
ATOM 3294 C C . GLU B 1 171 ? 73.054 27.827 14.239 1.00 22.83 168 GLU B C 1
ATOM 3295 O O . GLU B 1 171 ? 73.951 28.335 13.533 1.00 24.28 168 GLU B O 1
ATOM 3306 N N . GLU B 1 172 ? 71.904 27.380 13.737 1.00 21.75 169 GLU B N 1
ATOM 3307 C CA . GLU B 1 172 ? 71.611 27.366 12.312 1.00 20.38 169 GLU B CA 1
ATOM 3308 C C . GLU B 1 172 ? 71.842 28.715 11.583 1.00 19.29 169 GLU B C 1
ATOM 3309 O O . GLU B 1 172 ? 71.184 29.725 11.895 1.00 18.87 169 GLU B O 1
ATOM 3315 N N . PHE B 1 173 ? 72.759 28.695 10.610 1.00 17.60 170 PHE B N 1
ATOM 3316 C CA . PHE B 1 173 ? 73.023 29.828 9.718 1.00 17.79 170 PHE B CA 1
ATOM 3317 C C . PHE B 1 173 ? 71.750 30.469 9.159 1.00 17.12 170 PHE B C 1
ATOM 3318 O O . PHE B 1 173 ? 71.611 31.678 9.186 1.00 18.19 170 PHE B O 1
ATOM 3326 N N . PHE B 1 174 ? 70.821 29.675 8.651 1.00 16.69 171 PHE B N 1
ATOM 3327 C CA . PHE B 1 174 ? 69.633 30.248 8.012 1.00 16.56 171 PHE B CA 1
ATOM 3328 C C . PHE B 1 174 ? 68.695 30.891 9.032 1.00 16.12 171 PHE B C 1
ATOM 3329 O O . PHE B 1 174 ? 67.812 31.663 8.675 1.00 16.68 171 PHE B O 1
ATOM 3337 N N . ILE B 1 175 ? 68.875 30.546 10.300 1.00 15.38 172 ILE B N 1
ATOM 3338 C CA . ILE B 1 175 ? 68.099 31.188 11.345 1.00 15.10 172 ILE B CA 1
ATOM 3339 C C . ILE B 1 175 ? 68.786 32.482 11.792 1.00 14.86 172 ILE B C 1
ATOM 3340 O O . ILE B 1 175 ? 68.139 33.533 11.882 1.00 16.33 172 ILE B O 1
ATOM 3345 N N . GLN B 1 176 ? 70.100 32.447 12.001 1.00 15.73 173 GLN B N 1
ATOM 3346 C CA . GLN B 1 176 ? 70.779 33.653 12.476 1.00 15.42 173 GLN B CA 1
ATOM 3347 C C . GLN B 1 176 ? 70.728 34.760 11.398 1.00 15.87 173 GLN B C 1
ATOM 3348 O O . GLN B 1 176 ? 70.543 35.939 11.715 1.00 16.08 173 GLN B O 1
ATOM 3354 N N . LYS B 1 177 ? 70.884 34.354 10.138 1.00 15.77 174 LYS B N 1
ATOM 3355 C CA . LYS B 1 177 ? 70.721 35.215 8.986 1.00 16.91 174 LYS B CA 1
ATOM 3356 C C . LYS B 1 177 ? 69.343 35.864 8.970 1.00 15.85 174 LYS B C 1
ATOM 3357 O O . LYS B 1 177 ? 69.231 37.053 8.699 1.00 16.59 174 LYS B O 1
ATOM 3363 N N . ALA B 1 178 ? 68.305 35.080 9.268 1.00 15.22 175 ALA B N 1
ATOM 3364 C CA . ALA B 1 178 ? 66.926 35.559 9.322 1.00 14.59 175 ALA B CA 1
ATOM 3365 C C . ALA B 1 178 ? 66.719 36.566 10.461 1.00 14.26 175 ALA B C 1
ATOM 3366 O O . ALA B 1 178 ? 66.003 37.559 10.299 1.00 14.16 175 ALA B O 1
ATOM 3368 N N . ILE B 1 179 ? 67.375 36.336 11.592 1.00 14.10 176 ILE B N 1
ATOM 3369 C CA . ILE B 1 179 ? 67.339 37.307 12.696 1.00 14.43 176 ILE B CA 1
ATOM 3370 C C . ILE B 1 179 ? 67.983 38.634 12.274 1.00 14.16 176 ILE B C 1
ATOM 3371 O O . ILE B 1 179 ? 67.398 39.694 12.500 1.00 14.78 176 ILE B O 1
ATOM 3376 N N . GLY B 1 180 ? 69.157 38.568 11.653 1.00 13.18 177 GLY B N 1
ATOM 3377 C CA . GLY B 1 180 ? 69.857 39.769 11.218 1.00 13.44 177 GLY B CA 1
ATOM 3378 C C . GLY B 1 180 ? 69.091 40.578 10.174 1.00 13.57 177 GLY B C 1
ATOM 3379 O O . GLY B 1 180 ? 69.022 41.798 10.264 1.00 14.05 177 GLY B O 1
ATOM 3380 N N . TRP B 1 181 ? 68.561 39.907 9.154 1.00 14.59 178 TRP B N 1
ATOM 3381 C CA . TRP B 1 181 ? 67.676 40.534 8.170 1.00 15.63 178 TRP B CA 1
ATOM 3382 C C . TRP B 1 181 ? 66.442 41.202 8.794 1.00 15.54 178 TRP B C 1
ATOM 3383 O O . TRP B 1 181 ? 66.017 42.270 8.346 1.00 15.96 178 TRP B O 1
ATOM 3394 N N . SER B 1 182 ? 65.834 40.556 9.786 1.00 15.07 179 SER B N 1
ATOM 3395 C CA . SER B 1 182 ? 64.605 41.107 10.377 1.00 14.64 179 SER B CA 1
ATOM 3396 C C . SER B 1 182 ? 64.948 42.420 11.097 1.00 14.48 179 SER B C 1
ATOM 3397 O O . SER B 1 182 ? 64.159 43.365 11.064 1.00 14.74 179 SER B O 1
ATOM 3400 N N . LEU B 1 183 ? 66.153 42.484 11.672 1.00 14.45 180 LEU B N 1
ATOM 3401 C CA . LEU B 1 183 ? 66.615 43.682 12.385 1.00 14.17 180 LEU B CA 1
ATOM 3402 C C . LEU B 1 183 ? 67.069 44.768 11.426 1.00 14.34 180 LEU B C 1
ATOM 3403 O O . LEU B 1 183 ? 66.680 45.930 11.582 1.00 14.40 180 LEU B O 1
ATOM 3408 N N . ARG B 1 184 ? 67.844 44.371 10.417 1.00 14.92 181 ARG B N 1
ATOM 3409 C CA . ARG B 1 184 ? 68.245 45.251 9.328 1.00 16.36 181 ARG B CA 1
ATOM 3410 C C . ARG B 1 184 ? 67.064 45.978 8.675 1.00 16.45 181 ARG B C 1
ATOM 3411 O O . ARG B 1 184 ? 67.081 47.206 8.579 1.00 16.06 181 ARG B O 1
ATOM 3419 N N . GLN B 1 185 ? 66.045 45.229 8.259 1.00 16.63 182 GLN B N 1
ATOM 3420 C CA . GLN B 1 185 ? 64.858 45.815 7.614 1.00 16.60 182 GLN B CA 1
ATOM 3421 C C . GLN B 1 185 ? 64.076 46.722 8.541 1.00 16.50 182 GLN B C 1
ATOM 3422 O O . GLN B 1 185 ? 63.669 47.844 8.151 1.00 15.95 182 GLN B O 1
ATOM 3428 N N . TYR B 1 186 ? 63.811 46.228 9.752 1.00 15.73 183 TYR B N 1
ATOM 3429 C CA . TYR B 1 186 ? 63.044 47.028 10.688 1.00 16.09 183 TYR B CA 1
ATOM 3430 C C . TYR B 1 186 ? 63.780 48.312 11.129 1.00 15.66 183 TYR B C 1
ATOM 3431 O O . TYR B 1 186 ? 63.129 49.347 11.371 1.00 16.18 183 TYR B O 1
ATOM 3440 N N . SER B 1 187 ? 65.113 48.281 11.180 1.00 13.91 184 SER B N 1
ATOM 3441 C CA . SER B 1 187 ? 65.884 49.507 11.504 1.00 13.70 184 SER B CA 1
ATOM 3442 C C . SER B 1 187 ? 65.673 50.664 10.527 1.00 13.09 184 SER B C 1
ATOM 3443 O O . SER B 1 187 ? 65.977 51.821 10.840 1.00 11.13 184 SER B O 1
ATOM 3446 N N . LYS B 1 188 ? 65.188 50.357 9.328 1.00 13.49 185 LYS B N 1
ATOM 3447 C CA . LYS B 1 188 ? 64.916 51.428 8.341 1.00 14.80 185 LYS B CA 1
ATOM 3448 C C . LYS B 1 188 ? 63.705 52.260 8.742 1.00 13.91 185 LYS B C 1
ATOM 3449 O O . LYS B 1 188 ? 63.496 53.353 8.236 1.00 14.22 185 LYS B O 1
ATOM 3455 N N . THR B 1 189 ? 62.924 51.699 9.656 1.00 14.59 186 THR B N 1
ATOM 3456 C CA . THR B 1 189 ? 61.665 52.241 10.138 1.00 15.53 186 THR B CA 1
ATOM 3457 C C . THR B 1 189 ? 61.848 52.733 11.566 1.00 15.58 186 THR B C 1
ATOM 3458 O O . THR B 1 189 ? 61.429 53.851 11.897 1.00 16.21 186 THR B O 1
ATOM 3462 N N . ASN B 1 190 ? 62.435 51.884 12.409 1.00 15.00 187 ASN B N 1
ATOM 3463 C CA . ASN B 1 190 ? 62.582 52.194 13.835 1.00 15.44 187 ASN B CA 1
ATOM 3464 C C . ASN B 1 190 ? 63.971 51.875 14.351 1.00 14.97 187 ASN B C 1
ATOM 3465 O O . ASN B 1 190 ? 64.163 50.836 15.013 1.00 14.89 187 ASN B O 1
ATOM 3470 N N . PRO B 1 191 ? 64.967 52.728 14.011 1.00 15.10 188 PRO B N 1
ATOM 3471 C CA . PRO B 1 191 ? 66.319 52.387 14.453 1.00 14.53 188 PRO B CA 1
ATOM 3472 C C . PRO B 1 191 ? 66.470 52.393 15.971 1.00 14.10 188 PRO B C 1
ATOM 3473 O O . PRO B 1 191 ? 67.264 51.608 16.466 1.00 13.14 188 PRO B O 1
ATOM 3477 N N . GLN B 1 192 ? 65.739 53.256 16.691 1.00 14.55 189 GLN B N 1
ATOM 3478 C CA . GLN B 1 192 ? 65.789 53.249 18.185 1.00 14.73 189 GLN B CA 1
ATOM 3479 C C . GLN B 1 192 ? 65.368 51.870 18.759 1.00 14.56 189 GLN B C 1
ATOM 3480 O O . GLN B 1 192 ? 66.108 51.276 19.560 1.00 13.49 189 GLN B O 1
ATOM 3486 N N . TRP B 1 193 ? 64.177 51.392 18.377 1.00 13.86 190 TRP B N 1
ATOM 3487 C CA . TRP B 1 193 ? 63.716 50.075 18.810 1.00 13.96 190 TRP B CA 1
ATOM 3488 C C . TRP B 1 193 ? 64.745 48.982 18.465 1.00 14.50 190 TRP B C 1
ATOM 3489 O O . TRP B 1 193 ? 65.051 48.140 19.308 1.00 14.66 190 TRP B O 1
ATOM 3500 N N . VAL B 1 194 ? 65.286 48.990 17.243 1.00 14.25 191 VAL B N 1
ATOM 3501 C CA . VAL B 1 194 ? 66.307 48.002 16.885 1.00 15.36 191 VAL B CA 1
ATOM 3502 C C . VAL B 1 194 ? 67.564 48.120 17.776 1.00 15.58 191 VAL B C 1
ATOM 3503 O O . VAL B 1 194 ? 68.060 47.086 18.263 1.00 16.49 191 VAL B O 1
ATOM 3507 N N . GLU B 1 195 ? 68.042 49.346 18.011 1.00 15.47 192 GLU B N 1
ATOM 3508 C CA A GLU B 1 195 ? 69.165 49.656 18.921 0.50 15.72 192 GLU B CA 1
ATOM 3509 C CA B GLU B 1 195 ? 69.185 49.513 18.895 0.50 15.87 192 GLU B CA 1
ATOM 3510 C C . GLU B 1 195 ? 68.941 49.062 20.320 1.00 15.83 192 GLU B C 1
ATOM 3511 O O . GLU B 1 195 ? 69.800 48.399 20.881 1.00 15.47 192 GLU B O 1
ATOM 3522 N N . GLU B 1 196 ? 67.773 49.378 20.895 1.00 15.77 193 GLU B N 1
ATOM 3523 C CA . GLU B 1 196 ? 67.397 48.898 22.238 1.00 15.69 193 GLU B CA 1
ATOM 3524 C C . GLU B 1 196 ? 67.402 47.381 22.326 1.00 15.59 193 GLU B C 1
ATOM 3525 O O . GLU B 1 196 ? 68.078 46.827 23.194 1.00 14.30 193 GLU B O 1
ATOM 3531 N N . LEU B 1 197 ? 66.702 46.713 21.399 1.00 16.03 194 LEU B N 1
ATOM 3532 C CA A LEU B 1 197 ? 66.669 45.266 21.368 0.50 16.98 194 LEU B CA 1
ATOM 3533 C CA B LEU B 1 197 ? 66.669 45.246 21.371 0.50 16.65 194 LEU B CA 1
ATOM 3534 C C . LEU B 1 197 ? 68.076 44.655 21.315 1.00 17.35 194 LEU B C 1
ATOM 3535 O O . LEU B 1 197 ? 68.396 43.753 22.084 1.00 17.18 194 LEU B O 1
ATOM 3552 N N . LYS B 1 199 ? 70.865 45.773 22.263 1.00 19.19 196 LYS B N 1
ATOM 3553 C CA . LYS B 1 199 ? 71.627 46.019 23.466 1.00 19.40 196 LYS B CA 1
ATOM 3554 C C . LYS B 1 199 ? 71.042 45.221 24.631 1.00 19.17 196 LYS B C 1
ATOM 3555 O O . LYS B 1 199 ? 71.764 44.891 25.560 1.00 18.53 196 LYS B O 1
ATOM 3561 N N . GLU B 1 200 ? 69.757 44.873 24.536 1.00 19.28 197 GLU B N 1
ATOM 3562 C CA . GLU B 1 200 ? 69.059 44.048 25.524 1.00 20.43 197 GLU B CA 1
ATOM 3563 C C . GLU B 1 200 ? 69.457 42.582 25.388 1.00 19.65 197 GLU B C 1
ATOM 3564 O O . GLU B 1 200 ? 69.715 41.899 26.385 1.00 20.31 197 GLU B O 1
ATOM 3570 N N . LEU B 1 201 ? 69.488 42.105 24.154 1.00 17.90 198 LEU B N 1
ATOM 3571 C CA . LEU B 1 201 ? 69.767 40.712 23.867 1.00 17.38 198 LEU B CA 1
ATOM 3572 C C . LEU B 1 201 ? 71.217 40.534 23.451 1.00 17.40 198 LEU B C 1
ATOM 3573 O O . LEU B 1 201 ? 71.806 41.427 22.807 1.00 18.25 198 LEU B O 1
ATOM 3578 N N . VAL B 1 202 ? 71.796 39.392 23.801 1.00 16.56 199 VAL B N 1
ATOM 3579 C CA . VAL B 1 202 ? 73.106 39.021 23.248 1.00 16.00 199 VAL B CA 1
ATOM 3580 C C . VAL B 1 202 ? 72.915 38.163 21.991 1.00 15.66 199 VAL B C 1
ATOM 3581 O O . VAL B 1 202 ? 72.653 36.961 22.060 1.00 13.99 199 VAL B O 1
ATOM 3585 N N . LEU B 1 203 ? 73.028 38.821 20.841 1.00 15.75 200 LEU B N 1
ATOM 3586 C CA . LEU B 1 203 ? 72.790 38.205 19.546 1.00 16.28 200 LEU B CA 1
ATOM 3587 C C . LEU B 1 203 ? 74.068 37.591 19.000 1.00 16.37 200 LEU B C 1
ATOM 3588 O O . LEU B 1 203 ? 75.142 37.980 19.404 1.00 17.40 200 LEU B O 1
ATOM 3593 N N . SER B 1 204 ? 73.950 36.640 18.081 1.00 15.84 201 SER B N 1
ATOM 3594 C CA . SER B 1 204 ? 75.114 36.022 17.454 1.00 16.30 201 SER B CA 1
ATOM 3595 C C . SER B 1 204 ? 75.932 37.095 16.722 1.00 17.12 201 SER B C 1
ATOM 3596 O O . SER B 1 204 ? 75.354 38.120 16.311 1.00 17.41 201 SER B O 1
ATOM 3599 N N . PRO B 1 205 ? 77.274 36.909 16.589 1.00 17.57 202 PRO B N 1
ATOM 3600 C CA . PRO B 1 205 ? 78.056 37.856 15.771 1.00 17.11 202 PRO B CA 1
ATOM 3601 C C . PRO B 1 205 ? 77.431 38.100 14.370 1.00 16.47 202 PRO B C 1
ATOM 3602 O O . PRO B 1 205 ? 77.391 39.253 13.916 1.00 16.00 202 PRO B O 1
ATOM 3606 N N . LEU B 1 206 ? 76.948 37.045 13.701 1.00 16.44 203 LEU B N 1
ATOM 3607 C CA A LEU B 1 206 ? 76.367 37.237 12.371 0.60 16.90 203 LEU B CA 1
ATOM 3608 C CA B LEU B 1 206 ? 76.320 37.178 12.376 0.40 16.34 203 LEU B CA 1
ATOM 3609 C C . LEU B 1 206 ? 75.086 38.086 12.419 1.00 16.70 203 LEU B C 1
ATOM 3610 O O . LEU B 1 206 ? 74.933 38.994 11.604 1.00 16.57 203 LEU B O 1
ATOM 3619 N N . ALA B 1 207 ? 74.187 37.793 13.362 1.00 15.73 204 ALA B N 1
ATOM 3620 C CA . ALA B 1 207 ? 72.930 38.543 13.494 1.00 16.40 204 ALA B CA 1
ATOM 3621 C C . ALA B 1 207 ? 73.204 40.005 13.865 1.00 16.09 204 ALA B C 1
ATOM 3622 O O . ALA B 1 207 ? 72.546 40.905 13.379 1.00 17.16 204 ALA B O 1
ATOM 3624 N N . GLN B 1 208 ? 74.191 40.217 14.723 1.00 17.01 205 GLN B N 1
ATOM 3625 C CA . GLN B 1 208 ? 74.594 41.545 15.179 1.00 18.09 205 GLN B CA 1
ATOM 3626 C C . GLN B 1 208 ? 75.199 42.354 14.026 1.00 18.13 205 GLN B C 1
ATOM 3627 O O . GLN B 1 208 ? 74.861 43.516 13.848 1.00 18.49 205 GLN B O 1
ATOM 3633 N N . ARG B 1 209 ? 76.099 41.747 13.250 1.00 18.18 206 ARG B N 1
ATOM 3634 C CA . ARG B 1 209 ? 76.653 42.410 12.069 1.00 19.04 206 ARG B CA 1
ATOM 3635 C C . ARG B 1 209 ? 75.544 42.797 11.082 1.00 19.66 206 ARG B C 1
ATOM 3636 O O . ARG B 1 209 ? 75.417 43.956 10.706 1.00 19.18 206 ARG B O 1
ATOM 3644 N N . GLU B 1 210 ? 74.713 41.828 10.718 1.00 20.57 207 GLU B N 1
ATOM 3645 C CA . GLU B 1 210 ? 73.613 42.041 9.772 1.00 21.54 207 GLU B CA 1
ATOM 3646 C C . GLU B 1 210 ? 72.599 43.104 10.245 1.00 21.00 207 GLU B C 1
ATOM 3647 O O . GLU B 1 210 ? 72.303 44.033 9.512 1.00 21.04 207 GLU B O 1
ATOM 3653 N N . GLY B 1 211 ? 72.103 42.993 11.472 1.00 20.63 208 GLY B N 1
ATOM 3654 C CA . GLY B 1 211 ? 71.073 43.911 11.957 1.00 20.41 208 GLY B CA 1
ATOM 3655 C C . GLY B 1 211 ? 71.519 45.321 12.288 1.00 20.96 208 GLY B C 1
ATOM 3656 O O . GLY B 1 211 ? 70.689 46.215 12.429 1.00 20.11 208 GLY B O 1
ATOM 3657 N N . SER B 1 212 ? 72.824 45.545 12.430 1.00 20.83 209 SER B N 1
ATOM 3658 C CA . SER B 1 212 ? 73.274 46.872 12.822 1.00 21.42 209 SER B CA 1
ATOM 3659 C C . SER B 1 212 ? 73.813 47.710 11.649 1.00 22.62 209 SER B C 1
ATOM 3660 O O . SER B 1 212 ? 74.335 48.807 11.858 1.00 22.29 209 SER B O 1
ATOM 3663 N N . LYS B 1 213 ? 73.660 47.214 10.420 1.00 24.09 210 LYS B N 1
ATOM 3664 C CA . LYS B 1 213 ? 74.141 47.939 9.239 1.00 25.94 210 LYS B CA 1
ATOM 3665 C C . LYS B 1 213 ? 73.745 49.423 9.205 1.00 27.00 210 LYS B C 1
ATOM 3666 O O . LYS B 1 213 ? 74.600 50.286 8.932 1.00 26.78 210 LYS B O 1
ATOM 3672 N N . TYR B 1 214 ? 72.474 49.720 9.512 1.00 27.64 211 TYR B N 1
ATOM 3673 C CA . TYR B 1 214 ? 71.966 51.096 9.452 1.00 28.25 211 TYR B CA 1
ATOM 3674 C C . TYR B 1 214 ? 71.931 51.840 10.752 1.00 28.80 211 TYR B C 1
ATOM 3675 O O . TYR B 1 214 ? 71.246 52.859 10.860 1.00 29.56 211 TYR B O 1
ATOM 3684 N N . LEU B 1 215 ? 72.657 51.367 11.747 1.00 29.25 212 LEU B N 1
ATOM 3685 C CA . LEU B 1 215 ? 72.729 52.112 12.989 1.00 30.20 212 LEU B CA 1
ATOM 3686 C C . LEU B 1 215 ? 74.005 52.954 12.992 1.00 31.82 212 LEU B C 1
ATOM 3687 O O . LEU B 1 215 ? 75.064 52.464 12.594 1.00 31.89 212 LEU B O 1
ATOM 3692 N N . ALA B 1 216 ? 73.896 54.224 13.391 1.00 33.35 213 ALA B N 1
ATOM 3693 C CA . ALA B 1 216 ? 75.072 55.108 13.512 1.00 34.99 213 ALA B CA 1
ATOM 3694 C C . ALA B 1 216 ? 76.134 54.584 14.516 1.00 35.93 213 ALA B C 1
ATOM 3695 O O . ALA B 1 216 ? 75.776 53.977 15.532 1.00 35.83 213 ALA B O 1
ATOM 3697 N N . LYS B 1 217 ? 77.422 54.816 14.229 1.00 37.23 214 LYS B N 1
ATOM 3698 C CA . LYS B 1 217 ? 78.528 54.435 15.140 1.00 39.14 214 LYS B CA 1
ATOM 3699 C C . LYS B 1 217 ? 79.112 55.637 15.922 1.00 39.41 214 LYS B C 1
ATOM 3700 O O . LYS B 1 217 ? 79.139 56.762 15.402 1.00 38.85 214 LYS B O 1
ATOM 3706 N N . ALA B 1 218 ? 79.597 55.387 17.151 1.00 40.13 215 ALA B N 1
ATOM 3707 C CA . ALA B 1 218 ? 80.192 56.450 18.008 1.00 40.96 215 ALA B CA 1
ATOM 3708 C C . ALA B 1 218 ? 81.509 56.996 17.453 1.00 42.04 215 ALA B C 1
ATOM 3709 O O . ALA B 1 218 ? 81.762 58.202 17.543 1.00 41.86 215 ALA B O 1
ATOM 3711 N N . SER B 1 219 ? 82.344 56.107 16.895 1.00 43.32 216 SER B N 1
ATOM 3712 C CA . SER B 1 219 ? 83.623 56.504 16.275 1.00 44.47 216 SER B CA 1
ATOM 3713 C C . SER B 1 219 ? 83.399 57.265 14.961 1.00 45.45 216 SER B C 1
ATOM 3714 O O . SER B 1 219 ? 84.353 57.781 14.370 1.00 45.36 216 SER B O 1
ATOM 3717 N N . GLU B 1 220 ? 82.129 57.305 14.527 1.00 46.63 217 GLU B N 1
ATOM 3718 C CA . GLU B 1 220 ? 81.585 58.225 13.499 1.00 48.03 217 GLU B CA 1
ATOM 3719 C C . GLU B 1 220 ? 81.194 57.581 12.180 1.00 48.41 217 GLU B C 1
ATOM 3720 O O . GLU B 1 220 ? 80.743 58.307 11.286 1.00 48.93 217 GLU B O 1
#

InterPro domains:
  IPR014825 DNA alkylation repair enzyme [PF08713] (3-212)
  IPR016024 Armadillo-type fold [SSF48371] (4-214)

Organism: Enterococcus faecalis (strain ATCC 700802 / V583) (NCBI:txid226185)

Nearest PDB structures (foldseek):
  2b6c-assembly1_A  TM=1.005E+00  e=6.221E-28  Enterococcus faecalis
  5cl4-assembly1_A  TM=9.104E-01  e=1.538E-11  Bacillus cereus
  5clc-assembly1_A  TM=8.941E-01  e=3.672E-11  Bacillus cereus
  7q4p-assembly1_A  TM=6.328E-01  e=7.084E-01  Homo sapiens
  3ea5-assembly2_D  TM=5.099E-01  e=2.800E+00  Saccharomyces cerevisiae

Solvent-accessible surface area: 21243 Å² total

Sequence (420 aa):
TLQFQQKNPETAAKSSAYKHQFVFAGIPAPERQALSKQLLKKEESHTWPKEKLCQEIEAYYQKTTEEREYQYVAIDLALQQNVQRFSLEEEVVAFKAYVPQKAWWDSVDAWRKFFGSWVALHLTTELPTIFALFYGAENFWNRRVALNLQLLKEEKTNQDLLKKAIIYDRTTEEFFIQKAIGWSSLRQYSKTNPQWVEELLKEELVLSPLAQREGSSKYLAKATLQFQKNPETAAKSAYKHQFVFAGIPAPEERQALSKQQLLKKEESHTWPKEKLCQEIEAYYQKTEEREYQYVAIDLALQNVQRFSLEEEVVAFKAYVPQKAWWDSVDAWRKFFGSWVALHLTELLPTIFALFYGAENFWNRRVALNLQLLKEEKKTNQDDLLKKAIIYDRTTEEEFFIQKAIGWSLRQYSKTNPQWVEEELLKELVLSPLLAQREGSKYLAKASE

CATH classification: 1.20.1660.10 (+1 more: 1.25.40.290)